Protein AF-A0A958BV13-F1 (afdb_monomer_lite)

Sequence (505 aa):
MLSWKPGAITCLYNYLAANDIFHYKAANPEASINVRFAHPRDWQQDLTGSAQRLGQFIADRWTELQPLDPYIFFACRLNTHYENGDPHPANQRLYTTPEFYQRYAQWVRTTAEVIKSAVPEMKLVAPPLAFGLNEDGNPDSQGNPTRGWAGYDYLHETIRDYFDGRLAFQGYWGTPALGAVPDWLYEPGLSSWYAFRWQRVLALFENRYKFEAQIIIDEAGSFGPADPDFTDQLIYYAQQCLSDERVISLSYATWANPAKDPLYRANAWVEHIPDLEHHLERLAAMPDVFIIEPLGEAGMIDLSGLAEATTREAVVDEQPETLERTIRVLFEDDHVETMPLETYLRAVVPAEMPALWPFEAVKAQAIASRTYAQYAIEHPKFPHADICTTTQCQHYDPNKRDTHSDQAIAETRGMVLLHEGQTINAVFSANCGGHTRNNEDVWRGRPETYLRGVSCPDTGDKSGHGVGLCQYGARALARSGQTYEQILQHYYQGAVLGSIPTGDV

pLDDT: mean 76.57, std 20.09, range [23.09, 98.38]

Foldseek 3Di:
DAAAVVGEDEDEPVCCVVVVVLVVCVVNVSYAYEYEAEQDLCCVVPLLVSLLVLLVVVLVCCVVCVSNLYAYEYHAAPQACVSNVRPDRVCSVVSADPVNLLSVLSSQLSNLCSNCVSPVSHQYAAHEDDDDPRAFQLFDLQLGRVVNGGSCVNHLVSCVPRNVQHYEDEQEQDDPPPADRDPLCLDCNSVSVGLNSVSSVQSNCCVPVNDGHAYEHEQHYADELLFLLVLLVVLQSVLVQVLDVSHPTYDHDYDDDLVPPPVSDPPCSCVSRPPSVVSVVSSVPRDDNDHPDDDDDDDDDDCPPVVPVVPPDDPPVPDDDQPADWFWEAEPVRDIDIDGLLLQLLFFLCQAAPLSFRLQLSLLSLQLLSLQLLVLVVVPPDPRGSYYCDPVRTPGGNVRGDPSSNVSSVVCPQKYWDAPNHRDNSDEWAAQQQKADFPVVQDPDDTDPQFHIAGAPDRDDDTPRRTFQHSVSSSVCVSVVDGNQRSNCRRGPRIHMDGNPSDDD

Structure (mmCIF, N/CA/C/O backbone):
data_AF-A0A958BV13-F1
#
_entry.id   AF-A0A958BV13-F1
#
loop_
_atom_site.group_PDB
_atom_site.id
_atom_site.type_symbol
_atom_site.label_atom_id
_atom_site.label_alt_id
_atom_site.label_comp_id
_atom_site.label_asym_id
_atom_site.label_entity_id
_atom_site.label_seq_id
_atom_site.pdbx_PDB_ins_code
_atom_site.Cartn_x
_atom_site.Cartn_y
_atom_site.Cartn_z
_atom_site.occupancy
_atom_site.B_iso_or_equiv
_atom_site.auth_seq_id
_atom_site.auth_comp_id
_atom_site.auth_asym_id
_atom_site.auth_atom_id
_atom_site.pdbx_PDB_model_num
ATOM 1 N N . MET A 1 1 ? 7.998 13.866 -5.973 1.00 44.47 1 MET A N 1
ATOM 2 C CA . MET A 1 1 ? 7.545 12.513 -5.600 1.00 44.47 1 MET A CA 1
ATOM 3 C C . MET A 1 1 ? 7.995 12.291 -4.176 1.00 44.47 1 MET A C 1
ATOM 5 O O . MET A 1 1 ? 9.134 12.636 -3.880 1.00 44.47 1 MET A O 1
ATOM 9 N N . LEU A 1 2 ? 7.089 11.853 -3.301 1.00 43.69 2 LEU A N 1
ATOM 10 C CA . LEU A 1 2 ? 7.470 11.455 -1.946 1.00 43.69 2 LEU A CA 1
ATOM 11 C C . LEU A 1 2 ? 8.158 10.092 -2.023 1.00 43.69 2 LEU A C 1
ATOM 13 O O . LEU A 1 2 ? 7.918 9.304 -2.940 1.00 43.69 2 LEU A O 1
ATOM 17 N N . SER A 1 3 ? 9.057 9.876 -1.081 1.00 45.44 3 SER A N 1
ATOM 18 C CA . SER A 1 3 ? 10.087 8.860 -1.122 1.00 45.44 3 SER A CA 1
ATOM 19 C C . SER A 1 3 ? 10.074 8.138 0.218 1.00 45.44 3 SER A C 1
ATOM 21 O O . SER A 1 3 ? 10.186 8.802 1.248 1.00 45.44 3 SER A O 1
ATOM 23 N N . TRP A 1 4 ? 9.865 6.819 0.221 1.00 56.34 4 TRP A N 1
ATOM 24 C CA . TRP A 1 4 ? 9.827 6.028 1.455 1.00 56.34 4 TRP A CA 1
ATOM 25 C C . TRP A 1 4 ? 10.941 4.986 1.487 1.00 56.34 4 TRP A C 1
ATOM 27 O O . TRP A 1 4 ? 11.564 4.715 0.456 1.00 56.34 4 TRP A O 1
ATOM 37 N N . LYS A 1 5 ? 11.269 4.510 2.695 1.00 50.81 5 LYS A N 1
ATOM 38 C CA . LYS A 1 5 ? 12.549 3.858 2.967 1.00 50.81 5 LYS A CA 1
ATOM 39 C C . LYS A 1 5 ? 12.789 2.613 2.094 1.00 50.81 5 LYS A C 1
ATOM 41 O O . LYS A 1 5 ? 11.857 1.875 1.839 1.00 50.81 5 LYS A O 1
ATOM 46 N N . PRO A 1 6 ? 14.025 2.374 1.636 1.00 49.66 6 PRO A N 1
ATOM 47 C CA . PRO A 1 6 ? 15.157 3.283 1.747 1.00 49.66 6 PRO A CA 1
ATOM 48 C C . PRO A 1 6 ? 14.962 4.431 0.746 1.00 49.66 6 PRO A C 1
ATOM 50 O O . PRO A 1 6 ? 14.982 4.188 -0.458 1.00 49.66 6 PRO A O 1
ATOM 53 N N . GLY A 1 7 ? 14.735 5.656 1.248 1.00 63.41 7 GLY A N 1
ATOM 54 C CA . GLY A 1 7 ? 14.109 6.789 0.559 1.00 63.41 7 GLY A CA 1
ATOM 55 C C . GLY A 1 7 ? 14.284 6.759 -0.954 1.00 63.41 7 GLY A C 1
ATOM 56 O O . GLY A 1 7 ? 15.254 7.297 -1.479 1.00 63.41 7 GLY A O 1
ATOM 57 N N . ALA A 1 8 ? 13.341 6.130 -1.662 1.00 75.44 8 ALA A N 1
ATOM 58 C CA . ALA A 1 8 ? 13.413 6.011 -3.109 1.00 75.44 8 ALA A CA 1
ATOM 59 C C . ALA A 1 8 ? 12.965 7.294 -3.832 1.00 75.44 8 ALA A C 1
ATOM 61 O O . ALA A 1 8 ? 11.822 7.725 -3.676 1.00 75.44 8 ALA A O 1
ATOM 62 N N . ILE A 1 9 ? 13.826 7.915 -4.636 1.00 79.00 9 ILE A N 1
ATOM 63 C CA . ILE A 1 9 ? 13.461 9.048 -5.493 1.00 79.00 9 ILE A CA 1
ATOM 64 C C . ILE A 1 9 ? 13.430 8.590 -6.937 1.00 79.00 9 ILE A C 1
ATOM 66 O O . ILE A 1 9 ? 14.446 8.161 -7.480 1.00 79.00 9 ILE A O 1
ATOM 70 N N . THR A 1 10 ? 12.291 8.791 -7.594 1.00 81.75 10 THR A N 1
ATOM 71 C CA . THR A 1 10 ? 12.213 8.682 -9.049 1.00 81.75 10 THR A CA 1
ATOM 72 C C . THR A 1 10 ? 12.351 10.044 -9.716 1.00 81.75 10 THR A C 1
ATOM 74 O O . THR A 1 10 ? 11.768 11.028 -9.268 1.00 81.75 10 THR A O 1
ATOM 77 N N . CYS A 1 11 ? 13.132 10.127 -10.794 1.00 78.88 11 CYS A N 1
ATOM 78 C CA . CYS A 1 11 ? 13.297 11.350 -11.575 1.00 78.88 11 CYS A CA 1
ATOM 79 C C . CYS A 1 11 ? 13.609 11.042 -13.047 1.00 78.88 11 CYS A C 1
ATOM 81 O O . CYS A 1 11 ? 14.273 10.061 -13.379 1.00 78.88 11 CYS A O 1
ATOM 83 N N . LEU A 1 12 ? 13.138 11.898 -13.954 1.00 82.38 12 LEU A N 1
ATOM 84 C CA . LEU A 1 12 ? 13.561 11.876 -15.355 1.00 82.38 12 LEU A CA 1
ATOM 85 C C . LEU A 1 12 ? 15.002 12.389 -15.464 1.00 82.38 12 LEU A C 1
ATOM 87 O O . LEU A 1 12 ? 15.335 13.394 -14.841 1.00 82.38 12 LEU A O 1
ATOM 91 N N . TYR A 1 13 ? 15.826 11.763 -16.309 1.00 85.69 13 TYR A N 1
ATOM 92 C CA . TYR A 1 13 ? 17.243 12.123 -16.476 1.00 85.69 13 TYR A CA 1
ATOM 93 C C . TYR A 1 13 ? 17.476 13.639 -16.649 1.00 85.69 13 TYR A C 1
ATOM 95 O O . TYR A 1 13 ? 18.257 14.241 -15.915 1.00 85.69 13 TYR A O 1
ATOM 103 N N . ASN A 1 14 ? 16.712 14.290 -17.534 1.00 81.44 14 ASN A N 1
ATOM 104 C CA . ASN A 1 14 ? 16.844 15.728 -17.824 1.00 81.44 14 ASN A CA 1
ATOM 105 C C . ASN A 1 14 ? 16.548 16.650 -16.625 1.00 81.44 14 ASN A C 1
ATOM 107 O O . ASN A 1 14 ? 16.796 17.851 -16.696 1.00 81.44 14 ASN A O 1
ATOM 111 N N . TYR A 1 15 ? 15.987 16.108 -15.548 1.00 78.06 15 TYR A N 1
ATOM 112 C CA . TYR A 1 15 ? 15.542 16.847 -14.376 1.00 78.06 15 TYR A CA 1
ATOM 113 C C . TYR A 1 15 ? 16.400 16.571 -13.133 1.00 78.06 15 TYR A C 1
ATOM 115 O O . TYR A 1 15 ? 16.133 17.166 -12.091 1.00 78.06 15 TYR A O 1
ATOM 123 N N . LEU A 1 16 ? 17.440 15.731 -13.220 1.00 77.31 16 LEU A N 1
ATOM 124 C CA . LEU A 1 16 ? 18.296 15.395 -12.074 1.00 77.31 16 LEU A CA 1
ATOM 125 C C . LEU A 1 16 ? 18.970 16.632 -11.468 1.00 77.31 16 LEU A C 1
ATOM 127 O O . LEU A 1 16 ? 18.870 16.859 -10.265 1.00 77.31 16 LEU A O 1
ATOM 131 N N . ALA A 1 17 ? 19.600 17.463 -12.301 1.00 72.94 17 ALA A N 1
ATOM 132 C CA . ALA A 1 17 ? 20.267 18.681 -11.841 1.00 72.94 17 ALA A CA 1
ATOM 133 C C . ALA A 1 17 ? 19.268 19.738 -11.344 1.00 72.94 17 ALA A C 1
ATOM 135 O O . ALA A 1 17 ? 19.471 20.341 -10.296 1.00 72.94 17 ALA A O 1
ATOM 136 N N . ALA A 1 18 ? 18.162 19.937 -12.070 1.00 68.88 18 ALA A N 1
ATOM 137 C CA . ALA A 1 18 ? 17.150 20.934 -11.717 1.00 68.88 18 ALA A CA 1
ATOM 138 C C . ALA A 1 18 ? 16.442 20.635 -10.383 1.00 68.88 18 ALA A C 1
ATOM 140 O O . ALA A 1 18 ? 15.928 21.556 -9.758 1.00 68.88 18 ALA A O 1
ATOM 141 N N . ASN A 1 19 ? 16.419 19.367 -9.960 1.00 70.00 19 ASN A N 1
ATOM 142 C CA . ASN A 1 19 ? 15.845 18.934 -8.684 1.00 70.00 19 ASN A CA 1
ATOM 143 C C . ASN A 1 19 ? 16.908 18.608 -7.622 1.00 70.00 19 ASN A C 1
ATOM 145 O O . ASN A 1 19 ? 16.581 17.958 -6.636 1.00 70.00 19 ASN A O 1
ATOM 149 N N . ASP A 1 20 ? 18.163 19.024 -7.824 1.00 78.88 20 ASP A N 1
ATOM 150 C CA . ASP A 1 20 ? 19.251 18.883 -6.844 1.00 78.88 20 ASP A CA 1
ATOM 151 C C . ASP A 1 20 ? 19.490 17.438 -6.343 1.00 78.88 20 ASP A C 1
ATOM 153 O O . ASP A 1 20 ? 19.892 17.188 -5.205 1.00 78.88 20 ASP A O 1
ATOM 157 N N . ILE A 1 21 ? 19.256 16.447 -7.215 1.00 82.12 21 ILE A N 1
ATOM 158 C CA . ILE A 1 21 ? 19.281 15.021 -6.838 1.00 82.12 21 ILE A CA 1
ATOM 159 C C . ILE A 1 21 ? 20.675 14.561 -6.394 1.00 82.12 21 ILE A C 1
ATOM 161 O O . ILE A 1 21 ? 20.801 13.717 -5.509 1.00 82.12 21 ILE A O 1
ATOM 165 N N . PHE A 1 22 ? 21.733 15.131 -6.971 1.00 86.50 22 PHE A N 1
ATOM 166 C CA . PHE A 1 22 ? 23.113 14.784 -6.624 1.00 86.50 22 PHE A CA 1
ATOM 167 C C . PHE A 1 22 ? 23.475 15.199 -5.199 1.00 86.50 22 PHE A C 1
ATOM 169 O O . PHE A 1 22 ? 24.059 14.408 -4.460 1.00 86.50 22 PHE A O 1
ATOM 176 N N . HIS A 1 23 ? 23.102 16.416 -4.800 1.00 85.12 23 HIS A N 1
ATOM 177 C CA . HIS A 1 23 ? 23.309 16.877 -3.434 1.00 85.12 23 HIS A CA 1
ATOM 178 C C . HIS A 1 23 ? 22.456 16.064 -2.453 1.00 85.12 23 HIS A C 1
ATOM 180 O O . HIS A 1 23 ? 22.965 15.622 -1.424 1.00 85.12 23 HIS A O 1
ATOM 186 N N . TYR A 1 24 ? 21.199 15.770 -2.810 1.00 82.50 24 TYR A N 1
ATOM 187 C CA . TYR A 1 24 ? 20.338 14.914 -1.995 1.00 82.50 24 TYR A CA 1
ATOM 188 C C . TYR A 1 24 ? 20.949 13.527 -1.757 1.00 82.50 24 TYR A C 1
ATOM 190 O O . TYR A 1 24 ? 21.024 13.086 -0.613 1.00 82.50 24 TYR A O 1
ATOM 198 N N . LYS A 1 25 ? 21.427 12.848 -2.807 1.00 85.19 25 LYS A N 1
ATOM 199 C CA . LYS A 1 25 ? 22.056 11.523 -2.693 1.00 85.19 25 LYS A CA 1
ATOM 200 C C . LYS A 1 25 ? 23.367 11.565 -1.904 1.00 85.19 25 LYS A C 1
ATOM 202 O O . LYS A 1 25 ? 23.658 10.631 -1.168 1.00 85.19 25 LYS A O 1
ATOM 207 N N . ALA A 1 26 ? 24.139 12.647 -2.012 1.00 87.50 26 ALA A N 1
ATOM 208 C CA . ALA A 1 26 ? 25.335 12.834 -1.192 1.00 87.50 26 ALA A CA 1
ATOM 209 C C . ALA A 1 26 ? 25.000 12.984 0.304 1.00 87.50 26 ALA A C 1
ATOM 211 O O . ALA A 1 26 ? 25.755 12.505 1.147 1.00 87.50 26 ALA A O 1
ATOM 212 N N . ALA A 1 27 ? 23.873 13.626 0.630 1.00 84.62 27 ALA A N 1
ATOM 213 C CA . ALA A 1 27 ? 23.383 13.763 2.000 1.00 84.62 27 ALA A CA 1
ATOM 214 C C . ALA A 1 27 ? 22.681 12.496 2.532 1.00 84.62 27 ALA A C 1
ATOM 216 O O . ALA A 1 27 ? 22.682 12.277 3.738 1.00 84.62 27 ALA A O 1
ATOM 217 N N . ASN A 1 28 ? 22.113 11.674 1.643 1.00 81.62 28 ASN A N 1
ATOM 218 C CA . ASN A 1 28 ? 21.334 10.472 1.962 1.00 81.62 28 ASN A CA 1
ATOM 219 C C . ASN A 1 28 ? 21.871 9.278 1.143 1.00 81.62 28 ASN A C 1
ATOM 221 O O . ASN A 1 28 ? 21.262 8.882 0.141 1.00 81.62 28 ASN A O 1
ATOM 225 N N . PRO A 1 29 ? 23.053 8.732 1.486 1.00 85.25 29 PRO A N 1
ATOM 226 C CA . PRO A 1 29 ? 23.718 7.696 0.693 1.00 85.25 29 PRO A CA 1
ATOM 227 C C . PRO A 1 29 ? 22.900 6.402 0.554 1.00 85.25 29 PRO A C 1
ATOM 229 O O . PRO A 1 29 ? 23.064 5.680 -0.428 1.00 85.25 29 PRO A O 1
ATOM 232 N N . GLU A 1 30 ? 21.987 6.126 1.478 1.00 81.69 30 GLU A N 1
ATOM 233 C CA . GLU A 1 30 ? 21.059 4.992 1.473 1.00 81.69 30 GLU A CA 1
ATOM 234 C C . GLU A 1 30 ? 19.852 5.169 0.538 1.00 81.69 30 GLU A C 1
ATOM 236 O O . GLU A 1 30 ? 19.192 4.188 0.206 1.00 81.69 30 GLU A O 1
ATOM 241 N N . ALA A 1 31 ? 19.565 6.391 0.077 1.00 80.94 31 ALA A N 1
ATOM 242 C CA . ALA A 1 31 ? 18.410 6.673 -0.773 1.00 80.94 31 ALA A CA 1
ATOM 243 C C . ALA A 1 31 ? 18.499 5.945 -2.123 1.00 80.94 31 ALA A C 1
ATOM 245 O O . ALA A 1 31 ? 19.478 6.098 -2.862 1.00 80.94 31 ALA A O 1
ATOM 246 N N . SER A 1 32 ? 17.468 5.188 -2.493 1.00 86.00 32 SER A N 1
ATOM 247 C CA . SER A 1 32 ? 17.412 4.561 -3.818 1.00 86.00 32 SER A CA 1
ATOM 248 C C . SER A 1 32 ? 17.103 5.604 -4.892 1.00 86.00 32 SER A C 1
ATOM 250 O O . SER A 1 32 ? 16.115 6.322 -4.799 1.00 86.00 32 SER A O 1
ATOM 252 N N . ILE A 1 33 ? 17.915 5.699 -5.947 1.00 88.12 33 ILE A N 1
ATOM 253 C CA . ILE A 1 33 ? 17.669 6.652 -7.039 1.00 88.12 33 ILE A CA 1
ATOM 254 C C . ILE A 1 33 ? 17.197 5.898 -8.279 1.00 88.12 33 ILE A C 1
ATOM 256 O O . ILE A 1 33 ? 17.920 5.082 -8.839 1.00 88.12 33 ILE A O 1
ATOM 260 N N . ASN A 1 34 ? 15.988 6.199 -8.732 1.00 88.44 34 ASN A N 1
ATOM 261 C CA . ASN A 1 34 ? 15.377 5.649 -9.934 1.00 88.44 34 ASN A CA 1
ATOM 262 C C . ASN A 1 34 ? 15.458 6.701 -11.052 1.00 88.44 34 ASN A C 1
ATOM 264 O O . ASN A 1 34 ? 14.803 7.745 -10.986 1.00 88.44 34 ASN A O 1
ATOM 268 N N . VAL A 1 35 ? 16.248 6.447 -12.096 1.00 89.88 35 VAL A N 1
ATOM 269 C CA . VAL A 1 35 ? 16.444 7.391 -13.208 1.00 89.88 35 VAL A CA 1
ATOM 270 C C . VAL A 1 35 ? 15.732 6.903 -14.457 1.00 89.88 35 VAL A C 1
ATOM 272 O O . VAL A 1 35 ? 15.959 5.799 -14.948 1.00 89.88 35 VAL A O 1
ATOM 275 N N . ARG A 1 36 ? 14.875 7.765 -14.996 1.00 86.31 36 ARG A N 1
ATOM 276 C CA . ARG A 1 36 ? 13.984 7.457 -16.108 1.00 86.31 36 ARG A CA 1
ATOM 277 C C . ARG A 1 36 ? 14.420 8.091 -17.427 1.00 86.31 36 ARG A C 1
ATOM 279 O O . ARG A 1 36 ? 14.642 9.302 -17.506 1.00 86.31 36 ARG A O 1
ATOM 286 N N . PHE A 1 37 ? 14.409 7.277 -18.479 1.00 88.94 37 PHE A N 1
ATOM 287 C CA . PHE A 1 37 ? 14.575 7.670 -19.875 1.00 88.94 37 PHE A CA 1
ATOM 288 C C . PHE A 1 37 ? 13.298 7.395 -20.674 1.00 88.94 37 PHE A C 1
ATOM 290 O O . PHE A 1 37 ? 12.785 6.274 -20.726 1.00 88.94 37 PHE A O 1
ATOM 297 N N . ALA A 1 38 ? 12.786 8.427 -21.342 1.00 82.12 38 ALA A N 1
ATOM 298 C CA . ALA A 1 38 ? 11.657 8.273 -22.250 1.00 82.12 38 ALA A CA 1
ATOM 299 C C . ALA A 1 38 ? 12.087 7.523 -23.521 1.00 82.12 38 ALA A C 1
ATOM 301 O O . ALA A 1 38 ? 13.178 7.749 -24.047 1.00 82.12 38 ALA A O 1
ATOM 302 N N . HIS A 1 39 ? 11.213 6.657 -24.035 1.00 82.12 39 HIS A N 1
ATOM 303 C CA . HIS A 1 39 ? 11.419 6.066 -25.353 1.00 82.12 39 HIS A CA 1
ATOM 304 C C . HIS A 1 39 ? 11.066 7.081 -26.459 1.00 82.12 39 HIS A C 1
ATOM 306 O O . HIS A 1 39 ? 10.225 7.962 -26.246 1.00 82.12 39 HIS A O 1
ATOM 312 N N . PRO A 1 40 ? 11.653 6.963 -27.661 1.00 82.19 40 PRO A N 1
ATOM 313 C CA . PRO A 1 40 ? 11.207 7.724 -28.824 1.00 82.19 40 PRO A CA 1
ATOM 314 C C . PRO A 1 40 ? 9.753 7.380 -29.175 1.00 82.19 40 PRO A C 1
ATOM 316 O O . PRO A 1 40 ? 9.383 6.205 -29.197 1.00 82.19 40 PRO A O 1
ATOM 319 N N . ARG A 1 41 ? 8.915 8.381 -29.480 1.00 76.25 41 ARG A N 1
ATOM 320 C CA . ARG A 1 41 ? 7.502 8.155 -29.862 1.00 76.25 41 ARG A CA 1
ATOM 321 C C . ARG A 1 41 ? 7.356 7.317 -31.136 1.00 76.25 41 ARG A C 1
ATOM 323 O O . ARG A 1 41 ? 6.367 6.621 -31.312 1.00 76.25 41 ARG A O 1
ATOM 330 N N . ASP A 1 42 ? 8.346 7.374 -32.013 1.00 76.00 42 ASP A N 1
ATOM 331 C CA . ASP A 1 42 ? 8.405 6.719 -33.317 1.00 76.00 42 ASP A CA 1
ATOM 332 C C . ASP A 1 42 ? 9.203 5.406 -33.308 1.00 76.00 42 ASP A C 1
ATOM 334 O O . ASP A 1 42 ? 9.526 4.884 -34.374 1.00 76.00 42 ASP A O 1
ATOM 338 N N . TRP A 1 43 ? 9.489 4.832 -32.132 1.00 86.19 43 TRP A N 1
ATOM 339 C CA . TRP A 1 43 ? 10.280 3.599 -31.988 1.00 86.19 43 TRP A CA 1
ATOM 340 C C . TRP A 1 43 ? 9.796 2.442 -32.881 1.00 86.19 43 TRP A C 1
ATOM 342 O O . TRP A 1 43 ? 10.588 1.630 -33.353 1.00 86.19 43 TRP A O 1
ATOM 352 N N . GLN A 1 44 ? 8.493 2.396 -33.170 1.00 84.00 44 GLN A N 1
ATOM 353 C CA . GLN A 1 44 ? 7.874 1.385 -34.023 1.00 84.00 44 GLN A CA 1
ATOM 354 C C . GLN A 1 44 ? 8.242 1.505 -35.511 1.00 84.00 44 GLN A C 1
ATOM 356 O O . GLN A 1 44 ? 8.082 0.528 -36.242 1.00 84.00 44 GLN A O 1
ATOM 361 N N . GLN A 1 45 ? 8.681 2.678 -35.977 1.00 88.12 45 GLN A N 1
ATOM 362 C CA . GLN A 1 45 ? 9.048 2.909 -37.381 1.00 88.12 45 GLN A CA 1
ATOM 363 C C . GLN A 1 45 ? 10.449 2.372 -37.698 1.00 88.12 45 GLN A C 1
ATOM 365 O O . GLN A 1 45 ? 10.690 1.883 -38.797 1.00 88.12 45 GLN A O 1
ATOM 370 N N . ASP A 1 46 ? 11.353 2.433 -36.720 1.00 91.56 46 ASP A N 1
ATOM 371 C CA . ASP A 1 46 ? 12.735 1.960 -36.805 1.00 91.56 46 ASP A CA 1
ATOM 372 C C . ASP A 1 46 ? 13.101 1.262 -35.492 1.00 91.56 46 ASP A C 1
ATOM 374 O O . ASP A 1 46 ? 13.670 1.863 -34.578 1.00 91.56 46 ASP A O 1
ATOM 378 N N . LEU A 1 47 ? 12.723 -0.013 -35.386 1.00 90.81 47 LEU A N 1
ATOM 379 C CA . LEU A 1 47 ? 12.860 -0.795 -34.158 1.00 90.81 47 LEU A CA 1
ATOM 380 C C . LEU A 1 47 ? 14.319 -0.859 -33.693 1.00 90.81 47 LEU A C 1
ATOM 382 O O . LEU A 1 47 ? 14.654 -0.457 -32.582 1.00 90.81 47 LEU A O 1
ATOM 386 N N . THR A 1 48 ? 15.198 -1.340 -34.568 1.00 93.31 48 THR A N 1
ATOM 387 C CA . THR A 1 48 ? 16.606 -1.565 -34.245 1.00 93.31 48 THR A CA 1
ATOM 388 C C . THR A 1 48 ? 17.355 -0.252 -34.077 1.00 93.31 48 THR A C 1
ATOM 390 O O . THR A 1 48 ? 18.074 -0.091 -33.093 1.00 93.31 48 THR A O 1
ATOM 393 N N . GLY A 1 49 ? 17.183 0.707 -34.990 1.00 95.19 49 GLY A N 1
ATOM 394 C CA . GLY A 1 49 ? 17.919 1.961 -34.916 1.00 95.19 49 GLY A CA 1
ATOM 395 C C . GLY A 1 49 ? 17.472 2.830 -33.742 1.00 95.19 49 GLY A C 1
ATOM 396 O O . GLY A 1 49 ? 18.319 3.450 -33.101 1.00 95.19 49 GLY A O 1
ATOM 397 N N . SER A 1 50 ? 16.179 2.858 -33.398 1.00 94.06 50 SER A N 1
ATOM 398 C CA . SER A 1 50 ? 15.714 3.593 -32.211 1.00 94.06 50 SER A CA 1
ATOM 399 C C . SER A 1 50 ? 16.238 2.978 -30.910 1.00 94.06 50 SER A C 1
ATOM 401 O O . SER A 1 50 ? 16.702 3.725 -30.047 1.00 94.06 50 SER A O 1
ATOM 403 N N . ALA A 1 51 ? 16.242 1.644 -30.798 1.00 94.81 51 ALA A N 1
ATOM 404 C CA . ALA A 1 51 ? 16.811 0.924 -29.660 1.00 94.81 51 ALA A CA 1
ATOM 405 C C . ALA A 1 51 ? 18.317 1.191 -29.510 1.00 94.81 51 ALA A C 1
ATOM 407 O O . ALA A 1 51 ? 18.784 1.537 -28.428 1.00 94.81 51 ALA A O 1
ATOM 408 N N . GLN A 1 52 ? 19.075 1.113 -30.610 1.00 95.88 52 GLN A N 1
ATOM 409 C CA . GLN A 1 52 ? 20.515 1.388 -30.615 1.00 95.88 52 GLN A CA 1
ATOM 410 C C . GLN A 1 52 ? 20.835 2.830 -30.220 1.00 95.88 52 GLN A C 1
ATOM 412 O O . GLN A 1 52 ? 21.710 3.056 -29.388 1.00 95.88 52 GLN A O 1
ATOM 417 N N . ARG A 1 53 ? 20.113 3.813 -30.778 1.00 95.88 53 ARG A N 1
ATOM 418 C CA . ARG A 1 53 ? 20.311 5.232 -30.443 1.00 95.88 53 ARG A CA 1
ATOM 419 C C . ARG A 1 53 ? 20.026 5.510 -28.969 1.00 95.88 53 ARG A C 1
ATOM 421 O O . ARG A 1 53 ? 20.810 6.210 -28.335 1.00 95.88 53 ARG A O 1
ATOM 428 N N . LEU A 1 54 ? 18.931 4.971 -28.428 1.00 95.06 54 LEU A N 1
ATOM 429 C CA . LEU A 1 54 ? 18.592 5.152 -27.016 1.00 95.06 54 LEU A CA 1
ATOM 430 C C . LEU A 1 54 ? 19.593 4.439 -26.101 1.00 95.06 54 LEU A C 1
ATOM 432 O O . LEU A 1 54 ? 20.062 5.042 -25.141 1.00 95.06 54 LEU A O 1
ATOM 436 N N . GLY A 1 55 ? 19.944 3.189 -26.412 1.00 96.56 55 GLY A N 1
ATOM 437 C CA . GLY A 1 55 ? 20.900 2.413 -25.625 1.00 96.56 55 GLY A CA 1
ATOM 438 C C . GLY A 1 55 ? 22.273 3.080 -25.569 1.00 96.56 55 GLY A C 1
ATOM 439 O O . GLY A 1 55 ? 22.826 3.244 -24.484 1.00 96.56 55 GLY A O 1
ATOM 440 N N . GLN A 1 56 ? 22.779 3.558 -26.711 1.00 97.88 56 GLN A N 1
ATOM 441 C CA . GLN A 1 56 ? 24.037 4.303 -26.760 1.00 97.88 56 GLN A CA 1
ATOM 442 C C . GLN A 1 56 ? 23.942 5.610 -25.970 1.00 97.88 56 GLN A C 1
ATOM 444 O O . GLN A 1 56 ? 24.827 5.910 -25.177 1.00 97.88 56 GLN A O 1
ATOM 449 N N . PHE A 1 57 ? 22.845 6.358 -26.133 1.00 96.56 57 PHE A N 1
ATOM 450 C CA . PHE A 1 57 ? 22.631 7.592 -25.383 1.00 96.56 57 PHE A CA 1
ATOM 451 C C . PHE A 1 57 ? 22.668 7.360 -23.869 1.00 96.56 57 PHE A C 1
ATOM 453 O O . PHE A 1 57 ? 23.297 8.139 -23.165 1.00 96.56 57 PHE A O 1
ATOM 460 N N . ILE A 1 58 ? 22.028 6.301 -23.365 1.00 96.56 58 ILE A N 1
ATOM 461 C CA . ILE A 1 58 ? 22.040 5.958 -21.936 1.00 96.56 58 ILE A CA 1
ATOM 462 C C . ILE A 1 58 ? 23.449 5.553 -21.484 1.00 96.56 58 ILE A C 1
ATOM 464 O O . ILE A 1 58 ? 23.923 6.049 -20.461 1.00 96.56 58 ILE A O 1
ATOM 468 N N . ALA A 1 59 ? 24.134 4.699 -22.251 1.00 97.50 59 ALA A N 1
ATOM 469 C CA . ALA A 1 59 ? 25.494 4.260 -21.945 1.00 97.50 59 ALA A CA 1
ATOM 470 C C . ALA A 1 59 ? 26.479 5.441 -21.853 1.00 97.50 59 ALA A C 1
ATOM 472 O O . ALA A 1 59 ? 27.253 5.527 -20.901 1.00 97.50 59 ALA A O 1
ATOM 473 N N . ASP A 1 60 ? 26.380 6.405 -22.773 1.00 97.88 60 ASP A N 1
ATOM 474 C CA . ASP A 1 60 ? 27.225 7.607 -22.802 1.00 97.88 60 ASP A CA 1
ATOM 475 C C . ASP A 1 60 ? 27.044 8.504 -21.561 1.00 97.88 60 ASP A C 1
ATOM 477 O O . ASP A 1 60 ? 27.907 9.332 -21.261 1.00 97.88 60 ASP A O 1
ATOM 481 N N . ARG A 1 61 ? 25.934 8.357 -20.820 1.00 96.88 61 ARG A N 1
ATOM 482 C CA . ARG A 1 61 ? 25.662 9.105 -19.578 1.00 96.88 61 ARG A CA 1
ATOM 483 C C . ARG A 1 61 ? 26.124 8.400 -18.316 1.00 96.88 61 ARG A C 1
ATOM 485 O O . ARG A 1 61 ? 25.981 8.970 -17.237 1.00 96.88 61 ARG A O 1
ATOM 492 N N . TRP A 1 62 ? 26.708 7.207 -18.410 1.00 96.38 62 TRP A N 1
ATOM 493 C CA . TRP A 1 62 ? 27.062 6.453 -17.212 1.00 96.38 62 TRP A CA 1
ATOM 494 C C . TRP A 1 62 ? 28.030 7.194 -16.288 1.00 96.38 62 TRP A C 1
ATOM 496 O O . TRP A 1 62 ? 27.779 7.249 -15.092 1.00 96.38 62 TRP A O 1
ATOM 506 N N . THR A 1 63 ? 29.060 7.856 -16.819 1.00 95.00 63 THR A N 1
ATOM 507 C CA . THR A 1 63 ? 30.015 8.631 -16.002 1.00 95.00 63 THR A CA 1
ATOM 508 C C . THR A 1 63 ? 29.339 9.736 -15.179 1.00 95.00 63 THR A C 1
ATOM 510 O O . THR A 1 63 ? 29.790 10.058 -14.085 1.00 95.00 63 THR A O 1
ATOM 513 N N . GLU A 1 64 ? 28.251 10.319 -15.692 1.00 94.50 64 GLU A N 1
ATOM 514 C CA . GLU A 1 64 ? 27.449 11.319 -14.975 1.00 94.50 64 GLU A CA 1
ATOM 515 C C . GLU A 1 64 ? 26.541 10.670 -13.921 1.00 94.50 64 GLU A C 1
ATOM 517 O O . GLU A 1 64 ? 26.314 11.240 -12.859 1.00 94.50 64 GLU A O 1
ATOM 522 N N . LEU A 1 65 ? 26.022 9.478 -14.211 1.00 95.25 65 LEU A N 1
ATOM 523 C CA . LEU A 1 65 ? 25.011 8.791 -13.409 1.00 95.25 65 LEU A CA 1
ATOM 524 C C . LEU A 1 65 ? 25.589 7.910 -12.306 1.00 95.25 65 LEU A C 1
ATOM 526 O O . LEU A 1 65 ? 24.949 7.751 -11.272 1.00 95.25 65 LEU A O 1
ATOM 530 N N . GLN A 1 66 ? 26.784 7.358 -12.502 1.00 94.88 66 GLN A N 1
ATOM 531 C CA . GLN A 1 66 ? 27.441 6.430 -11.586 1.00 94.88 66 GLN A CA 1
ATOM 532 C C . GLN A 1 66 ? 27.490 6.929 -10.129 1.00 94.88 66 GLN A C 1
ATOM 534 O O . GLN A 1 66 ? 27.219 6.120 -9.242 1.00 94.88 66 GLN A O 1
ATOM 539 N N . PRO A 1 67 ? 27.742 8.225 -9.831 1.00 93.75 67 PRO A N 1
ATOM 540 C CA . PRO A 1 67 ? 27.725 8.723 -8.453 1.00 93.75 67 PRO A CA 1
ATOM 541 C C . PRO A 1 67 ? 26.373 8.579 -7.739 1.00 93.75 67 PRO A C 1
ATOM 543 O O . PRO A 1 67 ? 26.331 8.602 -6.513 1.00 93.75 67 PRO A O 1
ATOM 546 N N . LEU A 1 68 ? 25.270 8.448 -8.484 1.00 92.00 68 LEU A N 1
ATOM 547 C CA . LEU A 1 68 ? 23.938 8.247 -7.916 1.00 92.00 68 LEU A CA 1
ATOM 548 C C . LEU A 1 68 ? 23.644 6.780 -7.575 1.00 92.00 68 LEU A C 1
ATOM 550 O O . LEU A 1 68 ? 22.639 6.521 -6.918 1.00 92.00 68 LEU A O 1
ATOM 554 N N . ASP A 1 69 ? 24.473 5.841 -8.044 1.00 92.75 69 ASP A N 1
ATOM 555 C CA . ASP A 1 69 ? 24.197 4.399 -8.047 1.00 92.75 69 ASP A CA 1
ATOM 556 C C . ASP A 1 69 ? 22.735 4.059 -8.445 1.00 92.75 69 ASP A C 1
ATOM 558 O O . ASP A 1 69 ? 21.986 3.443 -7.675 1.00 92.75 69 ASP A O 1
ATOM 562 N N . PRO A 1 70 ? 22.263 4.512 -9.624 1.00 93.62 70 PRO A N 1
ATOM 563 C CA . PRO A 1 70 ? 20.841 4.519 -9.920 1.00 93.62 70 PRO A CA 1
ATOM 564 C C . PRO A 1 70 ? 20.330 3.183 -10.461 1.00 93.62 70 PRO A C 1
ATOM 566 O O . PRO A 1 70 ? 21.038 2.448 -11.149 1.00 93.62 70 PRO A O 1
ATOM 569 N N . TYR A 1 71 ? 19.045 2.933 -10.238 1.00 93.38 71 TYR A N 1
ATOM 570 C CA . TYR A 1 71 ? 18.235 2.008 -11.017 1.00 93.38 71 TYR A CA 1
ATOM 571 C C . TYR A 1 71 ? 17.741 2.709 -12.290 1.00 93.38 71 TYR A C 1
ATOM 573 O O . TYR A 1 71 ? 17.087 3.752 -12.222 1.00 93.38 71 TYR A O 1
ATOM 581 N N . ILE A 1 72 ? 18.076 2.167 -13.460 1.00 93.12 72 ILE A N 1
ATOM 582 C CA . ILE A 1 72 ? 17.864 2.807 -14.762 1.00 93.12 72 ILE A CA 1
ATOM 583 C C . ILE A 1 72 ? 16.660 2.197 -15.472 1.00 93.12 72 ILE A C 1
ATOM 585 O O . ILE A 1 72 ? 16.631 1.008 -15.786 1.00 93.12 72 ILE A O 1
ATOM 589 N N . PHE A 1 73 ? 15.701 3.058 -15.797 1.00 86.38 73 PHE A N 1
ATOM 590 C CA . PHE A 1 73 ? 14.493 2.737 -16.542 1.00 86.38 73 PHE A CA 1
ATOM 591 C C . PHE A 1 73 ? 14.610 3.351 -17.928 1.00 86.38 73 PHE A C 1
ATOM 593 O O . PHE A 1 73 ? 14.887 4.545 -18.060 1.00 86.38 73 PHE A O 1
ATOM 600 N N . PHE A 1 74 ? 14.285 2.594 -18.962 1.00 83.38 74 PHE A N 1
ATOM 601 C CA . PHE A 1 74 ? 14.029 3.151 -20.284 1.00 83.38 74 PHE A CA 1
ATOM 602 C C . PHE A 1 74 ? 12.684 2.633 -20.772 1.00 83.38 74 PHE A C 1
ATOM 604 O O . PHE A 1 74 ? 12.404 1.459 -20.580 1.00 83.38 74 PHE A O 1
ATOM 611 N N . ALA A 1 75 ? 11.861 3.509 -21.362 1.00 71.00 75 ALA A N 1
ATOM 612 C CA . ALA A 1 75 ? 10.434 3.294 -21.655 1.00 71.00 75 ALA A CA 1
ATOM 613 C C . ALA A 1 75 ? 9.503 3.370 -20.433 1.00 71.00 75 ALA A C 1
ATOM 615 O O . ALA A 1 75 ? 8.948 2.383 -19.966 1.00 71.00 75 ALA A O 1
ATOM 616 N N . CYS A 1 76 ? 9.277 4.584 -19.936 1.00 59.78 76 CYS A N 1
ATOM 617 C CA . CYS A 1 76 ? 8.622 4.806 -18.646 1.00 59.78 76 CYS A CA 1
ATOM 618 C C . CYS A 1 76 ? 7.121 4.519 -18.583 1.00 59.78 76 CYS A C 1
ATOM 620 O O . CYS A 1 76 ? 6.541 4.785 -17.534 1.00 59.78 76 CYS A O 1
ATOM 622 N N . ARG A 1 77 ? 6.486 4.092 -19.683 1.00 62.00 77 ARG A N 1
ATOM 623 C CA . ARG A 1 77 ? 5.032 3.971 -19.829 1.00 62.00 77 ARG A CA 1
ATOM 624 C C . ARG A 1 77 ? 4.743 3.685 -21.315 1.00 62.00 77 ARG A C 1
ATOM 626 O O . ARG A 1 77 ? 4.953 4.590 -22.112 1.00 62.00 77 ARG A O 1
ATOM 633 N N . LEU A 1 78 ? 4.457 2.440 -21.728 1.00 56.75 78 LEU A N 1
ATOM 634 C CA . LEU A 1 78 ? 4.494 2.100 -23.170 1.00 56.75 78 LEU A CA 1
ATOM 635 C C . LEU A 1 78 ? 3.265 1.400 -23.744 1.00 56.75 78 LEU A C 1
ATOM 637 O O . LEU A 1 78 ? 3.187 1.228 -24.959 1.00 56.75 78 LEU A O 1
ATOM 641 N N . ASN A 1 79 ? 2.293 1.032 -22.913 1.00 55.91 79 ASN A N 1
ATOM 642 C CA . ASN A 1 79 ? 1.099 0.338 -23.399 1.00 55.91 79 ASN A CA 1
ATOM 643 C C . ASN A 1 79 ? -0.143 1.218 -23.526 1.00 55.91 79 ASN A C 1
ATOM 645 O O . ASN A 1 79 ? -1.223 0.761 -23.895 1.00 55.91 79 ASN A O 1
ATOM 649 N N . THR A 1 80 ? -0.015 2.510 -23.229 1.00 62.28 80 THR A N 1
ATOM 650 C CA . THR A 1 80 ? -1.106 3.431 -23.523 1.00 62.28 80 THR A CA 1
ATOM 651 C C . THR A 1 80 ? -0.966 3.962 -24.945 1.00 62.28 80 THR A C 1
ATOM 653 O O . THR A 1 80 ? 0.133 4.157 -25.478 1.00 62.28 80 THR A O 1
ATOM 656 N N . HIS A 1 81 ? -2.105 4.220 -25.583 1.00 64.56 81 HIS A N 1
ATOM 657 C CA . HIS A 1 81 ? -2.146 4.832 -26.909 1.00 64.56 81 HIS A CA 1
ATOM 658 C C . HIS A 1 81 ? -1.460 6.214 -26.897 1.00 64.56 81 HIS A C 1
ATOM 660 O O . HIS A 1 81 ? -0.691 6.517 -27.806 1.00 64.56 81 HIS A O 1
ATOM 666 N N . TYR A 1 82 ? -1.627 7.001 -25.822 1.00 63.47 82 TYR A N 1
ATOM 667 C CA . TYR A 1 82 ? -1.013 8.329 -25.679 1.00 63.47 82 TYR A CA 1
ATOM 668 C C . TYR A 1 82 ? 0.521 8.301 -25.746 1.00 63.47 82 TYR A C 1
ATOM 670 O O . TYR A 1 82 ? 1.132 9.168 -26.374 1.00 63.47 82 TYR A O 1
ATOM 678 N N . GLU A 1 83 ? 1.158 7.314 -25.118 1.00 69.31 83 GLU A N 1
ATOM 679 C CA . GLU A 1 83 ? 2.624 7.193 -25.083 1.00 69.31 83 GLU A CA 1
ATOM 680 C C . GLU A 1 83 ? 3.208 6.744 -26.418 1.00 69.31 83 GLU A C 1
ATOM 682 O O . GLU A 1 83 ? 4.293 7.173 -26.812 1.00 69.31 83 GLU A O 1
ATOM 687 N N . ASN A 1 84 ? 2.429 5.979 -27.180 1.00 72.50 84 ASN A N 1
ATOM 688 C CA . ASN A 1 84 ? 2.739 5.635 -28.563 1.00 72.50 84 ASN A CA 1
ATOM 689 C C . ASN A 1 84 ? 2.431 6.777 -29.549 1.00 72.50 84 ASN A C 1
ATOM 691 O O . ASN A 1 84 ? 2.499 6.583 -30.762 1.00 72.50 84 ASN A O 1
ATOM 695 N N . GLY A 1 85 ? 2.100 7.972 -29.046 1.00 70.88 85 GLY A N 1
ATOM 696 C CA . GLY A 1 85 ? 1.794 9.142 -29.863 1.00 70.88 85 GLY A CA 1
ATOM 697 C C . GLY A 1 85 ? 0.447 9.061 -30.583 1.00 70.88 85 GLY A C 1
ATOM 698 O O . GLY A 1 85 ? 0.191 9.890 -31.456 1.00 70.88 85 GLY A O 1
ATOM 699 N N . ASP A 1 86 ? -0.409 8.100 -30.227 1.00 75.00 86 ASP A N 1
ATOM 700 C CA . ASP A 1 86 ? -1.758 7.982 -30.762 1.00 75.00 86 ASP A CA 1
ATOM 701 C C . ASP A 1 86 ? -2.708 8.867 -29.941 1.00 75.00 86 ASP A C 1
ATOM 703 O O . ASP A 1 86 ? -2.861 8.674 -28.731 1.00 75.00 86 ASP A O 1
ATOM 707 N N . PRO A 1 87 ? -3.346 9.875 -30.559 1.00 76.06 87 PRO A N 1
ATOM 708 C CA . PRO A 1 87 ? -4.250 10.769 -29.851 1.00 76.06 87 PRO A CA 1
ATOM 709 C C . PRO A 1 87 ? -5.628 10.145 -29.579 1.00 76.06 87 PRO A C 1
ATOM 711 O O . PRO A 1 87 ? -6.435 10.780 -28.902 1.00 76.06 87 PRO A O 1
ATOM 714 N N . HIS A 1 88 ? -5.940 8.952 -30.106 1.00 77.69 88 HIS A N 1
ATOM 715 C CA . HIS A 1 88 ? -7.280 8.371 -30.079 1.00 77.69 88 HIS A CA 1
ATOM 716 C C . HIS A 1 88 ? -7.419 7.236 -29.036 1.00 77.69 88 HIS A C 1
ATOM 718 O O . HIS A 1 88 ? -6.991 6.111 -29.277 1.00 77.69 88 HIS A O 1
ATOM 724 N N . PRO A 1 89 ? -8.159 7.439 -27.925 1.00 70.81 89 PRO A N 1
ATOM 725 C CA . PRO A 1 89 ? -8.286 6.436 -26.854 1.00 70.81 89 PRO A CA 1
ATOM 726 C C . PRO A 1 89 ? -8.871 5.083 -27.270 1.00 70.81 89 PRO A C 1
ATOM 728 O O . PRO A 1 89 ? -8.462 4.041 -26.770 1.00 70.81 89 PRO A O 1
ATOM 731 N N . ALA A 1 90 ? -9.795 5.066 -28.234 1.00 77.31 90 ALA A N 1
ATOM 732 C CA . ALA A 1 90 ? -10.365 3.828 -28.772 1.00 77.31 90 ALA A CA 1
ATOM 733 C C . ALA A 1 90 ? -9.335 2.889 -29.438 1.00 77.31 90 ALA A C 1
ATOM 735 O O . ALA A 1 90 ? -9.635 1.706 -29.641 1.00 77.31 90 ALA A O 1
ATOM 736 N N . ASN A 1 91 ? -8.144 3.393 -29.773 1.00 79.62 91 ASN A N 1
ATOM 737 C CA . ASN A 1 91 ? -7.066 2.611 -30.366 1.00 79.62 91 ASN A CA 1
ATOM 738 C C . ASN A 1 91 ? -6.239 1.842 -29.335 1.00 79.62 91 ASN A C 1
ATOM 740 O O . ASN A 1 91 ? -5.397 1.051 -29.741 1.00 79.62 91 ASN A O 1
ATOM 744 N N . GLN A 1 92 ? -6.517 1.972 -28.031 1.00 76.00 92 GLN A N 1
ATOM 745 C CA . GLN A 1 92 ? -5.827 1.210 -26.986 1.00 76.00 92 GLN A CA 1
ATOM 746 C C . GLN A 1 92 ? -5.755 -0.296 -27.300 1.00 76.00 92 GLN A C 1
ATOM 748 O O . GLN A 1 92 ? -4.712 -0.912 -27.133 1.00 76.00 92 GLN A O 1
ATOM 753 N N . ARG A 1 93 ? -6.818 -0.874 -27.881 1.00 76.19 93 ARG A N 1
ATOM 754 C CA . ARG A 1 93 ? -6.855 -2.287 -28.310 1.00 76.19 93 ARG A CA 1
ATOM 755 C C . ARG A 1 93 ? -5.728 -2.707 -29.269 1.00 76.19 93 ARG A C 1
ATOM 757 O O . ARG A 1 93 ? -5.415 -3.890 -29.333 1.00 76.19 93 ARG A O 1
ATOM 764 N N . LEU A 1 94 ? -5.145 -1.775 -30.025 1.00 77.81 94 LEU A N 1
ATOM 765 C CA . LEU A 1 94 ? -4.069 -2.051 -30.985 1.00 77.81 94 LEU A CA 1
ATOM 766 C C . LEU A 1 94 ? -2.731 -2.348 -30.295 1.00 77.81 94 LEU A C 1
ATOM 768 O O . LEU A 1 94 ? -1.894 -3.041 -30.868 1.00 77.81 94 LEU A O 1
ATOM 772 N N . TYR A 1 95 ? -2.560 -1.863 -29.067 1.00 78.56 95 TYR A N 1
ATOM 773 C CA . TYR A 1 95 ? -1.355 -2.044 -28.257 1.00 78.56 95 TYR A CA 1
ATOM 774 C C . TYR A 1 95 ? -1.431 -3.318 -27.388 1.00 78.56 95 TYR A C 1
ATOM 776 O O . TYR A 1 95 ? -0.429 -3.803 -26.893 1.00 78.56 95 TYR A O 1
ATOM 784 N N . THR A 1 96 ? -2.595 -3.978 -27.378 1.00 75.31 96 THR A N 1
ATOM 785 C CA . THR A 1 96 ? -2.909 -5.141 -26.526 1.00 75.31 96 THR A CA 1
ATOM 786 C C . THR A 1 96 ? -2.717 -6.504 -27.215 1.00 75.31 96 THR A C 1
ATOM 788 O O . THR A 1 96 ? -3.388 -7.482 -26.883 1.00 75.31 96 THR A O 1
ATOM 791 N N . THR A 1 97 ? -1.852 -6.582 -28.234 1.00 78.88 97 THR A N 1
ATOM 792 C CA . THR A 1 97 ? -1.736 -7.750 -29.136 1.00 78.88 97 THR A CA 1
ATOM 793 C C . THR A 1 97 ? -0.407 -8.498 -28.979 1.00 78.88 97 THR A C 1
ATOM 795 O O . THR A 1 97 ? 0.619 -7.848 -28.771 1.00 78.88 97 THR A O 1
ATOM 798 N N . PRO A 1 98 ? -0.369 -9.840 -29.127 1.00 82.38 98 PRO A N 1
ATOM 799 C CA . PRO A 1 98 ? 0.880 -10.611 -29.105 1.00 82.38 98 PRO A CA 1
ATOM 800 C C . PRO A 1 98 ? 1.968 -10.055 -30.031 1.00 82.38 98 PRO A C 1
ATOM 802 O O . PRO A 1 98 ? 3.133 -9.982 -29.646 1.00 82.38 98 PRO A O 1
ATOM 805 N N . GLU A 1 99 ? 1.594 -9.608 -31.231 1.00 85.75 99 GLU A N 1
ATOM 806 C CA . GLU A 1 99 ? 2.515 -9.022 -32.205 1.00 85.75 99 GLU A CA 1
ATOM 807 C C . GLU A 1 99 ? 3.138 -7.716 -31.692 1.00 85.75 99 GLU A C 1
ATOM 809 O O . GLU A 1 99 ? 4.326 -7.465 -31.910 1.00 85.75 99 GLU A O 1
ATOM 814 N N . PHE A 1 100 ? 2.359 -6.885 -30.992 1.00 85.50 100 PHE A N 1
ATOM 815 C CA . PHE A 1 100 ? 2.878 -5.683 -30.347 1.00 85.50 100 PHE A CA 1
ATOM 816 C C . PHE A 1 100 ? 3.876 -6.037 -29.239 1.00 85.50 100 PHE A C 1
ATOM 818 O O . PHE A 1 100 ? 4.989 -5.508 -29.253 1.00 85.50 100 PHE A O 1
ATOM 825 N N . TYR A 1 101 ? 3.540 -6.978 -28.348 1.00 83.06 101 TYR A N 1
ATOM 826 C CA . TYR A 1 101 ? 4.441 -7.401 -27.266 1.00 83.06 101 TYR A CA 1
ATOM 827 C C . TYR A 1 101 ? 5.741 -8.011 -27.777 1.00 83.06 101 TYR A C 1
ATOM 829 O O . TYR A 1 101 ? 6.797 -7.713 -27.230 1.00 83.06 101 TYR A O 1
ATOM 837 N N . GLN A 1 102 ? 5.702 -8.815 -28.841 1.00 87.19 102 GLN A N 1
ATOM 838 C CA . GLN A 1 102 ? 6.911 -9.376 -29.451 1.00 87.19 102 GLN A CA 1
ATOM 839 C C . GLN A 1 102 ? 7.838 -8.281 -29.984 1.00 87.19 102 GLN A C 1
ATOM 841 O O . GLN A 1 102 ? 9.037 -8.283 -29.698 1.00 87.19 102 GLN A O 1
ATOM 846 N N . ARG A 1 103 ? 7.285 -7.314 -30.729 1.00 89.44 103 ARG A N 1
ATOM 847 C CA . ARG A 1 103 ? 8.056 -6.171 -31.243 1.00 89.44 103 ARG A CA 1
ATOM 848 C C . ARG A 1 103 ? 8.608 -5.331 -30.100 1.00 89.44 103 ARG A C 1
ATOM 850 O O . ARG A 1 103 ? 9.768 -4.929 -30.142 1.00 89.44 103 ARG A O 1
ATOM 857 N N . TYR A 1 104 ? 7.798 -5.087 -29.076 1.00 87.50 104 TYR A N 1
ATOM 858 C CA . TYR A 1 104 ? 8.220 -4.326 -27.915 1.00 87.50 104 TYR A CA 1
ATOM 859 C C . TYR A 1 104 ? 9.337 -5.033 -27.140 1.00 87.50 104 TYR A C 1
ATOM 861 O O . TYR A 1 104 ? 10.373 -4.431 -26.877 1.00 87.50 104 TYR A O 1
ATOM 869 N N . ALA A 1 105 ? 9.190 -6.327 -26.860 1.00 88.94 105 ALA A N 1
ATOM 870 C CA . ALA A 1 105 ? 10.209 -7.113 -26.179 1.00 88.94 105 ALA A CA 1
ATOM 871 C C . ALA A 1 105 ? 11.523 -7.162 -26.969 1.00 88.94 105 ALA A C 1
ATOM 873 O O . ALA A 1 105 ? 12.596 -7.022 -26.384 1.00 88.94 105 ALA A O 1
ATOM 874 N N . GLN A 1 106 ? 11.453 -7.263 -28.301 1.00 91.94 106 GLN A N 1
ATOM 875 C CA . GLN A 1 106 ? 12.631 -7.153 -29.159 1.00 91.94 106 GLN A CA 1
ATOM 876 C C . GLN A 1 106 ? 13.313 -5.785 -29.011 1.00 91.94 106 GLN A C 1
ATOM 878 O O . GLN A 1 106 ? 14.532 -5.726 -28.861 1.00 91.94 106 GLN A O 1
ATOM 883 N N . TRP A 1 107 ? 12.547 -4.691 -29.014 1.00 93.12 107 TRP A N 1
ATOM 884 C CA . TRP A 1 107 ? 13.084 -3.343 -28.812 1.00 93.12 107 TRP A CA 1
ATOM 885 C C . TRP A 1 107 ? 13.747 -3.176 -27.437 1.00 93.12 107 TRP A C 1
ATOM 887 O O . TRP A 1 107 ? 14.855 -2.639 -27.345 1.00 93.12 107 TRP A O 1
ATOM 897 N N . VAL A 1 108 ? 13.108 -3.684 -26.377 1.00 92.69 108 VAL A N 1
ATOM 898 C CA . VAL A 1 108 ? 13.646 -3.653 -25.009 1.00 92.69 108 VAL A CA 1
ATOM 899 C C . VAL A 1 108 ? 14.948 -4.443 -24.928 1.00 92.69 108 VAL A C 1
ATOM 901 O O . VAL A 1 108 ? 15.940 -3.922 -24.421 1.00 92.69 108 VAL A O 1
ATOM 904 N N . ARG A 1 109 ? 14.974 -5.658 -25.488 1.00 94.75 109 ARG A N 1
ATOM 905 C CA . ARG A 1 109 ? 16.166 -6.508 -25.536 1.00 94.75 109 ARG A CA 1
ATOM 906 C C . ARG A 1 109 ? 17.319 -5.830 -26.263 1.00 94.75 109 ARG A C 1
ATOM 908 O O . ARG A 1 109 ? 18.406 -5.753 -25.709 1.00 94.75 109 ARG A O 1
ATOM 915 N N . THR A 1 110 ? 17.088 -5.304 -27.468 1.00 96.19 110 THR A N 1
ATOM 916 C CA . THR A 1 110 ? 18.140 -4.620 -28.238 1.00 96.19 110 THR A CA 1
ATOM 917 C C . THR A 1 110 ? 18.676 -3.396 -27.496 1.00 96.19 110 THR A C 1
ATOM 919 O O . THR A 1 110 ? 19.882 -3.166 -27.491 1.00 96.19 110 THR A O 1
ATOM 922 N N . THR A 1 111 ? 17.810 -2.628 -26.833 1.00 96.50 111 THR A N 1
ATOM 923 C CA . THR A 1 111 ? 18.244 -1.474 -26.030 1.00 96.50 111 THR A CA 1
ATOM 924 C C . THR A 1 111 ? 19.098 -1.922 -24.840 1.00 96.50 111 THR A C 1
ATOM 926 O O . THR A 1 111 ? 20.185 -1.384 -24.630 1.00 96.50 111 THR A O 1
ATOM 929 N N . ALA A 1 112 ? 18.643 -2.938 -24.095 1.00 96.75 112 ALA A N 1
ATOM 930 C CA . ALA A 1 112 ? 19.359 -3.488 -22.945 1.00 96.75 112 ALA A CA 1
ATOM 931 C C . ALA A 1 112 ? 20.724 -4.068 -23.340 1.00 96.75 112 ALA A C 1
ATOM 933 O O . ALA A 1 112 ? 21.715 -3.825 -22.659 1.00 96.75 112 ALA A O 1
ATOM 934 N N . GLU A 1 113 ? 20.790 -4.788 -24.461 1.00 97.69 113 GLU A N 1
ATOM 935 C CA . GLU A 1 113 ? 22.017 -5.385 -24.988 1.00 97.69 113 GLU A CA 1
ATOM 936 C C . GLU A 1 113 ? 23.069 -4.329 -25.338 1.00 97.69 113 GLU A C 1
ATOM 938 O O . GLU A 1 113 ? 24.232 -4.483 -24.966 1.00 97.69 113 GLU A O 1
ATOM 943 N N . VAL A 1 114 ? 22.670 -3.232 -25.991 1.00 98.12 114 VAL A N 1
ATOM 944 C CA . VAL A 1 114 ? 23.571 -2.107 -26.292 1.00 98.12 114 VAL A CA 1
ATOM 945 C C . VAL A 1 114 ? 24.121 -1.499 -25.004 1.00 98.12 114 VAL A C 1
ATOM 947 O O . VAL A 1 114 ? 25.330 -1.293 -24.897 1.00 98.12 114 VAL A O 1
ATOM 950 N N . ILE A 1 115 ? 23.261 -1.271 -24.006 1.00 98.06 115 ILE A N 1
ATOM 951 C CA . ILE A 1 115 ? 23.689 -0.703 -22.723 1.00 98.06 115 ILE A CA 1
ATOM 952 C C . ILE A 1 115 ? 24.639 -1.658 -22.000 1.00 98.06 115 ILE A C 1
ATOM 954 O O . ILE A 1 115 ? 25.741 -1.257 -21.647 1.00 98.06 115 ILE A O 1
ATOM 958 N N . LYS A 1 116 ? 24.253 -2.925 -21.815 1.00 97.50 116 LYS A N 1
ATOM 959 C CA . LYS A 1 116 ? 25.044 -3.923 -21.078 1.00 97.50 116 LYS A CA 1
ATOM 960 C C . LYS A 1 116 ? 26.356 -4.285 -21.768 1.00 97.50 116 LYS A C 1
ATOM 962 O O . LYS A 1 116 ? 27.311 -4.636 -21.086 1.00 97.50 116 LYS A O 1
ATOM 967 N N . SER A 1 117 ? 26.432 -4.162 -23.092 1.00 98.06 117 SER A N 1
ATOM 968 C CA . SER A 1 117 ? 27.690 -4.338 -23.829 1.00 98.06 117 SER A CA 1
ATOM 969 C C . SER A 1 117 ? 28.681 -3.200 -23.569 1.00 98.06 117 SER A C 1
ATOM 971 O O . SER A 1 117 ? 29.888 -3.430 -23.578 1.00 98.06 117 SER A O 1
ATOM 973 N N . ALA A 1 118 ? 28.186 -1.978 -23.351 1.00 97.88 118 ALA A N 1
ATOM 974 C CA . ALA A 1 118 ? 29.014 -0.808 -23.063 1.00 97.88 118 ALA A CA 1
ATOM 975 C C . ALA A 1 118 ? 29.309 -0.638 -21.562 1.00 97.88 118 ALA A C 1
ATOM 977 O O . ALA A 1 118 ? 30.412 -0.243 -21.195 1.00 97.88 118 ALA A O 1
ATOM 978 N N . VAL A 1 119 ? 28.324 -0.931 -20.710 1.00 97.94 119 VAL A N 1
ATOM 979 C CA . VAL A 1 119 ? 28.344 -0.730 -19.256 1.00 97.94 119 VAL A CA 1
ATOM 980 C C . VAL A 1 119 ? 27.686 -1.934 -18.560 1.00 97.94 119 VAL A C 1
ATOM 982 O O . VAL A 1 119 ? 26.501 -1.883 -18.201 1.00 97.94 119 VAL A O 1
ATOM 985 N N . PRO A 1 120 ? 28.414 -3.053 -18.383 1.00 96.81 120 PRO A N 1
ATOM 986 C CA . PRO A 1 120 ? 27.868 -4.275 -17.789 1.00 96.81 120 PRO A CA 1
ATOM 987 C C . PRO A 1 120 ? 27.281 -4.074 -16.383 1.00 96.81 120 PRO A C 1
ATOM 989 O O . PRO A 1 120 ? 26.261 -4.677 -16.038 1.00 96.81 120 PRO A O 1
ATOM 992 N N . GLU A 1 121 ? 27.887 -3.192 -15.588 1.00 95.69 121 GLU A N 1
ATOM 993 C CA . GLU A 1 121 ? 27.516 -2.905 -14.202 1.00 95.69 121 GLU A CA 1
ATOM 994 C C . GLU A 1 121 ? 26.249 -2.051 -14.046 1.00 95.69 121 GLU A C 1
ATOM 996 O O . GLU A 1 121 ? 25.740 -1.913 -12.934 1.00 95.69 121 GLU A O 1
ATOM 1001 N N . MET A 1 122 ? 25.712 -1.473 -15.129 1.00 96.81 122 MET A N 1
ATOM 1002 C CA . MET A 1 122 ? 24.540 -0.602 -15.033 1.00 96.81 122 MET A CA 1
ATOM 1003 C C . MET A 1 122 ? 23.319 -1.391 -14.528 1.00 96.81 122 MET A C 1
ATOM 1005 O O . MET A 1 122 ? 22.917 -2.392 -15.132 1.00 96.81 122 MET A O 1
ATOM 1009 N N . LYS A 1 123 ? 22.698 -0.935 -13.432 1.00 95.38 123 LYS A N 1
ATOM 1010 C CA . LYS A 1 123 ? 21.493 -1.555 -12.855 1.00 95.38 123 LYS A CA 1
ATOM 1011 C C . LYS A 1 123 ? 20.272 -1.194 -13.693 1.00 95.38 123 LYS A C 1
ATOM 1013 O O . LYS A 1 123 ? 19.635 -0.166 -13.475 1.00 95.38 123 LYS A O 1
ATOM 1018 N N . LEU A 1 124 ? 19.958 -2.028 -14.674 1.00 95.38 124 LEU A N 1
ATOM 1019 C CA . LEU A 1 124 ? 18.761 -1.857 -15.487 1.00 95.38 124 LEU A CA 1
ATOM 1020 C C . LEU A 1 124 ? 17.531 -2.380 -14.746 1.00 95.38 124 LEU A C 1
ATOM 1022 O O . LEU A 1 124 ? 17.599 -3.383 -14.038 1.00 95.38 124 LEU A O 1
ATOM 1026 N N . VAL A 1 125 ? 16.397 -1.724 -14.974 1.00 92.62 125 VAL A N 1
ATOM 1027 C CA . VAL A 1 125 ? 15.074 -2.162 -14.523 1.00 92.62 125 VAL A CA 1
ATOM 1028 C C . VAL A 1 125 ? 14.193 -2.352 -15.741 1.00 92.62 125 VAL A C 1
ATOM 1030 O O . VAL A 1 125 ? 14.094 -1.460 -16.589 1.00 92.62 125 VAL A O 1
ATOM 1033 N N . ALA A 1 126 ? 13.560 -3.519 -15.840 1.00 90.00 126 ALA A N 1
ATOM 1034 C CA . ALA A 1 126 ? 12.702 -3.806 -16.972 1.00 90.00 126 ALA A CA 1
ATOM 1035 C C . ALA A 1 126 ? 11.508 -2.840 -16.984 1.00 90.00 126 ALA A C 1
ATOM 1037 O O . ALA A 1 126 ? 10.895 -2.620 -15.933 1.00 90.00 126 ALA A O 1
ATOM 1038 N N . PRO A 1 127 ? 11.175 -2.246 -18.142 1.00 79.38 127 PRO A N 1
ATOM 1039 C CA . PRO A 1 127 ? 10.101 -1.270 -18.221 1.00 79.38 127 PRO A CA 1
ATOM 1040 C C . PRO A 1 127 ? 8.747 -1.861 -17.815 1.00 79.38 127 PRO A C 1
ATOM 1042 O O . PRO A 1 127 ? 8.505 -3.055 -18.023 1.00 79.38 127 PRO A O 1
ATOM 1045 N N . PRO A 1 128 ? 7.841 -1.028 -17.274 1.00 73.12 128 PRO A N 1
ATOM 1046 C CA . PRO A 1 128 ? 6.509 -1.482 -16.916 1.00 73.12 128 PRO A CA 1
ATOM 1047 C C . PRO A 1 128 ? 5.705 -1.800 -18.184 1.00 73.12 128 PRO A C 1
ATOM 1049 O O . PRO A 1 128 ? 5.682 -1.017 -19.138 1.00 73.12 128 PRO A O 1
ATOM 1052 N N . LEU A 1 129 ? 4.982 -2.918 -18.174 1.00 70.06 129 LEU A N 1
ATOM 1053 C CA . LEU A 1 129 ? 3.910 -3.171 -19.138 1.00 70.06 129 LEU A CA 1
ATOM 1054 C C . LEU A 1 129 ? 2.655 -2.444 -18.624 1.00 70.06 129 LEU A C 1
ATOM 1056 O O . LEU A 1 129 ? 2.183 -2.731 -17.525 1.00 70.06 129 LEU A O 1
ATOM 1060 N N . ALA A 1 130 ? 2.188 -1.420 -19.351 1.00 52.97 130 ALA A N 1
ATOM 1061 C CA . ALA A 1 130 ? 1.131 -0.526 -18.862 1.00 52.97 130 ALA A CA 1
ATOM 1062 C C . ALA A 1 130 ? -0.277 -1.161 -18.895 1.00 52.97 130 ALA A C 1
ATOM 1064 O O . ALA A 1 130 ? -0.511 -2.181 -19.537 1.00 52.97 130 ALA A O 1
ATOM 1065 N N . PHE A 1 131 ? -1.202 -0.522 -18.167 1.00 55.12 131 PHE A N 1
ATOM 1066 C CA . PHE A 1 131 ? -2.534 -1.014 -17.803 1.00 55.12 131 PHE A CA 1
ATOM 1067 C C . PHE A 1 131 ? -3.618 -0.692 -18.844 1.00 55.12 131 PHE A C 1
ATOM 1069 O O . PHE A 1 131 ? -4.025 0.464 -18.996 1.00 55.12 131 PHE A O 1
ATOM 1076 N N . GLY A 1 132 ? -4.165 -1.722 -19.492 1.00 44.94 132 GLY A N 1
ATOM 1077 C CA . GLY A 1 132 ? -5.363 -1.627 -20.329 1.00 44.94 132 GLY A CA 1
ATOM 1078 C C . GLY A 1 132 ? -6.455 -2.648 -20.004 1.00 44.94 132 GLY A C 1
ATOM 1079 O O . GLY A 1 132 ? -6.211 -3.680 -19.382 1.00 44.94 132 GLY A O 1
ATOM 1080 N N . LEU A 1 133 ? -7.678 -2.366 -20.483 1.00 40.25 133 LEU A N 1
ATOM 1081 C CA . LEU A 1 133 ? -8.920 -3.153 -20.303 1.00 40.25 133 LEU A CA 1
ATOM 1082 C C . LEU A 1 133 ? -8.828 -4.634 -20.737 1.00 40.25 133 LEU A C 1
ATOM 1084 O O . LEU A 1 133 ? -9.764 -5.396 -20.504 1.00 40.25 133 LEU A O 1
ATOM 1088 N N . ASN A 1 134 ? -7.741 -5.046 -21.394 1.00 48.91 134 ASN A N 1
ATOM 1089 C CA . ASN A 1 134 ? -7.571 -6.381 -21.966 1.00 48.91 134 ASN A CA 1
ATOM 1090 C C . ASN A 1 134 ? -6.175 -7.000 -21.771 1.00 48.91 134 ASN A C 1
ATOM 1092 O O . ASN A 1 134 ? -5.917 -8.039 -22.379 1.00 48.91 134 ASN A O 1
ATOM 1096 N N . GLU A 1 135 ? -5.294 -6.427 -20.947 1.00 54.28 135 GLU A N 1
ATOM 1097 C CA . GLU A 1 135 ? -3.862 -6.759 -21.024 1.00 54.28 135 GLU A CA 1
ATOM 1098 C C . GLU A 1 135 ? -3.289 -7.666 -19.933 1.00 54.28 135 GLU A C 1
ATOM 1100 O O . GLU A 1 135 ? -3.559 -7.544 -18.732 1.00 54.28 135 GLU A O 1
ATOM 1105 N N . ASP A 1 136 ? -2.440 -8.554 -20.462 1.00 53.81 136 ASP A N 1
ATOM 1106 C CA . ASP A 1 136 ? -1.313 -9.286 -19.882 1.00 53.81 136 ASP A CA 1
ATOM 1107 C C . ASP A 1 136 ? -1.591 -10.390 -18.902 1.00 53.81 136 ASP A C 1
ATOM 1109 O O . ASP A 1 136 ? -0.872 -10.597 -17.927 1.00 53.81 136 ASP A O 1
ATOM 1113 N N . GLY A 1 137 ? -2.632 -11.148 -19.235 1.00 53.66 137 GLY A N 1
ATOM 1114 C CA . GLY A 1 137 ? -2.919 -12.406 -18.581 1.00 53.66 137 GLY A CA 1
ATOM 1115 C C . GLY A 1 137 ? -3.161 -12.231 -17.099 1.00 53.66 137 GLY A C 1
ATOM 1116 O O . GLY A 1 137 ? -2.878 -13.183 -16.401 1.00 53.66 137 GLY A O 1
ATOM 1117 N N . ASN A 1 138 ? -3.640 -11.057 -16.645 1.00 66.62 138 ASN A N 1
ATOM 1118 C CA . ASN A 1 138 ? -3.849 -10.670 -15.243 1.00 66.62 138 ASN A CA 1
ATOM 1119 C C . ASN A 1 138 ? -3.724 -11.869 -14.301 1.00 66.62 138 ASN A C 1
ATOM 1121 O O . ASN A 1 138 ? -4.709 -12.610 -14.205 1.00 66.62 138 ASN A O 1
ATOM 1125 N N . PRO A 1 139 ? -2.520 -12.135 -13.757 1.00 72.50 139 PRO A N 1
ATOM 1126 C CA . PRO A 1 139 ? -2.310 -13.378 -13.053 1.00 72.50 139 PRO A CA 1
ATOM 1127 C C . PRO A 1 139 ? -3.304 -13.460 -11.900 1.00 72.50 139 PRO A C 1
ATOM 1129 O O . PRO A 1 139 ? -3.657 -12.442 -11.292 1.00 72.50 139 PRO A O 1
ATOM 1132 N N . ASP A 1 140 ? -3.809 -14.656 -11.635 1.00 75.44 140 ASP A N 1
ATOM 1133 C CA . ASP A 1 140 ? -4.546 -14.907 -10.403 1.00 75.44 140 ASP A CA 1
ATOM 1134 C C . ASP A 1 140 ? -3.593 -14.861 -9.191 1.00 75.44 140 ASP A C 1
ATOM 1136 O O . ASP A 1 140 ? -2.403 -14.561 -9.311 1.00 75.44 140 ASP A O 1
ATOM 1140 N N . SER A 1 141 ? -4.107 -15.127 -7.991 1.00 75.50 141 SER A N 1
ATOM 1141 C CA . SER A 1 141 ? -3.282 -15.164 -6.775 1.00 75.50 141 SER A CA 1
ATOM 1142 C C . SER A 1 141 ? -2.188 -16.240 -6.797 1.00 75.50 141 SER A C 1
ATOM 1144 O O . SER A 1 141 ? -1.286 -16.185 -5.971 1.00 75.50 141 SER A O 1
ATOM 1146 N N . GLN A 1 142 ? -2.243 -17.198 -7.726 1.00 78.88 142 GLN A N 1
ATOM 1147 C CA . GLN A 1 142 ? -1.227 -18.231 -7.918 1.00 78.88 142 GLN A CA 1
ATOM 1148 C C . GLN A 1 142 ? -0.271 -17.900 -9.073 1.00 78.88 142 GLN A C 1
ATOM 1150 O O . GLN A 1 142 ? 0.588 -18.713 -9.410 1.00 78.88 142 GLN A O 1
ATOM 1155 N N . GLY A 1 143 ? -0.392 -16.730 -9.703 1.00 77.06 143 GLY A N 1
ATOM 1156 C CA . GLY A 1 143 ? 0.448 -16.377 -10.843 1.00 77.06 143 GLY A CA 1
ATOM 1157 C C . GLY A 1 143 ? 0.004 -17.014 -12.165 1.00 77.06 143 GLY A C 1
ATOM 1158 O O . GLY A 1 143 ? 0.751 -16.948 -13.138 1.00 77.06 143 GLY A O 1
ATOM 1159 N N . ASN A 1 144 ? -1.179 -17.637 -12.250 1.00 81.69 144 ASN A N 1
ATOM 1160 C CA . ASN A 1 144 ? -1.641 -18.250 -13.498 1.00 81.69 144 ASN A CA 1
ATOM 1161 C C . ASN A 1 144 ? -2.286 -17.210 -14.417 1.00 81.69 144 ASN A C 1
ATOM 1163 O O . ASN A 1 144 ? -3.137 -16.438 -13.960 1.00 81.69 144 ASN A O 1
ATOM 1167 N N . PRO A 1 145 ? -1.969 -17.208 -15.725 1.00 76.94 145 PRO A N 1
ATOM 1168 C CA . PRO A 1 145 ? -2.514 -16.210 -16.616 1.00 76.94 145 PRO A CA 1
ATOM 1169 C C . PRO A 1 145 ? -3.995 -16.440 -16.938 1.00 76.94 145 PRO A C 1
ATOM 1171 O O . PRO A 1 145 ? -4.386 -17.509 -17.407 1.00 76.94 145 PRO A O 1
ATOM 1174 N N . THR A 1 146 ? -4.822 -15.403 -16.809 1.00 70.12 146 THR A N 1
ATOM 1175 C CA . THR A 1 146 ? -6.285 -15.483 -17.025 1.00 70.12 146 THR A CA 1
ATOM 1176 C C . THR A 1 146 ? -6.718 -15.759 -18.471 1.00 70.12 146 THR A C 1
ATOM 1178 O O . THR A 1 146 ? -7.867 -16.132 -18.705 1.00 70.12 146 THR A O 1
ATOM 1181 N N . ARG A 1 147 ? -5.829 -15.588 -19.459 1.00 69.38 147 ARG A N 1
ATOM 1182 C CA . ARG A 1 147 ? -6.104 -15.834 -20.892 1.00 69.38 147 ARG A CA 1
ATOM 1183 C C . ARG A 1 147 ? -5.097 -16.787 -21.554 1.00 69.38 147 ARG A C 1
ATOM 1185 O O . ARG A 1 147 ? -4.942 -16.762 -22.771 1.00 69.38 147 ARG A O 1
ATOM 1192 N N . GLY A 1 148 ? -4.405 -17.621 -20.770 1.00 69.75 148 GLY A N 1
ATOM 1193 C CA . GLY A 1 148 ? -3.449 -18.628 -21.265 1.00 69.75 148 GLY A CA 1
ATOM 1194 C C . GLY A 1 148 ? -2.072 -18.096 -21.691 1.00 69.75 148 GLY A C 1
ATOM 1195 O O . GLY A 1 148 ? -1.150 -18.891 -21.870 1.00 69.75 148 GLY A O 1
ATOM 1196 N N . TRP A 1 149 ? -1.910 -16.777 -21.798 1.00 71.06 149 TRP A N 1
ATOM 1197 C CA . TRP A 1 149 ? -0.642 -16.086 -22.047 1.00 71.06 149 TRP A CA 1
ATOM 1198 C C . TRP A 1 149 ? -0.561 -14.809 -21.202 1.00 71.06 149 TRP A C 1
ATOM 1200 O O . TRP A 1 149 ? -1.594 -14.281 -20.780 1.00 71.06 149 TRP A O 1
ATOM 1210 N N . ALA A 1 150 ? 0.654 -14.320 -20.969 1.00 73.94 150 ALA A N 1
ATOM 1211 C CA . ALA A 1 150 ? 0.937 -13.031 -20.338 1.00 73.94 150 ALA A CA 1
ATOM 1212 C C . ALA A 1 150 ? 1.939 -12.243 -21.194 1.00 73.94 150 ALA A C 1
ATOM 1214 O O . ALA A 1 150 ? 2.801 -12.847 -21.822 1.00 73.94 150 ALA A O 1
ATOM 1215 N N . GLY A 1 151 ? 1.888 -10.906 -21.205 1.00 75.94 151 GLY A N 1
ATOM 1216 C CA . GLY A 1 151 ? 2.857 -10.089 -21.956 1.00 75.94 151 GLY A CA 1
ATOM 1217 C C . GLY A 1 151 ? 4.316 -10.383 -21.576 1.00 75.94 151 GLY A C 1
ATOM 1218 O O . GLY A 1 151 ? 5.203 -10.377 -22.431 1.00 75.94 151 GLY A O 1
ATOM 1219 N N . TYR A 1 152 ? 4.551 -10.762 -20.314 1.00 84.56 152 TYR A N 1
ATOM 1220 C CA . TYR A 1 152 ? 5.857 -11.209 -19.827 1.00 84.56 152 TYR A CA 1
ATOM 1221 C C . TYR A 1 152 ? 6.371 -12.505 -20.476 1.00 84.56 152 TYR A C 1
ATOM 1223 O O . TYR A 1 152 ? 7.581 -12.718 -20.443 1.00 84.56 152 TYR A O 1
ATOM 1231 N N . ASP A 1 153 ? 5.530 -13.313 -21.137 1.00 86.88 153 ASP A N 1
ATOM 1232 C CA . ASP A 1 153 ? 5.967 -14.492 -21.907 1.00 86.88 153 ASP A CA 1
ATOM 1233 C C . ASP A 1 153 ? 7.004 -14.115 -22.983 1.00 86.88 153 ASP A C 1
ATOM 1235 O O . ASP A 1 153 ? 7.843 -14.930 -23.350 1.00 86.88 153 ASP A O 1
ATOM 1239 N N . TYR A 1 154 ? 6.985 -12.869 -23.469 1.00 87.50 154 TYR A N 1
ATOM 1240 C CA . TYR A 1 154 ? 7.929 -12.378 -24.479 1.00 87.50 154 TYR A CA 1
ATOM 1241 C C . TYR A 1 154 ? 9.158 -11.679 -23.891 1.00 87.50 154 TYR A C 1
ATOM 1243 O O . TYR A 1 154 ? 10.121 -11.432 -24.616 1.00 87.50 154 TYR A O 1
ATOM 1251 N N . LEU A 1 155 ? 9.138 -11.339 -22.598 1.00 87.94 155 LEU A N 1
ATOM 1252 C CA . LEU A 1 155 ? 10.146 -10.483 -21.969 1.00 87.94 155 LEU A CA 1
ATOM 1253 C C . LEU A 1 155 ? 10.914 -11.178 -20.835 1.00 87.94 155 LEU A C 1
ATOM 1255 O O . LEU A 1 155 ? 12.018 -10.743 -20.520 1.00 87.94 155 LEU A O 1
ATOM 1259 N N . HIS A 1 156 ? 10.388 -12.260 -20.248 1.00 91.25 156 HIS A N 1
ATOM 1260 C CA . HIS A 1 156 ? 10.944 -12.873 -19.035 1.00 91.25 156 HIS A CA 1
ATOM 1261 C C . HIS A 1 156 ? 12.415 -13.302 -19.173 1.00 91.25 156 HIS A C 1
ATOM 1263 O O . HIS A 1 156 ? 13.190 -13.094 -18.244 1.00 91.25 156 HIS A O 1
ATOM 1269 N N . GLU A 1 157 ? 12.833 -13.838 -20.327 1.00 94.25 157 GLU A N 1
ATOM 1270 C CA . GLU A 1 157 ? 14.246 -14.168 -20.575 1.00 94.25 157 GLU A CA 1
ATOM 1271 C C . GLU A 1 157 ? 15.110 -12.911 -20.593 1.00 94.25 157 GLU A C 1
ATOM 1273 O O . GLU A 1 157 ? 16.167 -12.877 -19.978 1.00 94.25 157 GLU A O 1
ATOM 1278 N N . THR A 1 158 ? 14.625 -11.842 -21.230 1.00 94.06 158 THR A N 1
ATOM 1279 C CA . THR A 1 158 ? 15.350 -10.567 -21.260 1.00 94.06 158 THR A CA 1
ATOM 1280 C C . THR A 1 158 ? 15.481 -10.001 -19.846 1.00 94.06 158 THR A C 1
ATOM 1282 O O . THR A 1 158 ? 16.556 -9.536 -19.483 1.00 94.06 158 THR A O 1
ATOM 1285 N N . ILE A 1 159 ? 14.420 -10.085 -19.034 1.00 93.94 159 ILE A N 1
ATOM 1286 C CA . ILE A 1 159 ? 14.404 -9.658 -17.624 1.00 93.94 159 ILE A CA 1
ATOM 1287 C C . ILE A 1 159 ? 15.459 -10.407 -16.814 1.00 93.94 159 ILE A C 1
ATOM 1289 O O . ILE A 1 159 ? 16.245 -9.785 -16.102 1.00 93.94 159 ILE A O 1
ATOM 1293 N N . ARG A 1 160 ? 15.511 -11.730 -16.954 1.00 95.06 160 ARG A N 1
ATOM 1294 C CA . ARG A 1 160 ? 16.521 -12.553 -16.290 1.00 95.06 160 ARG A CA 1
ATOM 1295 C C . ARG A 1 160 ? 17.934 -12.192 -16.753 1.00 95.06 160 ARG A C 1
ATOM 1297 O O . ARG A 1 160 ? 18.808 -11.994 -15.920 1.00 95.06 160 ARG A O 1
ATOM 1304 N N . ASP A 1 161 ? 18.143 -12.091 -18.063 1.00 94.50 161 ASP A N 1
ATOM 1305 C CA . ASP A 1 161 ? 19.484 -12.071 -18.652 1.00 94.50 161 ASP A CA 1
ATOM 1306 C C . ASP A 1 161 ? 20.123 -10.666 -18.670 1.00 94.50 161 ASP A C 1
ATOM 1308 O O . ASP A 1 161 ? 21.345 -10.552 -18.620 1.00 94.50 161 ASP A O 1
ATOM 1312 N N . TYR A 1 162 ? 19.323 -9.593 -18.739 1.00 95.81 162 TYR A N 1
ATOM 1313 C CA . TYR A 1 162 ? 19.821 -8.210 -18.851 1.00 95.81 162 TYR A CA 1
ATOM 1314 C C . TYR A 1 162 ? 19.397 -7.282 -17.709 1.00 95.81 162 TYR A C 1
ATOM 1316 O O . TYR A 1 162 ? 19.992 -6.215 -17.549 1.00 95.81 162 TYR A O 1
ATOM 1324 N N . PHE A 1 163 ? 18.375 -7.643 -16.933 1.00 95.25 163 PHE A N 1
ATOM 1325 C CA . PHE A 1 163 ? 17.857 -6.807 -15.844 1.00 95.25 163 PHE A CA 1
ATOM 1326 C C . PHE A 1 163 ? 18.082 -7.433 -14.460 1.00 95.25 163 PHE A C 1
ATOM 1328 O O . PHE A 1 163 ? 17.621 -6.884 -13.462 1.00 95.25 163 PHE A O 1
ATOM 1335 N N . ASP A 1 164 ? 18.790 -8.565 -14.386 1.00 94.00 164 ASP A N 1
ATOM 1336 C CA . ASP A 1 164 ? 19.025 -9.351 -13.166 1.00 94.00 164 ASP A CA 1
ATOM 1337 C C . ASP A 1 164 ? 17.724 -9.653 -12.401 1.00 94.00 164 ASP A C 1
ATOM 1339 O O . ASP A 1 164 ? 17.660 -9.556 -11.178 1.00 94.00 164 ASP A O 1
ATOM 1343 N N . GLY A 1 165 ? 16.642 -9.934 -13.131 1.00 93.94 165 GLY A N 1
ATOM 1344 C CA . GLY A 1 165 ? 15.338 -10.205 -12.528 1.00 93.94 165 GLY A CA 1
ATOM 1345 C C . GLY A 1 165 ? 14.584 -8.975 -12.013 1.00 93.94 165 GLY A C 1
ATOM 1346 O O . GLY A 1 165 ? 13.527 -9.141 -11.410 1.00 93.94 165 GLY A O 1
ATOM 1347 N N . ARG A 1 166 ? 15.072 -7.748 -12.249 1.00 93.12 166 ARG A N 1
ATOM 1348 C CA . ARG A 1 166 ? 14.429 -6.510 -11.778 1.00 93.12 166 ARG A CA 1
ATOM 1349 C C . ARG A 1 166 ? 13.396 -5.995 -12.770 1.00 93.12 166 ARG A C 1
ATOM 1351 O O . ARG A 1 166 ? 13.712 -5.733 -13.933 1.00 93.12 166 ARG A O 1
ATOM 1358 N N . LEU A 1 167 ? 12.177 -5.759 -12.299 1.00 89.00 167 LEU A N 1
ATOM 1359 C CA . LEU A 1 167 ? 11.103 -5.156 -13.085 1.00 89.00 167 LEU A CA 1
ATOM 1360 C C . LEU A 1 167 ? 10.483 -3.942 -12.397 1.00 89.00 167 LEU A C 1
ATOM 1362 O O . LEU A 1 167 ? 10.466 -3.826 -11.176 1.00 89.00 167 LEU A O 1
ATOM 1366 N N . ALA A 1 168 ? 9.943 -3.038 -13.203 1.00 85.38 168 ALA A N 1
ATOM 1367 C CA . ALA A 1 168 ? 9.127 -1.937 -12.729 1.00 85.38 168 ALA A CA 1
ATOM 1368 C C . ALA A 1 168 ? 7.651 -2.349 -12.681 1.00 85.38 168 ALA A C 1
ATOM 1370 O O . ALA A 1 168 ? 7.134 -2.971 -13.613 1.00 85.38 168 ALA A O 1
ATOM 1371 N N . PHE A 1 169 ? 6.952 -1.920 -11.636 1.00 81.94 169 PHE A N 1
ATOM 1372 C CA . PHE A 1 169 ? 5.503 -2.002 -11.529 1.00 81.94 169 PHE A CA 1
ATOM 1373 C C . PHE A 1 169 ? 4.934 -0.623 -11.239 1.00 81.94 169 PHE A C 1
ATOM 1375 O O . PHE A 1 169 ? 5.363 0.046 -10.306 1.00 81.94 169 PHE A O 1
ATOM 1382 N N . GLN A 1 170 ? 3.957 -0.194 -12.034 1.00 75.44 170 GLN A N 1
ATOM 1383 C CA . GLN A 1 170 ? 3.324 1.106 -11.839 1.00 75.44 170 GLN A CA 1
ATOM 1384 C C . GLN A 1 170 ? 2.092 1.000 -10.941 1.00 75.44 170 GLN A C 1
ATOM 1386 O O . GLN A 1 170 ? 1.098 0.379 -11.300 1.00 75.44 170 GLN A O 1
ATOM 1391 N N . GLY A 1 171 ? 2.140 1.607 -9.760 1.00 65.12 171 GLY A N 1
ATOM 1392 C CA . GLY A 1 171 ? 1.086 1.472 -8.756 1.00 65.12 171 GLY A CA 1
ATOM 1393 C C . GLY A 1 171 ? -0.080 2.449 -8.931 1.00 65.12 171 GLY A C 1
ATOM 1394 O O . GLY A 1 171 ? -0.262 3.325 -8.094 1.00 65.12 171 GLY A O 1
ATOM 1395 N N . TYR A 1 172 ? -0.925 2.306 -9.960 1.00 62.94 172 TYR A N 1
ATOM 1396 C CA . TYR A 1 172 ? -2.134 3.146 -10.074 1.00 62.94 172 TYR A CA 1
ATOM 1397 C C . TYR A 1 172 ? -3.218 2.715 -9.081 1.00 62.94 172 TYR A C 1
ATOM 1399 O O . TYR A 1 172 ? -4.043 1.853 -9.374 1.00 62.94 172 TYR A O 1
ATOM 1407 N N . TRP A 1 173 ? -3.235 3.331 -7.901 1.00 59.38 173 TRP A N 1
ATOM 1408 C CA . TRP A 1 173 ? -4.117 2.934 -6.794 1.00 59.38 173 TRP A CA 1
ATOM 1409 C C . TRP A 1 173 ? -5.427 3.732 -6.714 1.00 59.38 173 TRP A C 1
ATOM 1411 O O . TRP A 1 173 ? -6.039 3.846 -5.658 1.00 59.38 173 TRP A O 1
ATOM 1421 N N . GLY A 1 174 ? -5.897 4.292 -7.829 1.00 48.91 174 GLY A N 1
ATOM 1422 C CA . GLY A 1 174 ? -7.163 5.017 -7.840 1.00 48.91 174 GLY A CA 1
ATOM 1423 C C . GLY A 1 174 ? -7.550 5.571 -9.202 1.00 48.91 174 GLY A C 1
ATOM 1424 O O . GLY A 1 174 ? -6.741 5.657 -10.124 1.00 48.91 174 GLY A O 1
ATOM 1425 N N . THR A 1 175 ? -8.812 5.975 -9.325 1.00 45.53 175 THR A N 1
ATOM 1426 C CA . THR A 1 175 ? -9.288 6.777 -10.455 1.00 45.53 175 THR A CA 1
ATOM 1427 C C . THR A 1 175 ? -9.340 8.247 -10.032 1.00 45.53 175 THR A C 1
ATOM 1429 O O . THR A 1 175 ? -10.111 8.566 -9.123 1.00 45.53 175 THR A O 1
ATOM 1432 N N . PRO A 1 176 ? -8.647 9.174 -10.723 1.00 41.91 176 PRO A N 1
ATOM 1433 C CA . PRO A 1 176 ? -8.740 10.610 -10.438 1.00 41.91 176 PRO A CA 1
ATOM 1434 C C . PRO A 1 176 ? -10.157 11.196 -10.542 1.00 41.91 176 PRO A C 1
ATOM 1436 O O . PRO A 1 176 ? -10.400 12.327 -10.133 1.00 41.91 176 PRO A O 1
ATOM 1439 N N . ALA A 1 177 ? -11.083 10.453 -11.156 1.00 37.41 177 ALA A N 1
ATOM 1440 C CA . ALA A 1 177 ? -12.439 10.890 -11.449 1.00 37.41 177 ALA A CA 1
ATOM 1441 C C . ALA A 1 177 ? -13.463 10.602 -10.337 1.00 37.41 177 ALA A C 1
ATOM 1443 O O . ALA A 1 177 ? -14.538 11.192 -10.395 1.00 37.41 177 ALA A O 1
ATOM 1444 N N . LEU A 1 178 ? -13.179 9.713 -9.371 1.00 37.97 178 LEU A N 1
ATOM 1445 C CA . LEU A 1 178 ? -14.225 9.219 -8.459 1.00 37.97 178 LEU A CA 1
ATOM 1446 C C . LEU A 1 178 ? -14.209 9.801 -7.045 1.00 37.97 178 LEU A C 1
ATOM 1448 O O . LEU A 1 178 ? -15.280 9.830 -6.456 1.00 37.97 178 LEU A O 1
ATOM 1452 N N . GLY A 1 179 ? -13.094 10.345 -6.544 1.00 43.50 179 GLY A N 1
ATOM 1453 C CA . GLY A 1 179 ? -13.038 10.887 -5.179 1.00 43.50 179 GLY A CA 1
ATOM 1454 C C . GLY A 1 179 ? -13.218 9.794 -4.113 1.00 43.50 179 GLY A C 1
ATOM 1455 O O . GLY A 1 179 ? -14.188 9.048 -4.124 1.00 43.50 179 GLY A O 1
ATOM 1456 N N . ALA A 1 180 ? -12.266 9.708 -3.186 1.00 44.69 180 ALA A N 1
ATOM 1457 C CA . ALA A 1 180 ? -12.088 8.602 -2.245 1.00 44.69 180 ALA A CA 1
ATOM 1458 C C . ALA A 1 180 ? -11.802 7.234 -2.903 1.00 44.69 180 ALA A C 1
ATOM 1460 O O . ALA A 1 180 ? -12.449 6.783 -3.850 1.00 44.69 180 ALA A O 1
ATOM 1461 N N . VAL A 1 181 ? -10.795 6.556 -2.360 1.00 51.88 181 VAL A N 1
ATOM 1462 C CA . VAL A 1 181 ? -10.457 5.162 -2.660 1.00 51.88 181 VAL A CA 1
ATOM 1463 C C . VAL A 1 181 ? -11.642 4.259 -2.260 1.00 51.88 181 VAL A C 1
ATOM 1465 O O . VAL A 1 181 ? -12.059 4.300 -1.098 1.00 51.88 181 VAL A O 1
ATOM 1468 N N . PRO A 1 182 ? -12.235 3.475 -3.185 1.00 53.97 182 PRO A N 1
ATOM 1469 C CA . PRO A 1 182 ? -13.315 2.542 -2.859 1.00 53.97 182 PRO A CA 1
ATOM 1470 C C . PRO A 1 182 ? -12.895 1.477 -1.836 1.00 53.97 182 PRO A C 1
ATOM 1472 O O . PRO A 1 182 ? -11.748 1.041 -1.845 1.00 53.97 182 PRO A O 1
ATOM 1475 N N . ASP A 1 183 ? -13.838 0.978 -1.033 1.00 49.47 183 ASP A N 1
ATOM 1476 C CA . ASP A 1 183 ? -13.591 -0.015 0.033 1.00 49.47 183 ASP A CA 1
ATOM 1477 C C . ASP A 1 183 ? -12.825 -1.269 -0.441 1.00 49.47 183 ASP A C 1
ATOM 1479 O O . ASP A 1 183 ? -12.022 -1.831 0.296 1.00 49.47 183 ASP A O 1
ATOM 1483 N N . TRP A 1 184 ? -12.984 -1.664 -1.708 1.00 51.31 184 TRP A N 1
ATOM 1484 C CA . TRP A 1 184 ? -12.288 -2.820 -2.278 1.00 51.31 184 TRP A CA 1
ATOM 1485 C C . TRP A 1 184 ? -10.778 -2.627 -2.464 1.00 51.31 184 TRP A C 1
ATOM 1487 O O . TRP A 1 184 ? -10.077 -3.621 -2.614 1.00 51.31 184 TRP A O 1
ATOM 1497 N N . LEU A 1 185 ? -10.256 -1.395 -2.474 1.00 50.94 185 LEU A N 1
ATOM 1498 C CA . LEU A 1 185 ? -8.812 -1.144 -2.596 1.00 50.94 185 LEU A CA 1
ATOM 1499 C C . LEU A 1 185 ? -8.050 -1.539 -1.319 1.00 50.94 185 LEU A C 1
ATOM 1501 O O . LEU A 1 185 ? -6.861 -1.847 -1.384 1.00 50.94 185 LEU A O 1
ATOM 1505 N N . TYR A 1 186 ? -8.770 -1.615 -0.201 1.00 50.94 186 TYR A N 1
ATOM 1506 C CA . TYR A 1 186 ? -8.259 -1.892 1.134 1.00 50.94 186 TYR A CA 1
ATOM 1507 C C . TYR A 1 186 ? -8.253 -3.374 1.507 1.00 50.94 186 TYR A C 1
ATOM 1509 O O . TYR A 1 186 ? -7.513 -3.791 2.385 1.00 50.94 186 TYR A O 1
ATOM 1517 N N . GLU A 1 187 ? -9.038 -4.210 0.838 1.00 53.66 187 GLU A N 1
ATOM 1518 C CA . GLU A 1 187 ? -9.000 -5.650 1.082 1.00 53.66 187 GLU A CA 1
ATOM 1519 C C . GLU A 1 187 ? -7.996 -6.304 0.127 1.00 53.66 187 GLU A C 1
ATOM 1521 O O . GLU A 1 187 ? -8.267 -6.322 -1.073 1.00 53.66 187 GLU A O 1
ATOM 1526 N N . PRO A 1 188 ? -6.878 -6.906 0.581 1.00 49.50 188 PRO A N 1
ATOM 1527 C CA . PRO A 1 188 ? -5.900 -7.532 -0.320 1.00 49.50 188 PRO A CA 1
ATOM 1528 C C . PRO A 1 188 ? -6.516 -8.567 -1.280 1.00 49.50 188 PRO A C 1
ATOM 1530 O O . PRO A 1 188 ? -6.101 -8.692 -2.435 1.00 49.50 188 PRO A O 1
ATOM 1533 N N . GLY A 1 189 ? -7.576 -9.254 -0.836 1.00 49.31 189 GLY A N 1
ATOM 1534 C CA . GLY A 1 189 ? -8.351 -10.197 -1.646 1.00 49.31 189 GLY A CA 1
ATOM 1535 C C . GLY A 1 189 ? -9.210 -9.553 -2.746 1.00 49.31 189 GLY A C 1
ATOM 1536 O O . GLY A 1 189 ? -9.341 -10.139 -3.823 1.00 49.31 189 GLY A O 1
ATOM 1537 N N . LEU A 1 190 ? -9.757 -8.348 -2.526 1.00 44.97 190 LEU A N 1
ATOM 1538 C CA . LEU A 1 190 ? -10.607 -7.625 -3.492 1.00 44.97 190 LEU A CA 1
ATOM 1539 C C . LEU A 1 190 ? -9.820 -6.596 -4.322 1.00 44.97 190 LEU A C 1
ATOM 1541 O O . LEU A 1 190 ? -10.081 -6.437 -5.517 1.00 44.97 190 LEU A O 1
ATOM 1545 N N . SER A 1 191 ? -8.772 -6.009 -3.742 1.00 50.09 191 SER A N 1
ATOM 1546 C CA . SER A 1 191 ? -7.797 -5.066 -4.325 1.00 50.09 191 SER A CA 1
ATOM 1547 C C . SER A 1 191 ? -6.862 -5.712 -5.357 1.00 50.09 191 SER A C 1
ATOM 1549 O O . SER A 1 191 ? -5.976 -5.083 -5.940 1.00 50.09 191 SER A O 1
ATOM 1551 N N . SER A 1 192 ? -7.137 -6.980 -5.656 1.00 47.53 192 SER A N 1
ATOM 1552 C CA . SER A 1 192 ? -6.654 -7.787 -6.774 1.00 47.53 192 SER A CA 1
ATOM 1553 C C . SER A 1 192 ? -6.504 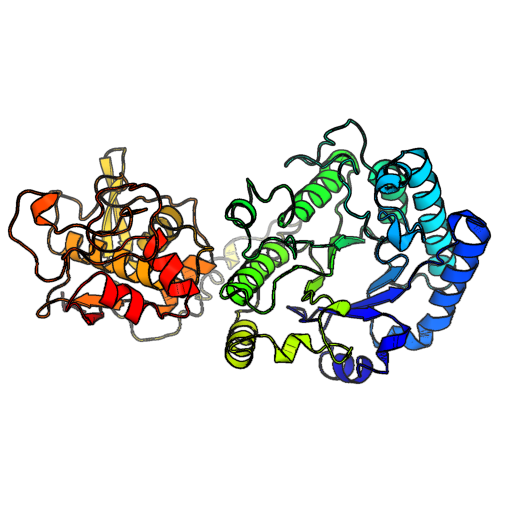-7.080 -8.124 1.00 47.53 192 SER A C 1
ATOM 1555 O O . SER A 1 192 ? -5.728 -7.532 -8.967 1.00 47.53 192 SER A O 1
ATOM 1557 N N . TRP A 1 193 ? -7.249 -5.999 -8.349 1.00 48.16 193 TRP A N 1
ATOM 1558 C CA . TRP A 1 193 ? -7.240 -5.272 -9.609 1.00 48.16 193 TRP A CA 1
ATOM 1559 C C . TRP A 1 193 ? -6.209 -4.136 -9.670 1.00 48.16 193 TRP A C 1
ATOM 1561 O O . TRP A 1 193 ? -5.828 -3.776 -10.784 1.00 48.16 193 TRP A O 1
ATOM 1571 N N . TYR A 1 194 ? -5.724 -3.605 -8.533 1.00 60.03 194 TYR A N 1
ATOM 1572 C CA . TYR A 1 194 ? -4.928 -2.365 -8.533 1.00 60.03 194 TYR A CA 1
ATOM 1573 C C . TYR A 1 194 ? -3.750 -2.335 -7.537 1.00 60.03 194 TYR A C 1
ATOM 1575 O O . TYR A 1 194 ? -2.609 -2.302 -7.997 1.00 60.03 194 TYR A O 1
ATOM 1583 N N . ALA A 1 195 ? -3.960 -2.352 -6.211 1.00 62.22 195 ALA A N 1
ATOM 1584 C CA . ALA A 1 195 ? -2.872 -2.019 -5.273 1.00 62.22 195 ALA A CA 1
ATOM 1585 C C . ALA A 1 195 ? -1.861 -3.148 -5.025 1.00 62.22 195 ALA A C 1
ATOM 1587 O O . ALA A 1 195 ? -0.657 -2.908 -5.055 1.00 62.22 195 ALA A O 1
ATOM 1588 N N . PHE A 1 196 ? -2.333 -4.388 -4.876 1.00 71.88 196 PHE A N 1
ATOM 1589 C CA . PHE A 1 196 ? -1.486 -5.549 -4.546 1.00 71.88 196 PHE A CA 1
ATOM 1590 C C . PHE A 1 196 ? -1.165 -6.449 -5.739 1.00 71.88 196 PHE A C 1
ATOM 1592 O O . PHE A 1 196 ? -0.657 -7.560 -5.594 1.00 71.88 196 PHE A O 1
A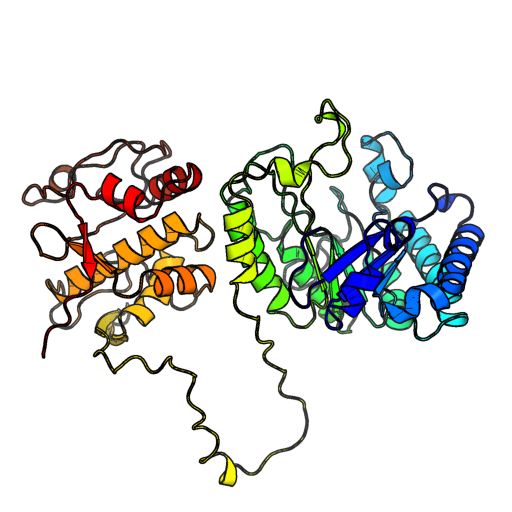TOM 1599 N N . ARG A 1 197 ? -1.449 -5.988 -6.960 1.00 75.56 197 ARG A N 1
ATOM 1600 C CA . ARG A 1 197 ? -1.249 -6.799 -8.168 1.00 75.56 197 ARG A CA 1
ATOM 1601 C C . ARG A 1 197 ? 0.221 -7.164 -8.401 1.00 75.56 197 ARG A C 1
ATOM 1603 O O . ARG A 1 197 ? 0.484 -8.194 -9.017 1.00 75.56 197 ARG A O 1
ATOM 1610 N N . TRP A 1 198 ? 1.161 -6.383 -7.870 1.00 81.88 198 TRP A N 1
ATOM 1611 C CA . TRP A 1 198 ? 2.590 -6.693 -7.911 1.00 81.88 198 TRP A CA 1
ATOM 1612 C C . TRP A 1 198 ? 2.911 -8.075 -7.318 1.00 81.88 198 TRP A C 1
ATOM 1614 O O . TRP A 1 198 ? 3.701 -8.803 -7.910 1.00 81.88 198 TRP A O 1
ATOM 1624 N N . GLN A 1 199 ? 2.222 -8.504 -6.252 1.00 83.50 199 GLN A N 1
ATOM 1625 C CA . GLN A 1 199 ? 2.412 -9.830 -5.643 1.00 83.50 199 GLN A CA 1
ATOM 1626 C C . GLN A 1 199 ? 2.104 -10.957 -6.633 1.00 83.50 199 GLN A C 1
ATOM 1628 O O . GLN A 1 199 ? 2.794 -11.970 -6.693 1.00 83.50 199 GLN A O 1
ATOM 1633 N N . ARG A 1 200 ? 1.082 -10.763 -7.472 1.00 82.31 200 ARG A N 1
ATOM 1634 C CA . ARG A 1 200 ? 0.686 -11.731 -8.503 1.00 82.31 200 ARG A CA 1
ATOM 1635 C C . ARG A 1 200 ? 1.653 -11.752 -9.674 1.00 82.31 200 ARG A C 1
ATOM 1637 O O . ARG A 1 200 ? 1.824 -12.790 -10.305 1.00 82.31 200 ARG A O 1
ATOM 1644 N N . VAL A 1 201 ? 2.275 -10.611 -9.972 1.00 84.75 201 VAL A N 1
ATOM 1645 C CA . VAL A 1 201 ? 3.371 -10.547 -10.941 1.00 84.75 201 VAL A CA 1
ATOM 1646 C C . VAL A 1 201 ? 4.568 -11.322 -10.398 1.00 84.75 201 VAL A C 1
ATOM 1648 O O . VAL A 1 201 ? 5.083 -12.170 -11.112 1.00 84.75 201 VAL A O 1
ATOM 1651 N N . LEU A 1 202 ? 4.953 -11.140 -9.134 1.00 88.56 202 LEU A N 1
ATOM 1652 C CA . LEU A 1 202 ? 6.017 -11.946 -8.523 1.00 88.56 202 LEU A CA 1
ATOM 1653 C C . LEU A 1 202 ? 5.688 -13.449 -8.566 1.00 88.56 202 LEU A C 1
ATOM 1655 O O . LEU A 1 202 ? 6.481 -14.232 -9.084 1.00 88.56 202 LEU A O 1
ATOM 1659 N N . ALA A 1 203 ? 4.469 -13.836 -8.172 1.00 87.56 203 ALA A N 1
ATOM 1660 C CA . ALA A 1 203 ? 4.009 -15.223 -8.255 1.00 87.56 203 ALA A CA 1
ATOM 1661 C C . ALA A 1 203 ? 4.019 -15.774 -9.695 1.00 87.56 203 ALA A C 1
ATOM 1663 O O . ALA A 1 203 ? 4.357 -16.936 -9.910 1.00 87.56 203 ALA A O 1
ATOM 1664 N N . LEU A 1 204 ? 3.679 -14.959 -10.703 1.00 87.44 204 LEU A N 1
ATOM 1665 C CA . LEU A 1 204 ? 3.789 -15.336 -12.116 1.00 87.44 204 LEU A CA 1
ATOM 1666 C C . LEU A 1 204 ? 5.243 -15.677 -12.473 1.00 87.44 204 LEU A C 1
ATOM 1668 O O . LEU A 1 204 ? 5.484 -16.697 -13.116 1.00 87.44 204 LEU A O 1
ATOM 1672 N N . PHE A 1 205 ? 6.213 -14.866 -12.050 1.00 91.06 205 PHE A N 1
ATOM 1673 C CA . PHE A 1 205 ? 7.628 -15.116 -12.334 1.00 91.06 205 PHE A CA 1
ATOM 1674 C C . PHE A 1 205 ? 8.145 -16.386 -11.656 1.00 91.06 205 PHE A C 1
ATOM 1676 O O . PHE A 1 205 ? 8.743 -17.237 -12.322 1.00 91.06 205 PHE A O 1
ATOM 1683 N N . GLU A 1 206 ? 7.811 -16.583 -10.387 1.00 91.12 206 GLU A N 1
ATOM 1684 C CA . GLU A 1 206 ? 8.202 -17.773 -9.630 1.00 91.12 206 GLU A CA 1
ATOM 1685 C C . GLU A 1 206 ? 7.566 -19.043 -10.200 1.00 91.12 206 GLU A C 1
ATOM 1687 O O . GLU A 1 206 ? 8.245 -20.031 -10.501 1.00 91.12 206 GLU A O 1
ATOM 1692 N N . ASN A 1 207 ? 6.250 -19.019 -10.416 1.00 89.94 207 ASN A N 1
ATOM 1693 C CA . ASN A 1 207 ? 5.503 -20.218 -10.767 1.00 89.94 207 ASN A CA 1
ATOM 1694 C C . ASN A 1 207 ? 5.601 -20.560 -12.250 1.00 89.94 207 ASN A C 1
ATOM 1696 O O . ASN A 1 207 ? 5.695 -21.745 -12.587 1.00 89.94 207 ASN A O 1
ATOM 1700 N N . ARG A 1 208 ? 5.609 -19.563 -13.138 1.00 89.19 208 ARG A N 1
ATOM 1701 C CA . ARG A 1 208 ? 5.624 -19.783 -14.589 1.00 89.19 208 ARG A CA 1
ATOM 1702 C C . ARG A 1 208 ? 7.027 -19.732 -15.178 1.00 89.19 208 ARG A C 1
ATOM 1704 O O . ARG A 1 208 ? 7.370 -20.627 -15.946 1.00 89.19 208 ARG A O 1
ATOM 1711 N N . TYR A 1 209 ? 7.827 -18.725 -14.827 1.00 91.31 209 TYR A N 1
ATOM 1712 C CA . TYR A 1 209 ? 9.147 -18.502 -15.440 1.00 91.31 209 TYR A CA 1
ATOM 1713 C C . TYR A 1 209 ? 10.310 -19.104 -14.648 1.00 91.31 209 TYR A C 1
ATOM 1715 O O . TYR A 1 209 ? 11.416 -19.189 -15.180 1.00 91.31 209 TYR A O 1
ATOM 1723 N N . LYS A 1 210 ? 10.044 -19.594 -13.430 1.00 93.75 210 LYS A N 1
ATOM 1724 C CA . LYS A 1 210 ? 10.987 -20.341 -12.586 1.00 93.75 210 LYS A CA 1
ATOM 1725 C C . LYS A 1 210 ? 12.221 -19.534 -12.179 1.00 93.75 210 LYS A C 1
ATOM 1727 O O . LYS A 1 210 ? 13.320 -20.082 -12.127 1.00 93.75 210 LYS A O 1
ATOM 1732 N N . PHE A 1 211 ? 12.039 -18.250 -11.882 1.00 93.44 211 PHE A N 1
ATOM 1733 C CA . PHE A 1 211 ? 13.056 -17.452 -11.203 1.00 93.44 211 PHE A CA 1
ATOM 1734 C C . PHE A 1 211 ? 12.427 -16.397 -10.296 1.00 93.44 211 PHE A C 1
ATOM 1736 O O . PHE A 1 211 ? 11.309 -15.942 -10.541 1.00 93.44 211 PHE A O 1
ATOM 1743 N N . GLU A 1 212 ? 13.163 -16.034 -9.253 1.00 92.38 212 GLU A N 1
ATOM 1744 C CA . GLU A 1 212 ? 12.776 -14.996 -8.307 1.00 92.38 212 GLU A CA 1
ATOM 1745 C C . GLU A 1 212 ? 13.037 -13.618 -8.918 1.00 92.38 212 GLU A C 1
ATOM 1747 O O . GLU A 1 212 ? 14.133 -13.333 -9.407 1.00 92.38 212 GLU A O 1
ATOM 1752 N N . ALA A 1 213 ? 12.007 -12.780 -8.932 1.00 93.00 213 ALA A N 1
ATOM 1753 C CA . ALA A 1 213 ? 12.075 -11.446 -9.497 1.00 93.00 213 ALA A CA 1
ATOM 1754 C C . ALA A 1 213 ? 12.029 -10.393 -8.386 1.00 93.00 213 ALA A C 1
ATOM 1756 O O . ALA A 1 213 ? 11.366 -10.582 -7.369 1.00 93.00 213 ALA A O 1
ATOM 1757 N N . GLN A 1 214 ? 12.698 -9.266 -8.610 1.00 92.56 214 GLN A N 1
ATOM 1758 C CA . GLN A 1 214 ? 12.640 -8.095 -7.738 1.00 92.56 214 GLN A CA 1
ATOM 1759 C C . GLN A 1 214 ? 11.829 -6.998 -8.413 1.00 92.56 214 GLN A C 1
ATOM 1761 O O . GLN A 1 214 ? 11.837 -6.863 -9.641 1.00 92.56 214 GLN A O 1
ATOM 1766 N N . ILE A 1 215 ? 11.148 -6.183 -7.619 1.00 88.88 215 ILE A N 1
ATOM 1767 C CA . ILE A 1 215 ? 10.227 -5.182 -8.133 1.00 88.88 215 ILE A CA 1
ATOM 1768 C C . ILE A 1 215 ? 10.532 -3.791 -7.592 1.00 88.88 215 ILE A C 1
ATOM 1770 O O . ILE A 1 215 ? 10.800 -3.591 -6.409 1.00 88.88 215 ILE A O 1
ATOM 1774 N N . ILE A 1 216 ? 10.471 -2.813 -8.489 1.00 88.06 216 ILE A N 1
ATOM 1775 C CA . ILE A 1 216 ? 10.414 -1.400 -8.137 1.00 88.06 216 ILE A CA 1
ATOM 1776 C C . ILE A 1 216 ? 8.988 -0.931 -8.362 1.00 88.06 216 ILE A C 1
ATOM 1778 O O . ILE A 1 216 ? 8.504 -0.928 -9.496 1.00 88.06 216 ILE A O 1
ATOM 1782 N N . ILE A 1 217 ? 8.321 -0.543 -7.282 1.00 83.62 217 ILE A N 1
ATOM 1783 C CA . ILE A 1 217 ? 6.976 0.012 -7.336 1.00 83.62 217 ILE A CA 1
ATOM 1784 C C . ILE A 1 217 ? 7.113 1.514 -7.551 1.00 83.62 217 ILE A C 1
ATOM 1786 O O . ILE A 1 217 ? 7.603 2.258 -6.706 1.00 83.62 217 ILE A O 1
ATOM 1790 N N . ASP A 1 218 ? 6.709 1.959 -8.725 1.00 79.50 218 ASP A N 1
ATOM 1791 C CA . ASP A 1 218 ? 6.947 3.308 -9.199 1.00 79.50 218 ASP A CA 1
ATOM 1792 C C . ASP A 1 218 ? 5.615 4.025 -9.421 1.00 79.50 218 ASP A C 1
ATOM 1794 O O . ASP A 1 218 ? 4.663 3.435 -9.930 1.00 79.50 218 ASP A O 1
ATOM 1798 N N . GLU A 1 219 ? 5.536 5.299 -9.040 1.00 72.06 219 GLU A N 1
ATOM 1799 C CA . GLU A 1 219 ? 4.289 6.079 -9.097 1.00 72.06 219 GLU A CA 1
ATOM 1800 C C . GLU A 1 219 ? 3.129 5.398 -8.368 1.00 72.06 219 GLU A C 1
ATOM 1802 O O . GLU A 1 219 ? 1.999 5.374 -8.854 1.00 72.06 219 GLU A O 1
ATOM 1807 N N . ALA A 1 220 ? 3.421 4.834 -7.198 1.00 71.06 220 ALA A N 1
ATOM 1808 C CA . ALA A 1 220 ? 2.396 4.374 -6.289 1.00 71.06 220 ALA A CA 1
ATOM 1809 C C . ALA A 1 220 ? 1.438 5.523 -5.952 1.00 71.06 220 ALA A C 1
ATOM 1811 O O . ALA A 1 220 ? 1.856 6.627 -5.583 1.00 71.06 220 ALA A O 1
ATOM 1812 N N . GLY A 1 221 ? 0.144 5.249 -6.071 1.00 64.50 221 GLY A N 1
ATOM 1813 C CA . GLY A 1 221 ? -0.913 6.192 -5.748 1.00 64.50 221 GLY A CA 1
ATOM 1814 C C . GLY A 1 221 ? -1.467 6.977 -6.937 1.00 64.50 221 GLY A C 1
ATOM 1815 O O . GLY A 1 221 ? -0.802 7.297 -7.915 1.00 64.50 221 GLY A O 1
ATOM 1816 N N . SER A 1 222 ? -2.745 7.324 -6.817 1.00 57.34 222 SER A N 1
ATOM 1817 C CA . SER A 1 222 ? -3.393 8.400 -7.574 1.00 57.34 222 SER A CA 1
ATOM 1818 C C . SER A 1 222 ? -4.328 9.144 -6.622 1.00 57.34 222 SER A C 1
ATOM 1820 O O . SER A 1 222 ? -5.527 9.292 -6.874 1.00 57.34 222 SER A O 1
ATOM 1822 N N . PHE A 1 223 ? -3.777 9.540 -5.480 1.00 58.44 223 PHE A N 1
ATOM 1823 C CA . PHE A 1 223 ? -4.530 10.162 -4.406 1.00 58.44 223 PHE A CA 1
ATOM 1824 C C . PHE A 1 223 ? -4.834 11.615 -4.759 1.00 58.44 223 PHE A C 1
ATOM 1826 O O . PHE A 1 223 ? -3.964 12.352 -5.235 1.00 58.44 223 PHE A O 1
ATOM 1833 N N . GLY A 1 224 ? -6.091 12.014 -4.573 1.00 54.91 224 GLY A N 1
ATOM 1834 C CA . GLY A 1 224 ? -6.475 13.410 -4.722 1.00 54.91 224 GLY A CA 1
ATOM 1835 C C . GLY A 1 224 ? -5.917 14.221 -3.550 1.00 54.91 224 GLY A C 1
ATOM 1836 O O . GLY A 1 224 ? -5.940 13.726 -2.428 1.00 54.91 224 GLY A O 1
ATOM 1837 N N . PRO A 1 225 ? -5.481 15.475 -3.760 1.00 52.91 225 PRO A N 1
ATOM 1838 C CA . PRO A 1 225 ? -4.964 16.316 -2.677 1.00 52.91 225 PRO A CA 1
ATOM 1839 C C . PRO A 1 225 ? -6.002 16.615 -1.579 1.00 52.91 225 PRO A C 1
ATOM 1841 O O . PRO A 1 225 ? -5.629 17.074 -0.514 1.00 52.91 225 PRO A O 1
ATOM 1844 N N . ALA A 1 226 ? -7.290 16.345 -1.822 1.00 54.47 226 ALA A N 1
ATOM 1845 C CA . ALA A 1 226 ? -8.381 16.516 -0.863 1.00 54.47 226 ALA A CA 1
ATOM 1846 C C . ALA A 1 226 ? -8.837 15.201 -0.193 1.00 54.47 226 ALA A C 1
ATOM 1848 O O . ALA A 1 226 ? -9.914 15.179 0.397 1.00 54.47 226 ALA A O 1
ATOM 1849 N N . ASP A 1 227 ? -8.094 14.097 -0.346 1.00 60.50 227 ASP A N 1
ATOM 1850 C CA . ASP A 1 227 ? -8.423 12.837 0.330 1.00 60.50 227 ASP A CA 1
ATOM 1851 C C . ASP A 1 227 ? -7.982 12.912 1.809 1.00 60.50 227 ASP A C 1
ATOM 1853 O O . ASP A 1 227 ? -6.776 12.957 2.062 1.00 60.50 227 ASP A O 1
ATOM 1857 N N . PRO A 1 228 ? -8.918 12.942 2.782 1.00 56.97 228 PRO A N 1
ATOM 1858 C CA . PRO A 1 228 ? -8.579 13.032 4.206 1.00 56.97 228 PRO A CA 1
ATOM 1859 C C . PRO A 1 228 ? -7.814 11.797 4.706 1.00 56.97 228 PRO A C 1
ATOM 1861 O O . PRO A 1 228 ? -7.097 11.881 5.698 1.00 56.97 228 PRO A O 1
ATOM 1864 N N . ASP A 1 229 ? -7.917 10.674 3.988 1.00 61.47 229 ASP A N 1
ATOM 1865 C CA . ASP A 1 229 ? -7.325 9.389 4.357 1.00 61.47 229 ASP A CA 1
ATOM 1866 C C . ASP A 1 229 ? -5.968 9.165 3.639 1.00 61.47 229 ASP A C 1
ATOM 1868 O O . ASP A 1 229 ? -5.384 8.086 3.734 1.00 61.47 229 ASP A O 1
ATOM 1872 N N . PHE A 1 230 ? -5.446 10.158 2.897 1.00 68.00 230 PHE A N 1
ATOM 1873 C CA . PHE A 1 230 ? -4.257 10.020 2.036 1.00 68.00 230 PHE A CA 1
ATOM 1874 C C . PHE A 1 230 ? -3.032 9.448 2.763 1.00 68.00 230 PHE A C 1
ATOM 1876 O O . PHE A 1 230 ? -2.402 8.512 2.271 1.00 68.00 230 PHE A O 1
ATOM 1883 N N . THR A 1 231 ? -2.680 10.000 3.926 1.00 68.44 231 THR A N 1
ATOM 1884 C CA . THR A 1 231 ? -1.498 9.537 4.669 1.00 68.44 231 THR A CA 1
ATOM 1885 C C . THR A 1 231 ? -1.694 8.152 5.252 1.00 68.44 231 THR A C 1
ATOM 1887 O O . THR A 1 231 ? -0.759 7.363 5.197 1.00 68.44 231 THR A O 1
ATOM 1890 N N . ASP A 1 232 ? -2.891 7.825 5.738 1.00 66.75 232 ASP A N 1
ATOM 1891 C CA . ASP A 1 232 ? -3.196 6.494 6.278 1.00 66.75 232 ASP A CA 1
ATOM 1892 C C . ASP A 1 232 ? -3.067 5.430 5.189 1.00 66.75 232 ASP A C 1
ATOM 1894 O O . ASP A 1 232 ? -2.395 4.413 5.371 1.00 66.75 232 ASP A O 1
ATOM 1898 N N . GLN A 1 233 ? -3.638 5.720 4.017 1.00 69.44 233 GLN A N 1
ATOM 1899 C CA . GLN A 1 233 ? -3.516 4.891 2.825 1.00 69.44 233 GLN A CA 1
ATOM 1900 C C . GLN A 1 233 ? -2.048 4.708 2.434 1.00 69.44 233 GLN A C 1
ATOM 1902 O O . GLN A 1 233 ? -1.602 3.579 2.232 1.00 69.44 233 GLN A O 1
ATOM 1907 N N . LEU A 1 234 ? -1.287 5.803 2.341 1.00 72.31 234 LEU A N 1
ATOM 1908 C CA . LEU A 1 234 ? 0.118 5.758 1.951 1.00 72.31 234 LEU A CA 1
ATOM 1909 C C . LEU A 1 234 ? 0.933 4.909 2.929 1.00 72.31 234 LEU A C 1
ATOM 1911 O O . LEU A 1 234 ? 1.607 3.987 2.485 1.00 72.31 234 LEU A O 1
ATOM 1915 N N . ILE A 1 235 ? 0.826 5.176 4.235 1.00 70.81 235 ILE A N 1
ATOM 1916 C CA . ILE A 1 235 ? 1.499 4.433 5.314 1.00 70.81 235 ILE A CA 1
ATOM 1917 C C . ILE A 1 235 ? 1.209 2.940 5.189 1.00 70.81 235 ILE A C 1
ATOM 1919 O O . ILE A 1 235 ? 2.137 2.132 5.136 1.00 70.81 235 ILE A O 1
ATOM 1923 N N . TYR A 1 236 ? -0.066 2.569 5.091 1.00 70.94 236 TYR A N 1
ATOM 1924 C CA . TYR A 1 236 ? -0.448 1.168 5.010 1.00 70.94 236 TYR A CA 1
ATOM 1925 C C . TYR A 1 236 ? 0.129 0.477 3.778 1.00 70.94 236 TYR A C 1
ATOM 1927 O O . TYR A 1 236 ? 0.785 -0.557 3.893 1.00 70.94 236 TYR A O 1
ATOM 1935 N N . TYR A 1 237 ? -0.086 1.035 2.585 1.00 74.25 237 TYR A N 1
ATOM 1936 C CA . TYR A 1 237 ? 0.408 0.394 1.371 1.00 74.25 237 TYR A CA 1
ATOM 1937 C C . TYR A 1 237 ? 1.929 0.321 1.356 1.00 74.25 237 TYR A C 1
ATOM 1939 O O . TYR A 1 237 ? 2.478 -0.667 0.873 1.00 74.25 237 TYR A O 1
ATOM 1947 N N . ALA A 1 238 ? 2.607 1.327 1.911 1.00 75.44 238 ALA A N 1
ATOM 1948 C CA . ALA A 1 238 ? 4.048 1.294 2.054 1.00 75.44 238 ALA A CA 1
ATOM 1949 C C . ALA A 1 238 ? 4.468 0.109 2.934 1.00 75.44 238 ALA A C 1
ATOM 1951 O O . ALA A 1 238 ? 5.263 -0.713 2.483 1.00 75.44 238 ALA A O 1
ATOM 1952 N N . GLN A 1 239 ? 3.864 -0.040 4.120 1.00 73.44 239 GLN A N 1
ATOM 1953 C CA . GLN A 1 239 ? 4.062 -1.188 5.016 1.00 73.44 239 GLN A CA 1
ATOM 1954 C C . GLN A 1 239 ? 3.863 -2.528 4.305 1.00 73.44 239 GLN A C 1
ATOM 1956 O O . GLN A 1 239 ? 4.706 -3.411 4.415 1.00 73.44 239 GLN A O 1
ATOM 1961 N N . GLN A 1 240 ? 2.771 -2.673 3.555 1.00 74.50 240 GLN A N 1
ATOM 1962 C CA . GLN A 1 240 ? 2.451 -3.919 2.861 1.00 74.50 240 GLN A CA 1
ATOM 1963 C C . GLN A 1 240 ? 3.384 -4.214 1.681 1.00 74.50 240 GLN A C 1
ATOM 1965 O O . GLN A 1 240 ? 3.605 -5.373 1.350 1.00 74.50 240 GLN A O 1
ATOM 1970 N N . CYS A 1 241 ? 3.893 -3.184 1.003 1.00 78.12 241 CYS A N 1
ATOM 1971 C CA . CYS A 1 241 ? 4.851 -3.370 -0.081 1.00 78.12 241 CYS A CA 1
ATOM 1972 C C . CYS A 1 241 ? 6.230 -3.727 0.476 1.00 78.12 241 CYS A C 1
ATOM 1974 O O . CYS A 1 241 ? 6.844 -4.676 0.013 1.00 78.12 241 CYS A O 1
ATOM 1976 N N . LEU A 1 242 ? 6.707 -2.993 1.480 1.00 77.00 242 LEU A N 1
ATOM 1977 C CA . LEU A 1 242 ? 8.054 -3.184 2.016 1.00 77.00 242 LEU A CA 1
ATOM 1978 C C . LEU A 1 242 ? 8.195 -4.347 2.995 1.00 77.00 242 LEU A C 1
ATOM 1980 O O . LEU A 1 242 ? 9.315 -4.681 3.371 1.00 77.00 242 LEU A O 1
ATOM 1984 N N . SER A 1 243 ? 7.095 -4.965 3.425 1.00 75.12 243 SER A N 1
ATOM 1985 C CA . SER A 1 243 ? 7.169 -6.229 4.160 1.00 75.12 243 SER A CA 1
ATOM 1986 C C . SER A 1 243 ? 7.701 -7.379 3.296 1.00 75.12 243 SER A C 1
ATOM 1988 O O . SER A 1 243 ? 8.100 -8.407 3.837 1.00 75.12 243 SER A O 1
ATOM 1990 N N . ASP A 1 244 ? 7.729 -7.206 1.972 1.00 80.62 244 ASP A N 1
ATOM 1991 C CA . ASP A 1 244 ? 8.299 -8.143 1.012 1.00 80.62 244 ASP A CA 1
ATOM 1992 C C . ASP A 1 244 ? 9.662 -7.633 0.526 1.00 80.62 244 ASP A C 1
ATOM 1994 O O . ASP A 1 244 ? 9.757 -6.617 -0.165 1.00 80.62 244 ASP A O 1
ATOM 1998 N N . GLU A 1 245 ? 10.732 -8.352 0.867 1.00 83.25 245 GLU A N 1
ATOM 1999 C CA . GLU A 1 245 ? 12.118 -7.979 0.545 1.00 83.25 245 GLU A CA 1
ATOM 2000 C C . GLU A 1 245 ? 12.408 -7.896 -0.962 1.00 83.25 245 GLU A C 1
ATOM 2002 O O . GLU A 1 245 ? 13.374 -7.257 -1.387 1.00 83.25 245 GLU A O 1
ATOM 2007 N N . ARG A 1 246 ? 11.550 -8.501 -1.794 1.00 89.38 246 ARG A N 1
ATOM 2008 C CA . ARG A 1 246 ? 11.651 -8.407 -3.254 1.00 89.38 246 ARG A CA 1
ATOM 2009 C C . ARG A 1 246 ? 11.261 -7.014 -3.752 1.00 89.38 246 ARG A C 1
ATOM 2011 O O . ARG A 1 246 ? 11.596 -6.671 -4.889 1.00 89.38 246 ARG A O 1
ATOM 2018 N N . VAL A 1 247 ? 10.584 -6.194 -2.940 1.00 88.00 247 VAL A N 1
ATOM 2019 C CA . VAL A 1 247 ? 10.313 -4.778 -3.226 1.00 88.00 247 VAL A CA 1
ATOM 2020 C C . VAL A 1 247 ? 11.525 -3.934 -2.831 1.00 88.00 247 VAL A C 1
ATOM 2022 O O . VAL A 1 247 ? 11.704 -3.551 -1.681 1.00 88.00 247 VAL A O 1
ATOM 2025 N N . ILE A 1 248 ? 12.358 -3.593 -3.814 1.00 85.12 248 ILE A N 1
ATOM 2026 C CA . ILE A 1 248 ? 13.648 -2.920 -3.569 1.00 85.12 248 ILE A CA 1
ATOM 2027 C C . ILE A 1 248 ? 13.566 -1.386 -3.610 1.00 85.12 248 ILE A C 1
ATOM 2029 O O . ILE A 1 248 ? 14.534 -0.703 -3.281 1.00 85.12 248 ILE A O 1
ATOM 2033 N N . SER A 1 249 ? 12.448 -0.825 -4.081 1.00 84.69 249 SER A N 1
ATOM 2034 C CA . SER A 1 249 ? 12.252 0.622 -4.226 1.00 84.69 249 SER A CA 1
ATOM 2035 C C . SER A 1 249 ? 10.764 0.949 -4.387 1.00 84.69 249 SER A C 1
ATOM 2037 O O . SER A 1 249 ? 10.059 0.270 -5.138 1.00 84.69 249 SER A O 1
ATOM 2039 N N . LEU A 1 250 ? 10.288 1.988 -3.690 1.00 81.88 250 LEU A N 1
ATOM 2040 C CA . LEU A 1 250 ? 8.890 2.430 -3.692 1.00 81.88 250 LEU A CA 1
ATOM 2041 C C . LEU A 1 250 ? 8.797 3.958 -3.803 1.00 81.88 250 LEU A C 1
ATOM 2043 O O . LEU A 1 250 ? 9.174 4.680 -2.879 1.00 81.88 250 LEU A O 1
ATOM 2047 N N . SER A 1 251 ? 8.269 4.457 -4.921 1.00 77.88 251 SER A N 1
ATOM 2048 C CA . SER A 1 251 ? 8.067 5.892 -5.155 1.00 77.88 251 SER A CA 1
ATOM 2049 C C . SER A 1 251 ? 6.581 6.242 -5.218 1.00 77.88 251 SER A C 1
ATOM 2051 O O . SER A 1 251 ? 5.792 5.509 -5.814 1.00 77.88 251 SER A O 1
ATOM 2053 N N . TYR A 1 252 ? 6.201 7.390 -4.650 1.00 72.12 252 TYR A N 1
ATOM 2054 C CA . TYR A 1 252 ? 4.818 7.868 -4.652 1.00 72.12 252 TYR A CA 1
ATOM 2055 C C . TYR A 1 252 ? 4.610 9.055 -5.588 1.00 72.12 252 TYR A C 1
ATOM 2057 O O . TYR A 1 252 ? 5.389 10.019 -5.588 1.00 72.12 252 TYR A O 1
ATOM 2065 N N . ALA A 1 253 ? 3.508 9.023 -6.337 1.00 64.19 253 ALA A N 1
ATOM 2066 C CA . ALA A 1 253 ? 3.077 10.122 -7.189 1.00 64.19 253 ALA A CA 1
ATOM 2067 C C . ALA A 1 253 ? 1.707 10.651 -6.748 1.00 64.19 253 ALA A C 1
ATOM 2069 O O . ALA A 1 253 ? 0.732 9.917 -6.621 1.00 64.19 253 ALA A O 1
ATOM 2070 N N . THR A 1 254 ? 1.623 11.962 -6.553 1.00 56.56 254 THR A N 1
ATOM 2071 C CA . THR A 1 254 ? 0.354 12.669 -6.386 1.00 56.56 254 THR A CA 1
ATOM 2072 C C . THR A 1 254 ? -0.073 13.209 -7.744 1.00 56.56 254 THR A C 1
ATOM 2074 O O . THR A 1 254 ? 0.704 13.850 -8.459 1.00 56.56 254 THR A O 1
ATOM 2077 N N . TRP A 1 255 ? -1.307 12.907 -8.146 1.00 49.97 255 TRP A N 1
ATOM 2078 C CA . TRP A 1 255 ? -1.817 13.312 -9.451 1.00 49.97 255 TRP A CA 1
ATOM 2079 C C . TRP A 1 255 ? -2.728 14.531 -9.310 1.00 49.97 255 TRP A C 1
ATOM 2081 O O . TRP A 1 255 ? -3.816 14.450 -8.744 1.00 49.97 255 TRP A O 1
ATOM 2091 N N . ALA A 1 256 ? -2.306 15.659 -9.878 1.00 49.81 256 ALA A N 1
ATOM 2092 C CA . ALA A 1 256 ? -3.160 16.818 -10.112 1.00 49.81 256 ALA A CA 1
ATOM 2093 C C . ALA A 1 256 ? -3.214 17.078 -11.620 1.00 49.81 256 ALA A C 1
ATOM 2095 O O . ALA A 1 256 ? -2.172 17.149 -12.270 1.00 49.81 256 ALA A O 1
ATOM 2096 N N . ASN A 1 257 ? -4.417 17.208 -12.194 1.00 46.59 257 ASN A N 1
ATOM 2097 C CA . ASN A 1 257 ? -4.562 17.540 -13.611 1.00 46.59 257 ASN A CA 1
ATOM 2098 C C . ASN A 1 257 ? -4.009 18.957 -13.861 1.00 46.59 257 ASN A C 1
ATOM 2100 O O . ASN A 1 257 ? -4.658 19.918 -13.438 1.00 46.59 257 ASN A O 1
ATOM 2104 N N . PRO A 1 258 ? -2.892 19.123 -14.595 1.00 42.62 258 PRO A N 1
ATOM 2105 C CA . PRO A 1 258 ? -2.282 20.435 -14.809 1.00 42.62 258 PRO A CA 1
ATOM 2106 C C . PRO A 1 258 ? -3.205 21.392 -15.569 1.00 42.62 258 PRO A C 1
ATOM 2108 O O . PRO A 1 258 ? -3.127 22.599 -15.393 1.00 42.62 258 PRO A O 1
ATOM 2111 N N . ALA A 1 259 ? -4.121 20.860 -16.388 1.00 42.03 259 ALA A N 1
ATOM 2112 C CA . ALA A 1 259 ? -5.074 21.656 -17.159 1.00 42.03 259 ALA A CA 1
ATOM 2113 C C . ALA A 1 259 ? -6.194 22.280 -16.302 1.00 42.03 259 ALA A C 1
ATOM 2115 O O . ALA A 1 259 ? -6.980 23.073 -16.817 1.00 42.03 259 ALA A O 1
ATOM 2116 N N . LYS A 1 260 ? -6.304 21.904 -15.019 1.00 42.62 260 LYS A N 1
ATOM 2117 C CA . LYS A 1 260 ? -7.239 22.510 -14.059 1.00 42.62 260 LYS A CA 1
ATOM 2118 C C . LYS A 1 260 ? -6.574 23.538 -13.136 1.00 42.62 260 LYS A C 1
ATOM 2120 O O . LYS A 1 260 ? -7.291 24.185 -12.379 1.00 42.62 260 LYS A O 1
ATOM 2125 N N . ASP A 1 261 ? -5.253 23.711 -13.212 1.00 43.97 261 ASP A N 1
ATOM 2126 C CA . ASP A 1 261 ? -4.547 24.795 -12.528 1.00 43.97 261 ASP A CA 1
ATOM 2127 C C . ASP A 1 261 ? -4.579 26.052 -13.424 1.00 43.97 261 ASP A C 1
ATOM 2129 O O . ASP A 1 261 ? -3.989 26.045 -14.511 1.00 43.97 261 ASP A O 1
ATOM 2133 N N . PRO A 1 262 ? -5.252 27.142 -13.008 1.00 42.22 262 PRO A N 1
ATOM 2134 C CA . PRO A 1 262 ? -5.349 28.370 -13.796 1.00 42.22 262 PRO A CA 1
ATOM 2135 C C . PRO A 1 262 ? -3.995 29.050 -14.070 1.00 42.22 262 PRO A C 1
ATOM 2137 O O . PRO A 1 262 ? -3.941 29.971 -14.885 1.00 42.22 262 PRO A O 1
ATOM 2140 N N . LEU A 1 263 ? -2.910 28.625 -13.416 1.00 41.75 263 LEU A N 1
ATOM 2141 C CA . LEU A 1 263 ? -1.578 29.213 -13.532 1.00 41.75 263 LEU A CA 1
ATOM 2142 C C . LEU A 1 263 ? -0.552 28.301 -14.218 1.00 41.75 263 LEU A C 1
ATOM 2144 O O . LEU A 1 263 ? 0.575 28.753 -14.425 1.00 41.75 263 LEU A O 1
ATOM 2148 N N . TYR A 1 264 ? -0.910 27.060 -14.590 1.00 42.34 264 TYR A N 1
ATOM 2149 C CA . TYR A 1 264 ? 0.013 26.098 -15.221 1.00 42.34 264 TYR A CA 1
ATOM 2150 C C . TYR A 1 264 ? 1.355 25.967 -14.463 1.00 42.34 264 TYR A C 1
ATOM 2152 O O . TYR A 1 264 ? 2.419 25.786 -15.065 1.00 42.34 264 TYR A O 1
ATOM 2160 N N . ARG A 1 265 ? 1.338 26.100 -13.130 1.00 44.50 265 ARG A N 1
ATOM 2161 C CA . ARG A 1 265 ? 2.561 26.041 -12.325 1.00 44.50 265 ARG A CA 1
ATOM 2162 C C . ARG A 1 265 ? 3.053 24.598 -12.268 1.00 44.50 265 ARG A C 1
ATOM 2164 O O . ARG A 1 265 ? 2.295 23.671 -11.992 1.00 44.50 265 ARG A O 1
ATOM 2171 N N . ALA A 1 266 ? 4.342 24.396 -12.527 1.00 39.56 266 ALA A N 1
ATOM 2172 C CA . ALA A 1 266 ? 4.968 23.098 -12.327 1.00 39.56 266 ALA A CA 1
ATOM 2173 C C . ALA A 1 266 ? 4.877 22.724 -10.833 1.00 39.56 266 ALA A C 1
ATOM 2175 O O . ALA A 1 266 ? 5.397 23.447 -9.990 1.00 39.56 266 ALA A O 1
ATOM 2176 N N . ASN A 1 267 ? 4.228 21.597 -10.522 1.00 45.88 267 ASN A N 1
ATOM 2177 C CA . ASN A 1 267 ? 4.179 20.969 -9.192 1.00 45.88 267 ASN A CA 1
ATOM 2178 C C . ASN A 1 267 ? 3.446 21.730 -8.058 1.00 45.88 267 ASN A C 1
ATOM 2180 O O . ASN A 1 267 ? 3.848 21.617 -6.905 1.00 45.88 267 ASN A O 1
ATOM 2184 N N . ALA A 1 268 ? 2.326 22.411 -8.329 1.00 47.06 268 ALA A N 1
ATOM 2185 C CA . ALA A 1 268 ? 1.512 23.090 -7.299 1.00 47.06 268 ALA A CA 1
ATOM 2186 C C . ALA A 1 268 ? 0.745 22.158 -6.325 1.00 47.06 268 ALA A C 1
ATOM 2188 O O . ALA A 1 268 ? 0.028 22.624 -5.447 1.00 47.06 268 ALA A O 1
ATOM 2189 N N . TRP A 1 269 ? 0.866 20.832 -6.448 1.00 51.28 269 TRP A N 1
ATOM 2190 C CA . TRP A 1 269 ? 0.054 19.891 -5.662 1.00 51.28 269 TRP A CA 1
ATOM 2191 C C . TRP A 1 269 ? 0.319 19.963 -4.151 1.00 51.28 269 TRP A C 1
ATOM 2193 O O . TRP A 1 269 ? -0.607 19.762 -3.373 1.00 51.28 269 TRP A O 1
ATOM 2203 N N . VAL A 1 270 ? 1.552 20.277 -3.742 1.00 53.59 270 VAL A N 1
ATOM 2204 C CA . VAL A 1 270 ? 1.946 20.417 -2.329 1.00 53.59 270 VAL A CA 1
ATOM 2205 C C . VAL A 1 270 ? 1.148 21.535 -1.650 1.00 53.59 270 VAL A C 1
ATOM 2207 O O . VAL A 1 270 ? 0.732 21.389 -0.508 1.00 53.59 270 VAL A O 1
ATOM 2210 N N . GLU A 1 271 ? 0.853 22.614 -2.381 1.00 54.94 271 GLU A N 1
ATOM 2211 C CA . GLU A 1 271 ? 0.059 23.753 -1.896 1.00 54.94 271 GLU A CA 1
ATOM 2212 C C . GLU A 1 271 ? -1.435 23.414 -1.735 1.00 54.94 271 GLU A C 1
ATOM 2214 O O . GLU A 1 271 ? -2.199 24.208 -1.187 1.00 54.94 271 GLU A O 1
ATOM 2219 N N . HIS A 1 272 ? -1.870 22.253 -2.231 1.00 55.31 272 HIS A N 1
ATOM 2220 C CA . HIS A 1 272 ? -3.269 21.831 -2.236 1.00 55.31 272 HIS A CA 1
ATOM 2221 C C . HIS A 1 272 ? -3.586 20.715 -1.242 1.00 55.31 272 HIS A C 1
ATOM 2223 O O . HIS A 1 272 ? -4.758 20.362 -1.140 1.00 55.31 272 HIS A O 1
ATOM 2229 N N . ILE A 1 273 ? -2.591 20.174 -0.532 1.00 57.81 273 ILE A N 1
ATOM 2230 C CA . ILE A 1 273 ? -2.800 19.176 0.524 1.00 57.81 273 ILE A CA 1
ATOM 2231 C C . ILE A 1 273 ? -3.168 19.908 1.822 1.00 57.81 273 ILE A C 1
ATOM 2233 O O . ILE A 1 273 ? -2.333 20.653 2.347 1.00 57.81 273 ILE A O 1
ATOM 2237 N N . PRO A 1 274 ? -4.394 19.734 2.350 1.00 58.47 274 PRO A N 1
ATOM 2238 C CA . PRO A 1 274 ? -4.736 20.203 3.685 1.00 58.47 274 PRO A CA 1
ATOM 2239 C C . PRO A 1 274 ? -3.803 19.562 4.711 1.00 58.47 274 PRO A C 1
ATOM 2241 O O . PRO A 1 274 ? -3.507 18.382 4.600 1.00 58.47 274 PRO A O 1
ATOM 2244 N N . ASP A 1 275 ? -3.351 20.333 5.698 1.00 63.53 275 ASP A N 1
ATOM 2245 C CA . ASP A 1 275 ? -2.562 19.820 6.828 1.00 63.53 275 ASP A CA 1
ATOM 2246 C C . ASP A 1 275 ? -1.287 19.037 6.435 1.00 63.53 275 ASP A C 1
ATOM 2248 O O . ASP A 1 275 ? -0.904 18.032 7.034 1.00 63.53 275 ASP A O 1
ATOM 2252 N N . LEU A 1 276 ? -0.608 19.505 5.381 1.00 61.78 276 LEU A N 1
ATOM 2253 C CA . LEU A 1 276 ? 0.608 18.883 4.852 1.00 61.78 276 LEU A CA 1
ATOM 2254 C C . LEU A 1 276 ? 1.681 18.628 5.924 1.00 61.78 276 LEU A C 1
ATOM 2256 O O . LEU A 1 276 ? 2.365 17.611 5.856 1.00 61.78 276 LEU A O 1
ATOM 2260 N N . GLU A 1 277 ? 1.858 19.543 6.879 1.00 63.12 277 GLU A N 1
ATOM 2261 C CA . GLU A 1 277 ? 2.868 19.413 7.936 1.00 63.12 277 GLU A CA 1
ATOM 2262 C C . GLU A 1 277 ? 2.591 18.188 8.813 1.00 63.12 277 GLU A C 1
ATOM 2264 O O . GLU A 1 277 ? 3.471 17.343 8.958 1.00 63.12 277 GLU A O 1
ATOM 2269 N N . HIS A 1 278 ? 1.346 18.005 9.258 1.00 64.38 278 HIS A N 1
ATOM 2270 C CA . HIS A 1 278 ? 0.932 16.816 9.996 1.00 64.38 278 HIS A CA 1
ATOM 2271 C C . HIS A 1 278 ? 1.108 15.532 9.173 1.00 64.38 278 HIS A C 1
ATOM 2273 O O . HIS A 1 278 ? 1.617 14.524 9.665 1.00 64.38 278 HIS A O 1
ATOM 2279 N N . HIS A 1 279 ? 0.752 15.559 7.885 1.00 62.34 279 HIS A N 1
ATOM 2280 C CA . HIS A 1 279 ? 0.982 14.427 6.987 1.00 62.34 279 HIS A CA 1
ATOM 2281 C C . HIS A 1 279 ? 2.475 14.069 6.869 1.00 62.34 279 HIS A C 1
ATOM 2283 O O . HIS A 1 279 ? 2.822 12.887 6.886 1.00 62.34 279 HIS A O 1
ATOM 2289 N N . LEU A 1 280 ? 3.365 15.062 6.778 1.00 61.88 280 LEU A N 1
ATOM 2290 C CA . LEU A 1 280 ? 4.816 14.857 6.731 1.00 61.88 280 LEU A CA 1
ATOM 2291 C C . LEU A 1 280 ? 5.370 14.343 8.064 1.00 61.88 280 LEU A C 1
ATOM 2293 O O . LEU A 1 280 ? 6.178 13.417 8.052 1.00 61.88 280 LEU A O 1
ATOM 2297 N N . GLU A 1 281 ? 4.922 14.892 9.194 1.00 63.47 281 GLU A N 1
ATOM 2298 C CA . GLU A 1 281 ? 5.295 14.428 10.536 1.00 63.47 281 GLU A CA 1
ATOM 2299 C C . GLU A 1 281 ? 4.927 12.958 10.736 1.00 63.47 281 GLU A C 1
ATOM 2301 O O . GLU A 1 281 ? 5.759 12.161 11.164 1.00 63.47 281 GLU A O 1
ATOM 2306 N N . ARG A 1 282 ? 3.708 12.569 10.352 1.00 63.84 282 ARG A N 1
ATOM 2307 C CA . ARG A 1 282 ? 3.238 11.183 10.452 1.00 63.84 282 ARG A CA 1
ATOM 2308 C C . ARG A 1 282 ? 4.022 10.226 9.560 1.00 63.84 282 ARG A C 1
ATOM 2310 O O . ARG A 1 282 ? 4.333 9.117 9.984 1.00 63.84 282 ARG A O 1
ATOM 2317 N N . LEU A 1 283 ? 4.367 10.650 8.344 1.00 64.19 283 LEU A N 1
ATOM 2318 C CA . LEU A 1 283 ? 5.211 9.859 7.444 1.00 64.19 283 LEU A CA 1
ATOM 2319 C C . LEU A 1 283 ? 6.650 9.730 7.958 1.00 64.19 283 LEU A C 1
ATOM 2321 O O . LEU A 1 283 ? 7.260 8.676 7.791 1.00 64.19 283 LEU A O 1
ATOM 2325 N N . ALA A 1 284 ? 7.185 10.776 8.592 1.00 60.28 284 ALA A N 1
ATOM 2326 C CA . ALA A 1 284 ? 8.522 10.775 9.181 1.00 60.28 284 ALA A CA 1
ATOM 2327 C C . ALA A 1 284 ? 8.604 9.968 10.489 1.00 60.28 284 ALA A C 1
ATOM 2329 O O . ALA A 1 284 ? 9.652 9.401 10.784 1.00 60.28 284 ALA A O 1
ATOM 2330 N N . ALA A 1 285 ? 7.515 9.908 11.260 1.00 58.66 285 ALA A N 1
ATOM 2331 C CA . ALA A 1 285 ? 7.420 9.169 12.521 1.00 58.66 285 ALA A CA 1
ATOM 2332 C C . ALA A 1 285 ? 7.141 7.665 12.342 1.00 58.66 285 ALA A C 1
ATOM 2334 O O . ALA A 1 285 ? 7.111 6.920 13.321 1.00 58.66 285 ALA A O 1
ATOM 2335 N N . MET A 1 286 ? 6.912 7.211 11.109 1.00 55.66 286 MET A N 1
ATOM 2336 C CA . MET A 1 286 ? 6.636 5.812 10.816 1.00 55.66 286 MET A CA 1
ATOM 2337 C C . MET A 1 286 ? 7.862 4.947 11.165 1.00 55.66 286 MET A C 1
ATOM 2339 O O . MET A 1 286 ? 8.966 5.267 10.717 1.00 55.66 286 MET A O 1
ATOM 2343 N N . PRO A 1 287 ? 7.703 3.868 11.955 1.00 49.50 287 PRO A N 1
ATOM 2344 C CA . PRO A 1 287 ? 8.827 3.026 12.347 1.00 49.50 287 PRO A CA 1
ATOM 2345 C C . PRO A 1 287 ? 9.501 2.406 11.119 1.00 49.50 287 PRO A C 1
ATOM 2347 O O . PRO A 1 287 ? 8.836 2.077 10.132 1.00 49.50 287 PRO A O 1
ATOM 2350 N N . ASP A 1 288 ? 10.821 2.228 11.198 1.00 46.25 288 ASP A N 1
ATOM 2351 C CA . ASP A 1 288 ? 11.582 1.511 10.177 1.00 46.25 288 ASP A CA 1
ATOM 2352 C C . ASP A 1 288 ? 10.985 0.109 9.990 1.00 46.25 288 ASP A C 1
ATOM 2354 O O . ASP A 1 288 ? 10.777 -0.630 10.956 1.00 46.25 288 ASP A O 1
ATOM 2358 N N . VAL A 1 289 ? 10.689 -0.265 8.743 1.00 36.88 289 VAL A N 1
ATOM 2359 C CA . VAL A 1 289 ? 10.274 -1.636 8.427 1.00 36.88 289 VAL A CA 1
ATOM 2360 C C . VAL A 1 289 ? 11.504 -2.520 8.570 1.00 36.88 289 VAL A C 1
ATOM 2362 O O . VAL A 1 289 ? 12.403 -2.492 7.732 1.00 36.88 289 VAL A O 1
ATOM 2365 N N . PHE A 1 290 ? 11.569 -3.278 9.660 1.00 27.08 290 PHE A N 1
ATOM 2366 C CA . PHE A 1 290 ? 12.597 -4.291 9.842 1.00 27.08 290 PHE A CA 1
ATOM 2367 C C . PHE A 1 290 ? 12.303 -5.466 8.904 1.00 27.08 290 PHE A C 1
ATOM 2369 O O . PHE A 1 290 ? 11.324 -6.188 9.089 1.00 27.08 290 PHE A O 1
ATOM 2376 N N . ILE A 1 291 ? 13.152 -5.642 7.890 1.00 28.27 291 ILE A N 1
ATOM 2377 C CA . ILE A 1 291 ? 13.150 -6.820 7.020 1.00 28.27 291 ILE A CA 1
ATOM 2378 C C . ILE A 1 291 ? 13.622 -8.004 7.870 1.00 28.27 291 ILE A C 1
ATOM 2380 O O . ILE A 1 291 ? 14.726 -7.981 8.416 1.00 28.27 291 ILE A O 1
ATOM 2384 N N . ILE A 1 292 ? 12.777 -9.022 8.028 1.00 24.89 292 ILE A N 1
ATOM 2385 C CA . ILE A 1 292 ? 13.179 -10.286 8.652 1.00 24.89 292 ILE A CA 1
ATOM 2386 C C . ILE A 1 292 ? 14.017 -11.031 7.608 1.00 24.89 292 ILE A C 1
ATOM 2388 O O . ILE A 1 292 ? 13.464 -11.490 6.615 1.00 24.89 292 ILE A O 1
ATOM 2392 N N . GLU A 1 293 ? 15.335 -11.121 7.806 1.00 23.09 293 GLU A N 1
ATOM 2393 C CA . GLU A 1 293 ? 16.219 -11.845 6.881 1.00 23.09 293 GLU A CA 1
ATOM 2394 C C . GLU A 1 293 ? 15.793 -13.326 6.740 1.00 23.09 293 GLU A C 1
ATOM 2396 O O . GLU A 1 293 ? 15.473 -13.971 7.750 1.00 23.09 293 GLU A O 1
ATOM 2401 N N . PRO A 1 294 ? 15.825 -13.914 5.529 1.00 26.31 294 PRO A N 1
ATOM 2402 C CA . PRO A 1 294 ? 15.533 -15.329 5.340 1.00 26.31 294 PRO A CA 1
ATOM 2403 C C . PRO A 1 294 ? 16.618 -16.202 5.978 1.00 26.31 294 PRO A C 1
ATOM 2405 O O . PRO A 1 294 ? 17.815 -16.000 5.772 1.00 26.31 294 PRO A O 1
ATOM 2408 N N . LEU A 1 295 ? 16.201 -17.239 6.707 1.00 29.70 295 LEU A N 1
ATOM 2409 C CA . LEU A 1 295 ? 17.087 -18.316 7.155 1.00 29.70 295 LEU A CA 1
ATOM 2410 C C . LEU A 1 295 ? 17.701 -19.021 5.931 1.00 29.70 295 LEU A C 1
ATOM 2412 O O . LEU A 1 295 ? 17.040 -19.818 5.268 1.00 29.70 295 LEU A O 1
ATOM 2416 N N . GLY A 1 296 ? 18.967 -18.724 5.633 1.00 26.39 296 GLY A N 1
ATOM 2417 C CA . GLY A 1 296 ? 19.708 -19.329 4.526 1.00 26.39 296 GLY A CA 1
ATOM 2418 C C . GLY A 1 296 ? 20.006 -20.822 4.724 1.00 26.39 296 GLY A C 1
ATOM 2419 O O . GLY A 1 296 ? 20.369 -21.277 5.811 1.00 26.39 296 GLY A O 1
ATOM 2420 N N . GLU A 1 297 ? 19.889 -21.591 3.639 1.00 36.06 297 GLU A N 1
ATOM 2421 C CA . GLU A 1 297 ? 20.250 -23.009 3.554 1.00 36.06 297 GLU A CA 1
ATOM 2422 C C . GLU A 1 297 ? 21.771 -23.220 3.687 1.00 36.06 297 GLU A C 1
ATOM 2424 O O . GLU A 1 297 ? 22.520 -22.994 2.741 1.00 36.06 297 GLU A O 1
ATOM 2429 N N . ALA A 1 298 ? 22.221 -23.680 4.860 1.00 31.41 298 ALA A N 1
ATOM 2430 C CA . ALA A 1 298 ? 23.255 -24.707 5.087 1.00 31.41 298 ALA A CA 1
ATOM 2431 C C . ALA A 1 298 ? 23.956 -24.496 6.438 1.00 31.41 298 ALA A C 1
ATOM 2433 O O . ALA A 1 298 ? 24.716 -23.550 6.626 1.00 31.41 298 ALA A O 1
ATOM 2434 N N . GLY A 1 299 ? 23.789 -25.466 7.339 1.00 26.45 299 GLY A N 1
ATOM 2435 C CA . GLY A 1 299 ? 24.633 -25.623 8.523 1.00 26.45 299 GLY A CA 1
ATOM 2436 C C . GLY A 1 299 ? 23.824 -25.779 9.800 1.00 26.45 299 GLY A C 1
ATOM 2437 O O . GLY A 1 299 ? 23.372 -24.801 10.381 1.00 26.45 299 GLY A O 1
ATOM 2438 N N . MET A 1 300 ? 23.672 -27.023 10.263 1.00 33.47 300 MET A N 1
ATOM 2439 C CA . MET A 1 300 ? 23.285 -27.275 11.650 1.00 33.47 300 MET A CA 1
ATOM 2440 C C . MET A 1 300 ? 24.263 -26.549 12.580 1.00 33.47 300 MET A C 1
ATOM 2442 O O . MET A 1 300 ? 25.467 -26.804 12.516 1.00 33.47 300 MET A O 1
ATOM 2446 N N . ILE A 1 301 ? 23.741 -25.688 13.451 1.00 28.67 301 ILE A N 1
ATOM 2447 C CA . ILE A 1 301 ? 24.495 -25.120 14.567 1.00 28.67 301 ILE A CA 1
ATOM 2448 C C . ILE A 1 301 ? 24.081 -25.843 15.848 1.00 28.67 301 ILE A C 1
ATOM 2450 O O . ILE A 1 301 ? 22.901 -26.054 16.128 1.00 28.67 301 ILE A O 1
ATOM 2454 N N . ASP A 1 302 ? 25.106 -26.240 16.593 1.00 33.16 302 ASP A N 1
ATOM 2455 C CA . ASP A 1 302 ? 25.070 -26.762 17.952 1.00 33.16 302 ASP A CA 1
ATOM 2456 C C . ASP A 1 302 ? 24.239 -25.856 18.882 1.00 33.16 302 ASP A C 1
ATOM 2458 O O . ASP A 1 302 ? 24.566 -24.693 19.120 1.00 33.16 302 ASP A O 1
ATOM 2462 N N . LEU A 1 303 ? 23.146 -26.417 19.409 1.00 36.84 303 LEU A N 1
ATOM 2463 C CA . LEU A 1 303 ? 22.173 -25.744 20.274 1.00 36.84 303 LEU A CA 1
ATOM 2464 C C . LEU A 1 303 ? 22.687 -25.507 21.705 1.00 36.84 303 LEU A C 1
ATOM 2466 O O . LEU A 1 303 ? 21.968 -24.923 22.513 1.00 36.84 303 LEU A O 1
ATOM 2470 N N . SER A 1 304 ? 23.908 -25.930 22.046 1.00 31.00 304 SER A N 1
ATOM 2471 C CA . SER A 1 304 ? 24.440 -25.756 23.402 1.00 31.00 304 SER A CA 1
ATOM 2472 C C . SER A 1 304 ? 24.783 -24.299 23.753 1.00 31.00 304 SER A C 1
ATOM 2474 O O . SER A 1 304 ? 24.830 -23.967 24.934 1.00 31.00 304 SER A O 1
ATOM 2476 N N . GLY A 1 305 ? 24.928 -23.413 22.758 1.00 30.20 305 GLY A N 1
ATOM 2477 C CA . GLY A 1 305 ? 25.118 -21.965 22.953 1.00 30.20 305 GLY A CA 1
ATOM 2478 C C . GLY A 1 305 ? 23.859 -21.104 22.765 1.00 30.20 305 GLY A C 1
ATOM 2479 O O . GLY A 1 305 ? 23.898 -19.902 23.011 1.00 30.20 305 GLY A O 1
ATOM 2480 N N . LEU A 1 306 ? 22.735 -21.692 22.338 1.00 28.70 306 LEU A N 1
ATOM 2481 C CA . LEU A 1 306 ? 21.485 -20.966 22.060 1.00 28.70 306 LEU A CA 1
ATOM 2482 C C . LEU A 1 306 ? 20.590 -20.781 23.292 1.00 28.70 306 LEU A C 1
ATOM 2484 O O . LEU A 1 306 ? 19.620 -20.036 23.223 1.00 28.70 306 LEU A O 1
ATOM 2488 N N . ALA A 1 307 ? 20.940 -21.386 24.428 1.00 30.47 307 ALA A N 1
ATOM 2489 C CA . ALA A 1 307 ? 20.248 -21.147 25.694 1.00 30.47 307 ALA A CA 1
ATOM 2490 C C . ALA A 1 307 ? 20.628 -19.807 26.358 1.00 30.47 307 ALA A C 1
ATOM 2492 O O . ALA A 1 307 ? 19.916 -19.358 27.250 1.00 30.47 307 ALA A O 1
ATOM 2493 N N . GLU A 1 308 ? 21.712 -19.151 25.922 1.00 30.45 308 GLU A N 1
ATOM 2494 C CA . GLU A 1 308 ? 22.187 -17.887 26.517 1.00 30.45 308 GLU A CA 1
ATOM 2495 C C . GLU A 1 308 ? 22.029 -16.665 25.589 1.00 30.45 308 GLU A C 1
ATOM 2497 O O . GLU A 1 308 ? 22.293 -15.540 26.003 1.00 30.45 308 GLU A O 1
ATOM 2502 N N . ALA A 1 309 ? 21.546 -16.850 24.351 1.00 27.45 309 ALA A N 1
ATOM 2503 C CA . ALA A 1 309 ? 21.313 -15.762 23.389 1.00 27.45 309 ALA A CA 1
ATOM 2504 C C . ALA A 1 309 ? 19.826 -15.523 23.047 1.00 27.45 309 ALA A C 1
ATOM 2506 O O . ALA A 1 309 ? 19.507 -14.547 22.372 1.00 27.45 309 ALA A O 1
ATOM 2507 N N . THR A 1 310 ? 18.902 -16.345 23.564 1.00 27.00 310 THR A N 1
ATOM 2508 C CA . THR A 1 310 ? 17.441 -16.106 23.529 1.00 27.00 310 THR A CA 1
ATOM 2509 C C . THR A 1 310 ? 16.948 -15.128 24.602 1.00 27.00 310 THR A C 1
ATOM 2511 O O . THR A 1 310 ? 15.748 -14.943 24.772 1.00 27.00 310 THR A O 1
ATOM 2514 N N . THR A 1 311 ? 17.860 -14.462 25.306 1.00 29.59 311 THR A N 1
ATOM 2515 C CA . THR A 1 311 ? 17.565 -13.341 26.206 1.00 29.59 311 THR A CA 1
ATOM 2516 C C . THR A 1 311 ? 18.314 -12.101 25.734 1.00 29.59 311 THR A C 1
ATOM 2518 O O . THR A 1 311 ? 19.180 -11.564 26.419 1.00 29.59 311 THR A O 1
ATOM 2521 N N . ARG A 1 312 ? 18.011 -11.640 24.522 1.00 26.03 312 ARG A N 1
ATOM 2522 C CA . ARG A 1 312 ? 17.963 -10.200 24.287 1.00 26.03 312 ARG A CA 1
ATOM 2523 C C . ARG A 1 312 ? 16.499 -9.850 24.200 1.00 26.03 312 ARG A C 1
ATOM 2525 O O . ARG A 1 312 ? 15.841 -10.114 23.198 1.00 26.03 312 ARG A O 1
ATOM 2532 N N . GLU A 1 313 ? 16.023 -9.381 25.344 1.00 28.12 313 GLU A N 1
ATOM 2533 C CA . GLU A 1 313 ? 14.752 -8.716 25.528 1.00 28.12 313 GLU A CA 1
ATOM 2534 C C . GLU A 1 313 ? 14.459 -7.854 24.301 1.00 28.12 313 GLU A C 1
ATOM 2536 O O . GLU A 1 313 ? 15.322 -7.118 23.805 1.00 28.12 313 GLU A O 1
ATOM 2541 N N . ALA A 1 314 ? 13.221 -7.957 23.814 1.00 29.38 314 ALA A N 1
ATOM 2542 C CA . ALA A 1 314 ? 12.603 -6.836 23.140 1.00 29.38 314 ALA A CA 1
ATOM 2543 C C . ALA A 1 314 ? 12.998 -5.574 23.914 1.00 29.38 314 ALA A C 1
ATOM 2545 O O . ALA A 1 314 ? 12.988 -5.594 25.145 1.00 29.38 314 ALA A O 1
ATOM 2546 N N . VAL A 1 315 ? 13.338 -4.490 23.221 1.00 27.64 315 VAL A N 1
ATOM 2547 C CA . VAL A 1 315 ? 13.272 -3.173 23.852 1.00 27.64 315 VAL A CA 1
ATOM 2548 C C . VAL A 1 315 ? 11.787 -2.930 24.124 1.00 27.64 315 VAL A C 1
ATOM 2550 O O . VAL A 1 315 ? 11.069 -2.306 23.351 1.00 27.64 315 VAL A O 1
ATOM 2553 N N . VAL A 1 316 ? 11.311 -3.571 25.189 1.00 31.55 316 VAL A N 1
ATOM 2554 C CA . VAL A 1 316 ? 10.266 -3.094 26.059 1.00 31.55 316 VAL A CA 1
ATOM 2555 C C . VAL A 1 316 ? 10.834 -1.768 26.516 1.00 31.55 316 VAL A C 1
ATOM 2557 O O . VAL A 1 316 ? 11.896 -1.720 27.132 1.00 31.55 316 VAL A O 1
ATOM 2560 N N . ASP A 1 317 ? 10.198 -0.686 26.086 1.00 27.80 317 ASP A N 1
ATOM 2561 C CA . ASP A 1 317 ? 10.339 0.591 26.762 1.00 27.80 317 ASP A CA 1
ATOM 2562 C C . ASP A 1 317 ? 10.199 0.287 28.261 1.00 27.80 317 ASP A C 1
ATOM 2564 O O . ASP A 1 317 ? 9.121 -0.135 28.688 1.00 27.80 317 ASP A O 1
ATOM 2568 N N . GLU A 1 318 ? 11.301 0.347 29.023 1.00 28.61 318 GLU A N 1
ATOM 2569 C CA . GLU A 1 318 ? 11.311 0.172 30.479 1.00 28.61 318 GLU A CA 1
ATOM 2570 C C . GLU A 1 318 ? 10.582 1.373 31.093 1.00 28.61 318 GLU A C 1
ATOM 2572 O O . GLU A 1 318 ? 11.155 2.268 31.714 1.00 28.61 318 GLU A O 1
ATOM 2577 N N . GLN A 1 319 ? 9.271 1.399 30.890 1.00 35.84 319 GLN A N 1
ATOM 2578 C CA . GLN A 1 319 ? 8.330 2.093 31.735 1.00 35.84 319 GLN A CA 1
ATOM 2579 C C . GLN A 1 319 ? 7.940 1.111 32.840 1.00 35.84 319 GLN A C 1
ATOM 2581 O O . GLN A 1 319 ? 7.759 -0.078 32.568 1.00 35.84 319 GLN A O 1
ATOM 2586 N N . PRO A 1 320 ? 7.860 1.572 34.098 1.00 32.09 320 PRO A N 1
ATOM 2587 C CA . PRO A 1 320 ? 7.743 0.700 35.260 1.00 32.09 320 PRO A CA 1
ATOM 2588 C C . PRO A 1 320 ? 6.566 -0.266 35.103 1.00 32.09 320 PRO A C 1
ATOM 2590 O O . PRO A 1 320 ? 5.492 0.158 34.676 1.00 32.09 320 PRO A O 1
ATOM 2593 N N . GLU A 1 321 ? 6.793 -1.539 35.455 1.00 36.22 321 GLU A N 1
ATOM 2594 C CA . GLU A 1 321 ? 5.815 -2.634 35.456 1.00 36.22 321 GLU A CA 1
ATOM 2595 C C . GLU A 1 321 ? 4.474 -2.174 36.047 1.00 36.22 321 GLU A C 1
ATOM 2597 O O . GLU A 1 321 ? 4.236 -2.202 37.255 1.00 36.22 321 GLU A O 1
ATOM 2602 N N . THR A 1 322 ? 3.575 -1.732 35.175 1.00 47.12 322 THR A N 1
ATOM 2603 C CA . THR A 1 322 ? 2.166 -1.572 35.497 1.00 47.12 322 THR A CA 1
ATOM 2604 C C . THR A 1 322 ? 1.536 -2.914 35.174 1.00 47.12 322 THR A C 1
ATOM 2606 O O . THR A 1 322 ? 1.608 -3.369 34.035 1.00 47.12 322 THR A O 1
ATOM 2609 N N . LEU A 1 323 ? 0.985 -3.592 36.187 1.00 54.59 323 LEU A N 1
ATOM 2610 C CA . LEU A 1 323 ? 0.207 -4.823 36.027 1.00 54.59 323 LEU A CA 1
ATOM 2611 C C . LEU A 1 323 ? -0.780 -4.650 34.863 1.00 54.59 323 LEU A C 1
ATOM 2613 O O . LEU A 1 323 ? -1.777 -3.936 34.982 1.00 54.59 323 LEU A O 1
ATOM 2617 N N . GLU A 1 324 ? -0.475 -5.264 33.720 1.00 73.88 324 GLU A N 1
ATOM 2618 C CA . GLU A 1 324 ? -1.300 -5.135 32.527 1.00 73.88 324 GLU A CA 1
ATOM 2619 C C . GLU A 1 324 ? -2.643 -5.820 32.796 1.00 73.88 324 GLU A C 1
ATOM 2621 O O . GLU A 1 324 ? -2.704 -6.972 33.235 1.00 73.88 324 GLU A O 1
ATOM 2626 N N . ARG A 1 325 ? -3.743 -5.092 32.581 1.00 87.31 325 ARG A N 1
ATOM 2627 C CA . ARG A 1 325 ? -5.092 -5.614 32.812 1.00 87.31 325 ARG A CA 1
ATOM 2628 C C . ARG A 1 325 ? -5.304 -6.856 31.944 1.00 87.31 325 ARG A C 1
ATOM 2630 O O . ARG A 1 325 ? -5.119 -6.795 30.731 1.00 87.31 325 ARG A O 1
ATOM 2637 N N . THR A 1 326 ? -5.704 -7.968 32.552 1.00 92.00 326 THR A N 1
ATOM 2638 C CA . THR A 1 326 ? -5.986 -9.225 31.844 1.00 92.00 326 THR A CA 1
ATOM 2639 C C . THR A 1 326 ? -7.484 -9.450 31.676 1.00 92.00 326 THR A C 1
ATOM 2641 O O . THR A 1 326 ? -8.295 -8.908 32.428 1.00 92.00 326 THR A O 1
ATOM 2644 N N . ILE A 1 327 ? -7.843 -10.244 30.668 1.00 92.94 327 ILE A N 1
ATOM 2645 C CA . ILE A 1 327 ? -9.216 -10.620 30.333 1.00 92.94 327 ILE A CA 1
ATOM 2646 C C . ILE A 1 327 ? -9.316 -12.132 30.121 1.00 92.94 327 ILE A C 1
ATOM 2648 O O . ILE A 1 327 ? -8.421 -12.734 29.527 1.00 92.94 327 ILE A O 1
ATOM 2652 N N . ARG A 1 328 ? -10.403 -12.742 30.607 1.00 95.00 328 ARG A N 1
ATOM 2653 C CA . ARG A 1 328 ? -10.742 -14.158 30.399 1.00 95.00 328 ARG A CA 1
ATOM 2654 C C . ARG A 1 328 ? -11.739 -14.286 29.251 1.00 95.00 328 ARG A C 1
ATOM 2656 O O . ARG A 1 328 ? -12.882 -13.836 29.369 1.00 95.00 328 ARG A O 1
ATOM 2663 N N . VAL A 1 329 ? -11.319 -14.909 28.159 1.00 93.31 329 VAL A N 1
ATOM 2664 C CA . VAL A 1 329 ? -12.066 -15.005 26.900 1.00 93.31 329 VAL A CA 1
ATOM 2665 C C . VAL A 1 329 ? -12.583 -16.429 26.715 1.00 93.31 329 VAL A C 1
ATOM 2667 O O . VAL A 1 329 ? -11.797 -17.370 26.740 1.00 93.31 329 VAL A O 1
ATOM 2670 N N . LEU A 1 330 ? -13.896 -16.584 26.537 1.00 92.62 330 LEU A N 1
ATOM 2671 C CA . LEU A 1 330 ? -14.561 -17.852 26.227 1.00 92.62 330 LEU A CA 1
ATOM 2672 C C . LEU A 1 330 ? -14.624 -18.076 24.709 1.00 92.62 330 LEU A C 1
ATOM 2674 O O . LEU A 1 330 ? -15.225 -17.271 23.990 1.00 92.62 330 LEU A O 1
ATOM 2678 N N . PHE A 1 331 ? -14.054 -19.186 24.249 1.00 91.00 331 PHE A N 1
ATOM 2679 C CA . PHE A 1 331 ? -14.041 -19.604 22.847 1.00 91.00 331 PHE A CA 1
ATOM 2680 C C . PHE A 1 331 ? -15.213 -20.540 22.513 1.00 91.00 331 PHE A C 1
ATOM 2682 O O . PHE A 1 331 ? -15.907 -21.040 23.397 1.00 91.00 331 PHE A O 1
ATOM 2689 N N . GLU A 1 332 ? -15.460 -20.761 21.218 1.00 86.81 332 GLU A N 1
ATOM 2690 C CA . GLU A 1 332 ? -16.612 -21.540 20.727 1.00 86.81 332 GLU A CA 1
ATOM 2691 C C . GLU A 1 332 ? -16.582 -23.033 21.100 1.00 86.81 332 GLU A C 1
ATOM 2693 O O . GLU A 1 332 ? -17.626 -23.678 21.137 1.00 86.81 332 GLU A O 1
ATOM 2698 N N . ASP A 1 333 ? -15.408 -23.585 21.390 1.00 90.19 333 ASP A N 1
ATOM 2699 C CA . ASP A 1 333 ? -15.179 -24.949 21.885 1.00 90.19 333 ASP A CA 1
ATOM 2700 C C . ASP A 1 333 ? -15.174 -25.030 23.429 1.00 90.19 333 ASP A C 1
ATOM 2702 O O . ASP A 1 333 ? -14.644 -25.983 24.002 1.00 90.19 333 ASP A O 1
ATOM 2706 N N . ASP A 1 334 ? -15.780 -24.040 24.097 1.00 88.50 334 ASP A N 1
ATOM 2707 C CA . ASP A 1 334 ? -15.972 -23.921 25.550 1.00 88.50 334 ASP A CA 1
ATOM 2708 C C . ASP A 1 334 ? -14.684 -23.779 26.390 1.00 88.50 334 ASP A C 1
ATOM 2710 O O . ASP A 1 334 ? -14.748 -23.780 27.626 1.00 88.50 334 ASP A O 1
ATOM 2714 N N . HIS A 1 335 ? -13.510 -23.612 25.771 1.00 93.62 335 HIS A N 1
ATOM 2715 C CA . HIS A 1 335 ? -12.290 -23.303 26.521 1.00 93.62 335 HIS A CA 1
ATOM 2716 C C . HIS A 1 335 ? -12.193 -21.810 26.868 1.00 93.62 335 HIS A C 1
ATOM 2718 O O . HIS A 1 335 ? -12.756 -20.946 26.192 1.00 93.62 335 HIS A O 1
ATOM 2724 N N . VAL A 1 336 ? -11.468 -21.508 27.950 1.00 93.69 336 VAL A N 1
ATOM 2725 C CA . VAL A 1 336 ? -11.224 -20.137 28.413 1.00 93.69 336 VAL A CA 1
ATOM 2726 C C . VAL A 1 336 ? -9.733 -19.845 28.378 1.00 93.69 336 VAL A C 1
ATOM 2728 O O . VAL A 1 336 ? -8.948 -20.577 28.983 1.00 93.69 336 VAL A O 1
ATOM 2731 N N . GLU A 1 337 ? -9.356 -18.751 27.724 1.00 93.38 337 GLU A N 1
ATOM 2732 C CA . GLU A 1 337 ? -7.985 -18.243 27.710 1.00 93.38 337 GLU A CA 1
ATOM 2733 C C . GLU A 1 337 ? -7.899 -16.921 28.479 1.00 93.38 337 GLU A C 1
ATOM 2735 O O . GLU A 1 337 ? -8.748 -16.042 28.324 1.00 93.38 337 GLU A O 1
ATOM 2740 N N . THR A 1 338 ? -6.864 -16.770 29.307 1.00 93.69 338 THR A N 1
ATOM 2741 C CA . THR A 1 338 ? -6.544 -15.499 29.967 1.00 93.69 338 THR A CA 1
ATOM 2742 C C . THR A 1 338 ? -5.416 -14.822 29.208 1.00 93.69 338 THR A C 1
ATOM 2744 O O . THR A 1 338 ? -4.341 -15.402 29.070 1.00 93.69 338 THR A O 1
ATOM 2747 N N . MET A 1 339 ? -5.629 -13.584 28.773 1.00 93.06 339 MET A N 1
ATOM 2748 C CA . MET A 1 339 ? -4.632 -12.823 28.016 1.00 93.06 339 MET A CA 1
ATOM 2749 C C . MET A 1 339 ? -4.608 -11.346 28.424 1.00 93.06 339 MET A C 1
ATOM 2751 O O . MET A 1 339 ? -5.581 -10.859 29.010 1.00 93.06 339 MET A O 1
ATOM 2755 N N . PRO A 1 340 ? -3.526 -10.605 28.129 1.00 93.38 340 PRO A N 1
ATOM 2756 C CA . PRO A 1 340 ? -3.518 -9.158 28.295 1.00 93.38 340 PRO A CA 1
ATOM 2757 C C . PRO A 1 340 ? -4.598 -8.492 27.441 1.00 93.38 340 PRO A C 1
ATOM 2759 O O . PRO A 1 340 ? -4.803 -8.867 26.284 1.00 93.38 340 PRO A O 1
ATOM 2762 N N . LEU A 1 341 ? -5.263 -7.474 27.985 1.00 92.88 341 LEU A N 1
ATOM 2763 C CA . LEU A 1 341 ? -6.359 -6.782 27.306 1.00 92.88 341 LEU A CA 1
ATOM 2764 C C . LEU A 1 341 ? -5.911 -6.161 25.977 1.00 92.88 341 LEU A C 1
ATOM 2766 O O . LEU A 1 341 ? -6.616 -6.271 24.979 1.00 92.88 341 LEU A O 1
ATOM 2770 N N . GLU A 1 342 ? -4.716 -5.572 25.931 1.00 92.25 342 GLU A N 1
ATOM 2771 C CA . GLU A 1 342 ? -4.166 -5.018 24.690 1.00 92.25 342 GLU A CA 1
ATOM 2772 C C . GLU A 1 342 ? -3.910 -6.119 23.648 1.00 92.25 342 GLU A C 1
ATOM 2774 O O . GLU A 1 342 ? -4.170 -5.916 22.468 1.00 92.25 342 GLU A O 1
ATOM 2779 N N . THR A 1 343 ? -3.501 -7.324 24.070 1.00 90.69 343 THR A N 1
ATOM 2780 C CA . THR A 1 343 ? -3.341 -8.478 23.162 1.00 90.69 343 THR A CA 1
ATOM 2781 C C . THR A 1 343 ? -4.683 -8.948 22.603 1.00 90.69 343 THR A C 1
ATOM 2783 O O . THR A 1 343 ? -4.770 -9.242 21.412 1.00 90.69 343 THR A O 1
ATOM 2786 N N . TYR A 1 344 ? -5.730 -8.972 23.432 1.00 93.94 344 TYR A N 1
ATOM 2787 C CA . TYR A 1 344 ? -7.093 -9.281 22.998 1.00 93.94 344 TYR A CA 1
ATOM 2788 C C . TYR A 1 344 ? -7.586 -8.290 21.931 1.00 93.94 344 TYR A C 1
ATOM 2790 O O . TYR A 1 344 ? -8.125 -8.700 20.903 1.00 93.94 344 TYR A O 1
ATOM 2798 N N . LEU A 1 345 ? -7.332 -6.990 22.114 1.00 95.12 345 LEU A N 1
ATOM 2799 C CA . LEU A 1 345 ? -7.773 -5.955 21.173 1.00 95.12 345 LEU A CA 1
ATOM 2800 C C . LEU A 1 345 ? -7.168 -6.095 19.774 1.00 95.12 345 LEU A C 1
ATOM 2802 O O . LEU A 1 345 ? -7.855 -5.786 18.800 1.00 95.12 345 LEU A O 1
ATOM 2806 N N . ARG A 1 346 ? -5.948 -6.632 19.651 1.00 91.31 346 ARG A N 1
ATOM 2807 C CA . ARG A 1 346 ? -5.294 -6.893 18.351 1.00 91.31 346 ARG A CA 1
ATOM 2808 C C . ARG A 1 346 ? -6.046 -7.904 17.481 1.00 91.31 346 ARG A C 1
ATOM 2810 O O . ARG A 1 346 ? -5.818 -7.966 16.279 1.00 91.31 346 ARG A O 1
ATOM 2817 N N . ALA A 1 347 ? -6.932 -8.697 18.083 1.00 89.69 347 ALA A N 1
ATOM 2818 C CA . ALA A 1 347 ? -7.813 -9.633 17.389 1.00 89.69 347 ALA A CA 1
ATOM 2819 C C . ALA A 1 347 ? -9.266 -9.134 17.283 1.00 89.69 347 ALA A C 1
ATOM 2821 O O . ALA A 1 347 ? -10.051 -9.720 16.544 1.00 89.69 347 ALA A O 1
ATOM 2822 N N . VAL A 1 348 ? -9.640 -8.070 18.004 1.00 93.44 348 VAL A N 1
ATOM 2823 C CA . VAL A 1 348 ? -11.002 -7.504 17.987 1.00 93.44 348 VAL A CA 1
ATOM 2824 C C . VAL A 1 348 ? -11.109 -6.317 17.049 1.00 93.44 348 VAL A C 1
ATOM 2826 O O . VAL A 1 348 ? -11.978 -6.294 16.187 1.00 93.44 348 VAL A O 1
ATOM 2829 N N . VAL A 1 349 ? -10.232 -5.321 17.189 1.00 93.25 349 VAL A N 1
ATOM 2830 C CA . VAL A 1 349 ? -10.334 -4.064 16.432 1.00 93.25 349 VAL A CA 1
ATOM 2831 C C . VAL A 1 349 ? -10.361 -4.297 14.917 1.00 93.25 349 VAL A C 1
ATOM 2833 O O . VAL A 1 349 ? -11.321 -3.841 14.298 1.00 93.25 349 VAL A O 1
ATOM 2836 N N . PRO A 1 350 ? -9.412 -5.040 14.309 1.00 83.94 350 PRO A N 1
ATOM 2837 C CA . PRO A 1 350 ? -9.441 -5.291 12.865 1.00 83.94 350 PRO A CA 1
ATOM 2838 C C . PRO A 1 350 ? -10.538 -6.279 12.431 1.00 83.94 350 PRO A C 1
ATOM 2840 O O . PRO A 1 350 ? -10.857 -6.387 11.246 1.00 83.94 350 PRO A O 1
ATOM 2843 N N . ALA A 1 351 ? -11.121 -7.017 13.378 1.00 86.31 351 ALA A N 1
ATOM 2844 C CA . ALA A 1 351 ? -12.250 -7.897 13.122 1.00 86.31 351 ALA A CA 1
ATOM 2845 C C . ALA A 1 351 ? -13.572 -7.101 13.078 1.00 86.31 351 ALA A C 1
ATOM 2847 O O . ALA A 1 351 ? -14.432 -7.389 12.247 1.00 86.31 351 ALA A O 1
ATOM 2848 N N . GLU A 1 352 ? -13.707 -6.076 13.923 1.00 89.06 352 GLU A N 1
ATOM 2849 C CA . GLU A 1 352 ? -14.902 -5.235 14.060 1.00 89.06 352 GLU A CA 1
ATOM 2850 C C . GLU A 1 352 ? -14.947 -4.054 13.091 1.00 89.06 352 GLU A C 1
ATOM 2852 O O . GLU A 1 352 ? -16.016 -3.686 12.605 1.00 89.06 352 GLU A O 1
ATOM 2857 N N . MET A 1 353 ? -13.802 -3.433 12.823 1.00 87.44 353 MET A N 1
ATOM 2858 C CA . MET A 1 353 ? -13.682 -2.297 11.920 1.00 87.44 353 MET A CA 1
ATOM 2859 C C . MET A 1 353 ? -12.550 -2.576 10.936 1.00 87.44 353 MET A C 1
ATOM 2861 O O . MET A 1 353 ? -11.466 -2.969 11.368 1.00 87.44 353 MET A O 1
ATOM 2865 N N . PRO A 1 354 ? -12.752 -2.354 9.624 1.00 78.25 354 PRO A N 1
ATOM 2866 C CA . PRO A 1 354 ? -11.658 -2.460 8.673 1.00 78.25 354 PRO A CA 1
ATOM 2867 C C . PRO A 1 354 ? -10.500 -1.573 9.129 1.00 78.25 354 PRO A C 1
ATOM 2869 O O . PRO A 1 354 ? -10.679 -0.368 9.302 1.00 78.25 354 PRO A O 1
ATOM 2872 N N . ALA A 1 355 ? -9.315 -2.162 9.304 1.00 70.75 355 ALA A N 1
ATOM 2873 C CA . ALA A 1 355 ? -8.143 -1.463 9.832 1.00 70.75 355 ALA A CA 1
ATOM 2874 C C . ALA A 1 355 ? -7.695 -0.277 8.964 1.00 70.75 355 ALA A C 1
ATOM 2876 O O . ALA A 1 355 ? -6.868 0.510 9.380 1.00 70.75 355 ALA A O 1
ATOM 2877 N N . LEU A 1 356 ? -8.261 -0.141 7.768 1.00 62.19 356 LEU A N 1
ATOM 2878 C CA . LEU A 1 356 ? -7.930 0.878 6.780 1.00 62.19 356 LEU A CA 1
ATOM 2879 C C . LEU A 1 356 ? -8.899 2.048 6.734 1.00 62.19 356 LEU A C 1
ATOM 2881 O O . LEU A 1 356 ? -8.824 2.914 5.861 1.00 62.19 356 LEU A O 1
ATOM 2885 N N . TRP A 1 357 ? -9.868 2.041 7.636 1.00 76.94 357 TRP A N 1
ATOM 2886 C CA . TRP A 1 357 ? -10.678 3.215 7.880 1.00 76.94 357 TRP A CA 1
ATOM 2887 C C . TRP A 1 357 ? -9.827 4.326 8.505 1.00 76.94 357 TRP A C 1
ATOM 2889 O O . TRP A 1 357 ? -8.752 4.035 9.025 1.00 76.94 357 TRP A O 1
ATOM 2899 N N . PRO A 1 358 ? -10.284 5.591 8.434 1.00 77.38 358 PRO A N 1
ATOM 2900 C CA . PRO A 1 358 ? -9.499 6.730 8.896 1.00 77.38 358 PRO A CA 1
ATOM 2901 C C . PRO A 1 358 ? -8.963 6.479 10.305 1.00 77.38 358 PRO A C 1
ATOM 2903 O O . PRO A 1 358 ? -9.716 6.009 11.166 1.00 77.38 358 PRO A O 1
ATOM 2906 N N . PHE A 1 359 ? -7.696 6.799 10.556 1.00 83.12 359 PHE A N 1
ATOM 2907 C CA . PHE A 1 359 ? -7.011 6.379 11.780 1.00 83.12 359 PHE A CA 1
ATOM 2908 C C . PHE A 1 359 ? -7.737 6.822 13.059 1.00 83.12 359 PHE A C 1
ATOM 2910 O O . PHE A 1 359 ? -7.856 6.060 14.016 1.00 83.12 359 PHE A O 1
ATOM 2917 N N . GLU A 1 360 ? -8.333 8.014 13.045 1.00 86.81 360 GLU A N 1
ATOM 2918 C CA . GLU A 1 360 ? -9.146 8.546 14.145 1.00 86.81 360 GLU A CA 1
ATOM 2919 C C . GLU A 1 360 ? -10.425 7.721 14.403 1.00 86.81 360 GLU A C 1
ATOM 2921 O O . GLU A 1 360 ? -10.840 7.542 15.550 1.00 86.81 360 GLU A O 1
ATOM 2926 N N . ALA A 1 361 ? -11.028 7.128 13.367 1.00 90.69 361 ALA A N 1
ATOM 2927 C CA . ALA A 1 361 ? -12.132 6.183 13.532 1.00 90.69 361 ALA A CA 1
ATOM 2928 C C . ALA A 1 361 ? -11.650 4.850 14.129 1.00 90.69 361 ALA A C 1
ATOM 2930 O O . ALA A 1 361 ? -12.319 4.302 15.009 1.00 90.69 361 ALA A O 1
ATOM 2931 N N . VAL A 1 362 ? -10.477 4.358 13.710 1.00 92.62 362 VAL A N 1
ATOM 2932 C CA . VAL A 1 362 ? -9.872 3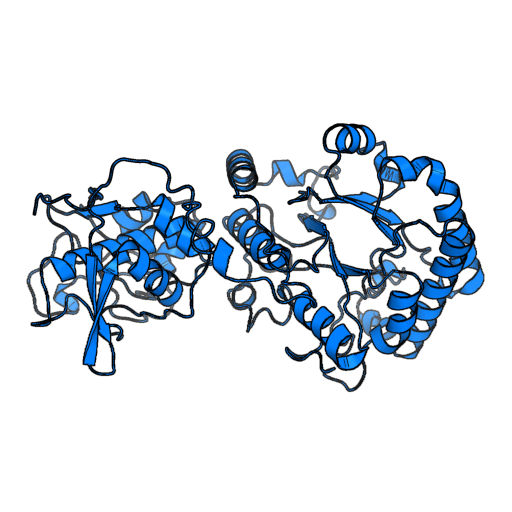.128 14.253 1.00 92.62 362 VAL A CA 1
ATOM 2933 C C . VAL A 1 362 ? -9.472 3.320 15.720 1.00 92.62 362 VAL A C 1
ATOM 2935 O O . VAL A 1 362 ? -9.748 2.449 16.543 1.00 92.62 362 VAL A O 1
ATOM 2938 N N . LYS A 1 363 ? -8.932 4.487 16.098 1.00 95.38 363 LYS A N 1
ATOM 2939 C CA . LYS A 1 363 ? -8.690 4.876 17.500 1.00 95.38 363 LYS A CA 1
ATOM 2940 C C . LYS A 1 363 ? -9.979 4.913 18.317 1.00 95.38 363 LYS A C 1
ATOM 2942 O O . LYS A 1 363 ? -10.031 4.346 19.410 1.00 95.38 363 LYS A O 1
ATOM 2947 N N . ALA A 1 364 ? -11.043 5.519 17.782 1.00 98.00 364 ALA A N 1
ATOM 2948 C CA . ALA A 1 364 ? -12.347 5.531 18.442 1.00 98.00 364 ALA A CA 1
ATOM 2949 C C . ALA A 1 364 ? -12.887 4.103 18.647 1.00 98.00 364 ALA A C 1
ATOM 2951 O O . ALA A 1 364 ? -13.372 3.775 19.732 1.00 98.00 364 ALA A O 1
ATOM 2952 N N . GLN A 1 365 ? -12.746 3.222 17.651 1.00 98.06 365 GLN A N 1
ATOM 2953 C CA . GLN A 1 365 ? -13.110 1.810 17.779 1.00 98.06 365 GLN A CA 1
ATOM 2954 C C . GLN A 1 365 ? -12.238 1.079 18.805 1.00 98.06 365 GLN A C 1
ATOM 2956 O O . GLN A 1 365 ? -12.778 0.293 19.584 1.00 98.06 365 GLN A O 1
ATOM 2961 N N . ALA A 1 366 ? -10.928 1.331 18.851 1.00 97.56 366 ALA A N 1
ATOM 2962 C CA . ALA A 1 366 ? -10.025 0.728 19.829 1.00 97.56 366 ALA A CA 1
ATOM 2963 C C . ALA A 1 366 ? -10.441 1.089 21.262 1.00 97.56 366 ALA A C 1
ATOM 2965 O O . ALA A 1 366 ? -10.614 0.200 22.096 1.00 97.56 366 ALA A O 1
ATOM 2966 N N . ILE A 1 367 ? -10.717 2.370 21.528 1.00 98.25 367 ILE A N 1
ATOM 2967 C CA . ILE A 1 367 ? -11.180 2.845 22.840 1.00 98.25 367 ILE A CA 1
ATOM 2968 C C . ILE A 1 367 ? -12.562 2.282 23.183 1.00 98.25 367 ILE A C 1
ATOM 2970 O O . ILE A 1 367 ? -12.762 1.803 24.300 1.00 98.25 367 ILE A O 1
ATOM 2974 N N . ALA A 1 368 ? -13.517 2.290 22.246 1.00 98.06 368 ALA A N 1
ATOM 2975 C CA . ALA A 1 368 ? -14.842 1.710 22.474 1.00 98.06 368 ALA A CA 1
ATOM 2976 C C . ALA A 1 368 ? -14.749 0.204 22.779 1.00 98.06 368 ALA A C 1
ATOM 2978 O O . ALA A 1 368 ? -15.362 -0.275 23.733 1.00 98.06 368 ALA A O 1
ATOM 2979 N N . SER A 1 369 ? -13.915 -0.526 22.032 1.00 97.31 369 SER A N 1
ATOM 2980 C CA . SER A 1 369 ? -13.708 -1.966 22.220 1.00 97.31 369 SER A CA 1
ATOM 2981 C C . SER A 1 369 ? -13.055 -2.267 23.568 1.00 97.31 369 SER A C 1
ATOM 2983 O O . SER A 1 369 ? -13.548 -3.127 24.299 1.00 97.31 369 SER A O 1
ATOM 2985 N N . ARG A 1 370 ? -12.015 -1.505 23.940 1.00 96.94 370 ARG A N 1
ATOM 2986 C CA . ARG A 1 370 ? -11.337 -1.585 25.244 1.00 96.94 370 ARG A CA 1
ATOM 2987 C C . ARG A 1 370 ? -12.291 -1.294 26.393 1.00 96.94 370 ARG A C 1
ATOM 2989 O O . ARG A 1 370 ? -12.308 -2.025 27.378 1.00 96.94 370 ARG A O 1
ATOM 2996 N N . THR A 1 371 ? -13.115 -0.261 26.247 1.00 97.06 371 THR A N 1
ATOM 2997 C CA . THR A 1 371 ? -14.106 0.131 27.254 1.00 97.06 371 THR A CA 1
ATOM 2998 C C . THR A 1 371 ? -15.161 -0.956 27.441 1.00 97.06 371 THR A C 1
ATOM 3000 O O . THR A 1 371 ? -15.463 -1.319 28.571 1.00 97.06 371 THR A O 1
ATOM 3003 N N . TYR A 1 372 ? -15.692 -1.525 26.355 1.00 96.31 372 TYR A N 1
ATOM 3004 C CA . TYR A 1 372 ? -16.659 -2.621 26.431 1.00 96.31 372 TYR A CA 1
ATOM 3005 C C . TYR A 1 372 ? -16.062 -3.865 27.102 1.00 96.31 372 TYR A C 1
ATOM 3007 O O . TYR A 1 372 ? -16.698 -4.473 27.963 1.00 96.31 372 TYR A O 1
ATOM 3015 N N . ALA A 1 373 ? -14.825 -4.220 26.751 1.00 95.19 373 ALA A N 1
ATOM 3016 C CA . ALA A 1 373 ? -14.108 -5.332 27.363 1.00 95.19 373 ALA A CA 1
ATOM 3017 C C . ALA A 1 373 ? -13.856 -5.089 28.864 1.00 95.19 373 ALA A C 1
ATOM 3019 O O . ALA A 1 373 ? -14.128 -5.966 29.681 1.00 95.19 373 ALA A O 1
ATOM 3020 N N . GLN A 1 374 ? -13.435 -3.880 29.250 1.00 95.00 374 GLN A N 1
ATOM 3021 C CA . GLN A 1 374 ? -13.275 -3.493 30.655 1.00 95.00 374 GLN A CA 1
ATOM 3022 C C . GLN A 1 374 ? -14.610 -3.523 31.416 1.00 95.00 374 GLN A C 1
ATOM 3024 O O . GLN A 1 374 ? -14.671 -4.058 32.523 1.00 95.00 374 GLN A O 1
ATOM 3029 N N . TYR A 1 375 ? -15.694 -3.026 30.815 1.00 94.44 375 TYR A N 1
ATOM 3030 C CA . TYR A 1 375 ? -17.037 -3.109 31.389 1.00 94.44 375 TYR A CA 1
ATOM 3031 C C . TYR A 1 375 ? -17.462 -4.564 31.622 1.00 94.44 375 TYR A C 1
ATOM 3033 O O . TYR A 1 375 ? -18.047 -4.870 32.658 1.00 94.44 375 TYR A O 1
ATOM 3041 N N . ALA A 1 376 ? -17.136 -5.471 30.694 1.00 93.56 376 ALA A N 1
ATOM 3042 C CA . ALA A 1 376 ? -17.421 -6.899 30.815 1.00 93.56 376 ALA A CA 1
ATOM 3043 C C . ALA A 1 376 ? -16.603 -7.581 31.928 1.00 93.56 376 ALA A C 1
ATOM 3045 O O . ALA A 1 376 ? -17.136 -8.451 32.611 1.00 93.56 376 ALA A O 1
ATOM 3046 N N . ILE A 1 377 ? -15.359 -7.153 32.174 1.00 92.62 377 ILE A N 1
ATOM 3047 C CA . ILE A 1 377 ? -14.560 -7.610 33.327 1.00 92.62 377 ILE A CA 1
ATOM 3048 C C . ILE A 1 377 ? -15.207 -7.167 34.650 1.00 92.62 377 ILE A C 1
ATOM 3050 O O . ILE A 1 377 ? -15.239 -7.925 35.618 1.00 92.62 377 ILE A O 1
ATOM 3054 N N . GLU A 1 378 ? -15.722 -5.937 34.712 1.00 91.38 378 GLU A N 1
ATOM 3055 C CA . GLU A 1 378 ? -16.402 -5.398 35.901 1.00 91.38 378 GLU A CA 1
ATOM 3056 C C . GLU A 1 378 ? -17.808 -5.998 36.103 1.00 91.38 378 GLU A C 1
ATOM 3058 O O . GLU A 1 378 ? -18.292 -6.088 37.232 1.00 91.38 378 GLU A O 1
ATOM 3063 N N . HIS A 1 379 ? -18.447 -6.445 35.018 1.00 90.25 379 HIS A N 1
ATOM 3064 C CA . HIS A 1 379 ? -19.816 -6.969 34.987 1.00 90.25 379 HIS A CA 1
ATOM 3065 C C . HIS A 1 379 ? -19.895 -8.295 34.202 1.00 90.25 379 HIS A C 1
ATOM 3067 O O . HIS A 1 379 ? -20.568 -8.363 33.164 1.00 90.25 379 HIS A O 1
ATOM 3073 N N . PRO A 1 380 ? -19.227 -9.366 34.673 1.00 85.31 380 PRO A N 1
ATOM 3074 C CA . PRO A 1 380 ? -19.088 -10.604 33.918 1.00 85.31 380 PRO A CA 1
ATOM 3075 C C . PRO A 1 380 ? -20.445 -11.261 33.661 1.00 85.31 380 PRO A C 1
ATOM 3077 O O . PRO A 1 380 ? -21.222 -11.538 34.578 1.00 85.31 380 PRO A O 1
ATOM 3080 N N . LYS A 1 381 ? -20.724 -11.534 32.381 1.00 83.75 381 LYS A N 1
ATOM 3081 C CA . LYS A 1 381 ? -21.940 -12.241 31.941 1.00 83.75 381 LYS A CA 1
ATOM 3082 C C . LYS A 1 381 ? -21.851 -13.749 32.166 1.00 83.75 381 LYS A C 1
ATOM 3084 O O . LYS A 1 381 ? -22.885 -14.412 32.248 1.00 83.75 381 LYS A O 1
ATOM 3089 N N . PHE A 1 382 ? -20.634 -14.288 32.244 1.00 87.06 382 PHE A N 1
ATOM 3090 C CA . PHE A 1 382 ? -20.374 -15.717 32.367 1.00 87.06 382 PHE A CA 1
ATOM 3091 C C . PHE A 1 382 ? -19.754 -16.039 33.735 1.00 87.06 382 PHE A C 1
ATOM 3093 O O . PHE A 1 382 ? -18.986 -15.241 34.267 1.00 87.06 382 PHE A O 1
ATOM 3100 N N . PRO A 1 383 ? -20.025 -17.222 34.318 1.00 83.81 383 PRO A N 1
ATOM 3101 C CA . PRO A 1 383 ? -19.458 -17.594 35.618 1.00 83.81 383 PRO A CA 1
ATOM 3102 C C . PRO A 1 383 ? -17.925 -17.710 35.629 1.00 83.81 383 PRO A C 1
ATOM 3104 O O . PRO A 1 383 ? -17.296 -17.517 36.670 1.00 83.81 383 PRO A O 1
ATOM 3107 N N . HIS A 1 384 ? -17.326 -18.062 34.487 1.00 88.44 384 HIS A N 1
ATOM 3108 C CA . HIS A 1 384 ? -15.905 -18.415 34.377 1.00 88.44 384 HIS A CA 1
ATOM 3109 C C . HIS A 1 384 ? -15.141 -17.609 33.316 1.00 88.44 384 HIS A C 1
ATOM 3111 O O . HIS A 1 384 ? -13.956 -17.857 33.116 1.00 88.44 384 HIS A O 1
ATOM 3117 N N . ALA A 1 385 ? -15.790 -16.639 32.670 1.00 91.06 385 ALA A N 1
ATOM 3118 C CA . ALA A 1 385 ? -15.195 -15.791 31.643 1.00 91.06 385 ALA A CA 1
ATOM 3119 C C . ALA A 1 385 ? -15.766 -14.370 31.718 1.00 91.06 385 ALA A C 1
ATOM 3121 O O . ALA A 1 385 ? -16.881 -14.164 32.200 1.00 91.06 385 ALA A O 1
ATOM 3122 N N . ASP A 1 386 ? -15.004 -13.403 31.223 1.00 90.88 386 ASP A N 1
ATOM 3123 C CA . ASP A 1 386 ? -15.413 -11.999 31.176 1.00 90.88 386 ASP A CA 1
ATOM 3124 C C . ASP A 1 386 ? -16.159 -11.710 29.867 1.00 90.88 386 ASP A C 1
ATOM 3126 O O . ASP A 1 386 ? -17.203 -11.056 29.862 1.00 90.88 386 ASP A O 1
ATOM 3130 N N . ILE A 1 387 ? -15.666 -12.268 28.756 1.00 91.31 387 ILE A N 1
ATOM 3131 C CA . ILE A 1 387 ? -16.190 -12.052 27.404 1.00 91.31 387 ILE A CA 1
ATOM 3132 C C . ILE A 1 387 ? -16.153 -13.345 26.574 1.00 91.31 387 ILE A C 1
ATOM 3134 O O . ILE A 1 387 ? -15.568 -14.341 26.990 1.00 91.31 387 ILE A O 1
ATOM 3138 N N . CYS A 1 388 ? -16.793 -13.337 25.406 1.00 88.00 388 CYS A N 1
ATOM 3139 C CA . CYS A 1 388 ? -16.862 -14.453 24.464 1.00 88.00 388 CYS A CA 1
ATOM 3140 C C . CYS A 1 388 ? -16.408 -14.029 23.058 1.00 88.00 388 CYS A C 1
ATOM 3142 O O . CYS A 1 388 ? -16.489 -12.847 22.733 1.00 88.00 388 CYS A O 1
ATOM 3144 N N . THR A 1 389 ? -15.984 -14.971 22.211 1.00 84.44 389 THR A N 1
ATOM 3145 C CA . THR A 1 389 ? -15.511 -14.686 20.835 1.00 84.44 389 THR A CA 1
ATOM 3146 C C . THR A 1 389 ? -16.625 -14.558 19.787 1.00 84.44 389 THR A C 1
ATOM 3148 O O . THR A 1 389 ? -16.361 -14.260 18.622 1.00 84.44 389 THR A O 1
ATOM 3151 N N . THR A 1 390 ? -17.880 -14.806 20.171 1.00 78.12 390 THR A N 1
ATOM 3152 C CA . THR A 1 390 ? -19.029 -14.757 19.253 1.00 78.12 390 THR A CA 1
ATOM 3153 C C . THR A 1 390 ? -19.633 -13.355 19.165 1.00 78.12 390 THR A C 1
ATOM 3155 O O . THR A 1 390 ? -19.436 -12.503 20.033 1.00 78.12 390 THR A O 1
ATOM 3158 N N . THR A 1 391 ? -20.504 -13.136 18.176 1.00 69.12 391 THR A N 1
ATOM 3159 C CA . THR A 1 391 ? -21.224 -11.863 17.970 1.00 69.12 391 THR A CA 1
ATOM 3160 C C . THR A 1 391 ? -22.178 -11.474 19.111 1.00 69.12 391 THR A C 1
ATOM 3162 O O . THR A 1 391 ? -22.831 -10.437 19.034 1.00 69.12 391 THR A O 1
ATOM 3165 N N . GLN A 1 392 ? -22.323 -12.299 20.156 1.00 74.81 392 GLN A N 1
ATOM 3166 C CA . GLN A 1 392 ? -23.024 -11.912 21.389 1.00 74.81 392 GLN A CA 1
ATOM 3167 C C . GLN A 1 392 ? -22.221 -10.917 22.238 1.00 74.81 392 GLN A C 1
ATOM 3169 O O . GLN A 1 392 ? -22.794 -10.208 23.073 1.00 74.81 392 GLN A O 1
ATOM 3174 N N . CYS A 1 393 ? -20.906 -10.909 22.047 1.00 83.31 393 CYS A N 1
ATOM 3175 C CA . CYS A 1 393 ? -19.960 -10.060 22.739 1.00 83.31 393 CYS A CA 1
ATOM 3176 C C . CYS A 1 393 ? -19.355 -9.081 21.727 1.00 83.31 393 CYS A C 1
ATOM 3178 O O . CYS A 1 393 ? -19.989 -8.082 21.399 1.00 83.31 393 CYS A O 1
ATOM 3180 N N . GLN A 1 394 ? -18.170 -9.399 21.214 1.00 82.31 394 GLN A N 1
ATOM 3181 C CA . GLN A 1 394 ? -17.489 -8.698 20.133 1.00 82.31 394 GLN A CA 1
ATOM 3182 C C . GLN A 1 394 ? -16.923 -9.746 19.178 1.00 82.31 394 GLN A C 1
ATOM 3184 O O . GLN A 1 394 ? -16.629 -10.872 19.584 1.00 82.31 394 GLN A O 1
ATOM 3189 N N . HIS A 1 395 ? -16.787 -9.388 17.910 1.00 86.06 395 HIS A N 1
ATOM 3190 C CA . HIS A 1 395 ? -16.130 -10.220 16.924 1.00 86.06 395 HIS A CA 1
ATOM 3191 C C . HIS A 1 395 ? -14.634 -10.307 17.242 1.00 86.06 395 HIS A C 1
ATOM 3193 O O . HIS A 1 395 ? -13.946 -9.294 17.346 1.00 86.06 395 HIS A O 1
ATOM 3199 N N . TYR A 1 396 ? -14.146 -11.532 17.409 1.00 89.00 396 TYR A N 1
ATOM 3200 C CA . TYR A 1 396 ? -12.749 -11.843 17.683 1.00 89.00 396 TYR A CA 1
ATOM 3201 C C . TYR A 1 396 ? -12.221 -12.745 16.568 1.00 89.00 396 TYR A C 1
ATOM 3203 O O . TYR A 1 396 ? -12.772 -13.821 16.333 1.00 89.00 396 TYR A O 1
ATOM 3211 N N . ASP A 1 397 ? -11.156 -12.320 15.891 1.00 83.69 397 ASP A N 1
ATOM 3212 C CA . ASP A 1 397 ? -10.473 -13.116 14.873 1.00 83.69 397 ASP A CA 1
ATOM 3213 C C . ASP A 1 397 ? -8.948 -12.950 15.005 1.00 83.69 397 ASP A C 1
ATOM 3215 O O . ASP A 1 397 ? -8.390 -11.923 14.601 1.00 83.69 397 ASP A O 1
ATOM 3219 N N . PRO A 1 398 ? -8.233 -13.953 15.549 1.00 81.69 398 PRO A N 1
ATOM 3220 C CA . PRO A 1 398 ? -6.795 -13.856 15.778 1.00 81.69 398 PRO A CA 1
ATOM 3221 C C . PRO A 1 398 ? -5.978 -13.859 14.477 1.00 81.69 398 PRO A C 1
ATOM 3223 O O . PRO A 1 398 ? -4.790 -13.537 14.520 1.00 81.69 398 PRO A O 1
ATOM 3226 N N . ASN A 1 399 ? -6.592 -14.194 13.333 1.00 75.62 399 ASN A N 1
ATOM 3227 C CA . ASN A 1 399 ? -5.938 -14.200 12.024 1.00 75.62 399 ASN A CA 1
ATOM 3228 C C . ASN A 1 399 ? -6.017 -12.843 11.310 1.00 75.62 399 ASN A C 1
ATOM 3230 O O . ASN A 1 399 ? -5.335 -12.651 10.307 1.00 75.62 399 ASN A O 1
ATOM 3234 N N . LYS A 1 400 ? -6.820 -11.894 11.810 1.00 72.69 400 LYS A N 1
ATOM 3235 C CA . LYS A 1 400 ? -7.004 -10.561 11.212 1.00 72.69 400 LYS A CA 1
ATOM 3236 C C . LYS A 1 400 ? -6.066 -9.491 11.776 1.00 72.69 400 LYS A C 1
ATOM 3238 O O . LYS A 1 400 ? -6.407 -8.317 11.756 1.00 72.69 400 LYS A O 1
ATOM 3243 N N . ARG A 1 401 ? -4.890 -9.862 12.288 1.00 74.25 401 ARG A N 1
ATOM 3244 C CA . ARG A 1 401 ? -3.937 -8.875 12.825 1.00 74.25 401 ARG A CA 1
ATOM 3245 C C . ARG A 1 401 ? -3.505 -7.888 11.745 1.00 74.25 401 ARG A C 1
ATOM 3247 O O . ARG A 1 401 ? -3.183 -8.296 10.633 1.00 74.25 401 ARG A O 1
ATOM 3254 N N . ASP A 1 402 ? -3.455 -6.610 12.103 1.00 76.12 402 ASP A N 1
ATOM 3255 C CA . ASP A 1 402 ? -3.105 -5.534 11.183 1.00 76.12 402 ASP A CA 1
ATOM 3256 C C . ASP A 1 402 ? -2.290 -4.443 11.891 1.00 76.12 402 ASP A C 1
ATOM 3258 O O . ASP A 1 402 ? -2.672 -3.974 12.967 1.00 76.12 402 ASP A O 1
ATOM 3262 N N . THR A 1 403 ? -1.177 -4.027 11.278 1.00 71.38 403 THR A N 1
ATOM 3263 C CA . THR A 1 403 ? -0.219 -3.068 11.852 1.00 71.38 403 THR A CA 1
ATOM 3264 C C . THR A 1 403 ? -0.814 -1.682 12.084 1.00 71.38 403 THR A C 1
ATOM 3266 O O . THR A 1 403 ? -0.429 -1.015 13.042 1.00 71.38 403 THR A O 1
ATOM 3269 N N . HIS A 1 404 ? -1.768 -1.247 11.256 1.00 70.88 404 HIS A N 1
ATOM 3270 C CA . HIS A 1 404 ? -2.434 0.044 11.413 1.00 70.88 404 HIS A CA 1
ATOM 3271 C C . HIS A 1 404 ? -3.359 0.030 12.634 1.00 70.88 404 HIS A C 1
ATOM 3273 O O . HIS A 1 404 ? -3.323 0.939 13.466 1.00 70.88 404 HIS A O 1
ATOM 3279 N N . SER A 1 405 ? -4.136 -1.046 12.798 1.00 79.56 405 SER A N 1
ATOM 3280 C CA . SER A 1 405 ? -4.962 -1.227 13.998 1.00 79.56 405 SER A CA 1
ATOM 3281 C C . SER A 1 405 ? -4.121 -1.428 15.265 1.00 79.56 405 SER A C 1
ATOM 3283 O O . SER A 1 405 ? -4.456 -0.860 16.302 1.00 79.56 405 SER A O 1
ATOM 3285 N N . ASP A 1 406 ? -2.992 -2.142 15.179 1.00 80.50 406 ASP A N 1
ATOM 3286 C CA . ASP A 1 406 ? -2.040 -2.310 16.284 1.00 80.50 406 ASP A CA 1
ATOM 3287 C C . ASP A 1 406 ? -1.475 -0.954 16.742 1.00 80.50 406 ASP A C 1
ATOM 3289 O O . ASP A 1 406 ? -1.371 -0.698 17.944 1.00 80.50 406 ASP A O 1
ATOM 3293 N N . GLN A 1 407 ? -1.166 -0.053 15.802 1.00 77.00 407 GLN A N 1
ATOM 3294 C CA . GLN A 1 407 ? -0.720 1.304 16.116 1.00 77.00 407 GLN A CA 1
ATOM 3295 C C . GLN A 1 407 ? -1.829 2.127 16.789 1.00 77.00 407 GLN A C 1
ATOM 3297 O O . GLN A 1 407 ? -1.568 2.791 17.790 1.00 77.00 407 GLN A O 1
ATOM 3302 N N . ALA A 1 408 ? -3.076 2.052 16.310 1.00 85.38 408 ALA A N 1
ATOM 3303 C CA . ALA A 1 408 ? -4.205 2.735 16.950 1.00 85.38 408 ALA A CA 1
ATOM 3304 C C . ALA A 1 408 ? -4.444 2.230 18.385 1.00 85.38 408 ALA A C 1
ATOM 3306 O O . ALA A 1 408 ? -4.726 3.016 19.294 1.00 85.38 408 ALA A O 1
ATOM 3307 N N . ILE A 1 409 ? -4.306 0.918 18.603 1.00 90.44 409 ILE A N 1
ATOM 3308 C CA . ILE A 1 409 ? -4.382 0.289 19.926 1.00 90.44 409 ILE A CA 1
ATOM 3309 C C . ILE A 1 409 ? -3.263 0.824 20.825 1.00 90.44 409 ILE A C 1
ATOM 3311 O O . ILE A 1 409 ? -3.550 1.225 21.953 1.00 90.44 409 ILE A O 1
ATOM 3315 N N . ALA A 1 410 ? -2.027 0.889 20.321 1.00 84.19 410 ALA A N 1
ATOM 3316 C CA . ALA A 1 410 ? -0.869 1.382 21.061 1.00 84.19 410 ALA A CA 1
ATOM 3317 C C . ALA A 1 410 ? -0.964 2.880 21.407 1.00 84.19 410 ALA A C 1
ATOM 3319 O O . ALA A 1 410 ? -0.721 3.253 22.552 1.00 84.19 410 ALA A O 1
ATOM 3320 N N . GLU A 1 411 ? -1.374 3.737 20.467 1.00 86.38 411 GLU A N 1
ATOM 3321 C CA . GLU A 1 411 ? -1.535 5.183 20.704 1.00 86.38 411 GLU A CA 1
ATOM 3322 C C . GLU A 1 411 ? -2.682 5.504 21.672 1.00 86.38 411 GLU A C 1
ATOM 3324 O O . GLU A 1 411 ? -2.679 6.547 22.321 1.00 86.38 411 GLU A O 1
ATOM 3329 N N . THR A 1 412 ? -3.651 4.595 21.805 1.00 94.69 412 THR A N 1
ATOM 3330 C CA . THR A 1 412 ? -4.781 4.720 22.740 1.00 94.69 412 THR A CA 1
ATOM 3331 C C . THR A 1 412 ? -4.659 3.785 23.942 1.00 94.69 412 THR A C 1
ATOM 3333 O O . THR A 1 412 ? -5.660 3.496 24.607 1.00 94.69 412 THR A O 1
ATOM 3336 N N . ARG A 1 413 ? -3.452 3.270 24.220 1.00 92.94 413 ARG A N 1
ATOM 3337 C CA . ARG A 1 413 ? -3.206 2.257 25.255 1.00 92.94 413 ARG A CA 1
ATOM 3338 C C . ARG A 1 413 ? -3.805 2.686 26.590 1.00 92.94 413 ARG A C 1
ATOM 3340 O O . ARG A 1 413 ? -3.574 3.793 27.072 1.00 92.94 413 ARG A O 1
ATOM 3347 N N . GLY A 1 414 ? -4.591 1.794 27.189 1.00 91.25 414 GLY A N 1
ATOM 3348 C CA . GLY A 1 414 ? -5.233 2.039 28.479 1.00 91.25 414 GLY A CA 1
ATOM 3349 C C . GLY A 1 414 ? -6.340 3.102 28.495 1.00 91.25 414 GLY A C 1
ATOM 3350 O O . GLY A 1 414 ? -6.944 3.276 29.549 1.00 91.25 414 GLY A O 1
ATOM 3351 N N . MET A 1 415 ? -6.656 3.781 27.387 1.00 96.25 415 MET A N 1
ATOM 3352 C CA . MET A 1 415 ? -7.737 4.773 27.344 1.00 96.25 415 MET A CA 1
ATOM 3353 C C . MET A 1 415 ? -9.115 4.099 27.284 1.00 96.25 415 MET A C 1
ATOM 3355 O O . MET A 1 415 ? -9.362 3.239 26.434 1.00 96.25 415 MET A O 1
ATOM 3359 N N . VAL A 1 416 ? -10.027 4.518 28.162 1.00 97.06 416 VAL A N 1
ATOM 3360 C CA . VAL A 1 416 ? -11.416 4.035 28.256 1.00 97.06 416 VAL A CA 1
ATOM 3361 C C . VAL A 1 416 ? -12.397 5.197 28.398 1.00 97.06 416 VAL A C 1
ATOM 3363 O O . VAL A 1 416 ? -12.006 6.317 28.720 1.00 97.06 416 VAL A O 1
ATOM 3366 N N . LEU A 1 417 ? -13.685 4.938 28.180 1.00 97.56 417 LEU A N 1
ATOM 3367 C CA . LEU A 1 417 ? -14.752 5.914 28.398 1.00 97.56 417 LEU A CA 1
ATOM 3368 C C . LEU A 1 417 ? -15.410 5.714 29.760 1.00 97.56 417 LEU A C 1
ATOM 3370 O O . LEU A 1 417 ? -15.873 4.621 30.096 1.00 97.56 417 LEU A O 1
ATOM 3374 N N . LEU A 1 418 ? -15.486 6.805 30.517 1.00 96.31 418 LEU A N 1
ATOM 3375 C CA . LEU A 1 418 ? -16.082 6.852 31.843 1.00 96.31 418 LEU A CA 1
ATOM 3376 C C . LEU A 1 418 ? -17.310 7.764 31.848 1.00 96.31 418 LEU A C 1
ATOM 3378 O O . LEU A 1 418 ? -17.287 8.849 31.268 1.00 96.31 418 LEU A O 1
ATOM 3382 N N . HIS A 1 419 ? -18.356 7.371 32.566 1.00 95.06 419 HIS A N 1
ATOM 3383 C CA . HIS A 1 419 ? -19.483 8.233 32.908 1.00 95.06 419 HIS A CA 1
ATOM 3384 C C . HIS A 1 419 ? -19.688 8.188 34.418 1.00 95.06 419 HIS A C 1
ATOM 3386 O O . HIS A 1 419 ? -19.720 7.113 35.007 1.00 95.06 419 HIS A O 1
ATOM 3392 N N . GLU A 1 420 ? -19.734 9.359 35.058 1.00 92.12 420 GLU A N 1
ATOM 3393 C CA . GLU A 1 420 ? -19.789 9.475 36.527 1.00 92.12 420 GLU A CA 1
ATOM 3394 C C . GLU A 1 420 ? -18.668 8.691 37.249 1.00 92.12 420 GLU A C 1
ATOM 3396 O O . GLU A 1 420 ? -18.837 8.191 38.358 1.00 92.12 420 GLU A O 1
ATOM 3401 N N . GLY A 1 421 ? -17.493 8.591 36.613 1.00 90.00 421 GLY A N 1
ATOM 3402 C CA . GLY A 1 421 ? -16.323 7.882 37.144 1.00 90.00 421 GLY A CA 1
ATOM 3403 C C . GLY A 1 421 ? -16.355 6.358 36.982 1.00 90.00 421 GLY A C 1
ATOM 3404 O O . GLY A 1 421 ? -15.426 5.698 37.437 1.00 90.00 421 GLY A O 1
ATOM 3405 N N . GLN A 1 422 ? -17.380 5.799 36.333 1.00 92.62 422 GLN A N 1
ATOM 3406 C CA . GLN A 1 422 ? -17.513 4.363 36.073 1.00 92.62 422 GLN A CA 1
ATOM 3407 C C . GLN A 1 422 ? -17.320 4.049 34.589 1.00 92.62 422 GLN A C 1
ATOM 3409 O O . GLN A 1 422 ? -17.736 4.834 33.734 1.00 92.62 422 GLN A O 1
ATOM 3414 N N . THR A 1 423 ? -16.716 2.900 34.277 1.00 95.25 423 THR A N 1
ATOM 3415 C CA . THR A 1 423 ? -16.585 2.409 32.899 1.00 95.25 423 THR A CA 1
ATOM 3416 C C . THR A 1 423 ? -17.970 2.245 32.276 1.00 95.25 423 THR A C 1
ATOM 3418 O O . THR A 1 423 ? -18.854 1.630 32.874 1.00 95.25 423 THR A O 1
ATOM 3421 N N . ILE A 1 424 ? -18.184 2.794 31.077 1.00 95.88 424 ILE A N 1
ATOM 3422 C CA . ILE A 1 424 ? -19.481 2.681 30.397 1.00 95.88 424 ILE A CA 1
ATOM 3423 C C . ILE A 1 424 ? -19.619 1.363 29.632 1.00 95.88 424 ILE A C 1
ATOM 3425 O O . ILE A 1 424 ? -18.637 0.791 29.163 1.00 95.88 424 ILE A O 1
ATOM 3429 N N . ASN A 1 425 ? -20.853 0.926 29.381 1.00 95.12 425 ASN A N 1
ATOM 3430 C CA . ASN A 1 425 ? -21.104 -0.121 28.393 1.00 95.12 425 ASN A CA 1
ATOM 3431 C C . ASN A 1 425 ? -21.013 0.459 26.965 1.00 95.12 425 ASN A C 1
ATOM 3433 O O . ASN A 1 425 ? -22.024 0.864 26.384 1.00 95.12 425 ASN A O 1
ATOM 3437 N N . ALA A 1 426 ? -19.795 0.541 26.419 1.00 96.62 426 ALA A N 1
ATOM 3438 C CA . ALA A 1 426 ? -19.488 1.145 25.116 1.00 96.62 426 ALA A CA 1
ATOM 3439 C C . ALA A 1 426 ? -19.896 0.254 23.925 1.00 96.62 426 ALA A C 1
ATOM 3441 O O . ALA A 1 426 ? -19.061 -0.231 23.162 1.00 96.62 426 ALA A O 1
ATOM 3442 N N . VAL A 1 427 ? -21.198 0.006 23.784 1.00 95.62 427 VAL A N 1
ATOM 3443 C CA . VAL A 1 427 ? -21.765 -0.742 22.654 1.00 95.62 427 VAL A CA 1
ATOM 3444 C C . VAL A 1 427 ? -21.602 0.018 21.336 1.00 95.62 427 VAL A C 1
ATOM 3446 O O . VAL A 1 427 ? -21.743 1.239 21.283 1.00 95.62 427 VAL A O 1
ATOM 3449 N N . PHE A 1 428 ? -21.371 -0.716 20.253 1.00 96.31 428 PHE A N 1
ATOM 3450 C CA . PHE A 1 428 ? -21.215 -0.163 18.911 1.00 96.31 428 PHE A CA 1
ATOM 3451 C C . PHE A 1 428 ? -21.850 -1.081 17.867 1.00 96.31 428 PHE A C 1
ATOM 3453 O O . PHE A 1 428 ? -22.113 -2.253 18.118 1.00 96.31 428 PHE A O 1
ATOM 3460 N N . SER A 1 429 ? -22.123 -0.551 16.679 1.00 92.81 429 SER A N 1
ATOM 3461 C CA . SER A 1 429 ? -22.697 -1.326 15.576 1.00 92.81 429 SER A CA 1
ATOM 3462 C C . SER A 1 429 ? -22.241 -0.792 14.227 1.00 92.81 429 SER A C 1
ATOM 3464 O O . SER A 1 429 ? -21.896 0.386 14.125 1.00 92.81 429 SER A O 1
ATOM 3466 N N . ALA A 1 430 ? -22.301 -1.640 13.197 1.00 88.44 430 ALA A N 1
ATOM 3467 C CA . ALA A 1 430 ? -21.883 -1.288 11.846 1.00 88.44 430 ALA A CA 1
ATOM 3468 C C . ALA A 1 430 ? -22.520 0.021 11.368 1.00 88.44 430 ALA A C 1
ATOM 3470 O O . ALA A 1 430 ? -21.826 1.024 11.203 1.00 88.44 430 ALA A O 1
ATOM 3471 N N . ASN A 1 431 ? -23.841 0.053 11.201 1.00 88.38 431 ASN A N 1
ATOM 3472 C CA . ASN A 1 431 ? -24.526 1.245 10.712 1.00 88.38 431 ASN A CA 1
ATOM 3473 C C . ASN A 1 431 ? -25.854 1.467 11.447 1.00 88.38 431 ASN A C 1
ATOM 3475 O O . ASN A 1 431 ? -26.633 0.535 11.652 1.00 88.38 431 ASN A O 1
ATOM 3479 N N . CYS A 1 432 ? -26.128 2.707 11.850 1.00 90.19 432 CYS A N 1
ATOM 3480 C CA . CYS A 1 432 ? -27.339 3.064 12.585 1.00 90.19 432 CYS A CA 1
ATOM 3481 C C . CYS A 1 432 ? -28.517 3.507 11.700 1.00 90.19 432 CYS A C 1
ATOM 3483 O O . CYS A 1 432 ? -29.646 3.519 12.190 1.00 90.19 432 CYS A O 1
ATOM 3485 N N . GLY A 1 433 ? -28.302 3.810 10.415 1.00 88.31 433 GLY A N 1
ATOM 3486 C CA . GLY A 1 433 ? -29.366 4.285 9.526 1.00 88.31 433 GLY A CA 1
ATOM 3487 C C . GLY A 1 433 ? -29.646 5.785 9.611 1.00 88.31 433 GLY A C 1
ATOM 3488 O O . GLY A 1 433 ? -30.808 6.186 9.584 1.00 88.31 433 GLY A O 1
ATOM 3489 N N . GLY A 1 434 ? -28.614 6.618 9.776 1.00 91.31 434 GLY A N 1
ATOM 3490 C CA . GLY A 1 434 ? -28.746 8.081 9.871 1.00 91.31 434 GLY A CA 1
ATOM 3491 C C . GLY A 1 434 ? -29.064 8.624 11.265 1.00 91.31 434 GLY A C 1
ATOM 3492 O O . GLY A 1 434 ? -28.954 9.827 11.496 1.00 91.31 434 GLY A O 1
ATOM 3493 N N . HIS A 1 435 ? -29.422 7.767 12.222 1.00 96.94 435 HIS A N 1
ATOM 3494 C CA . HIS A 1 435 ? -29.647 8.174 13.607 1.00 96.94 435 HIS A CA 1
ATOM 3495 C C . HIS A 1 435 ? -29.477 6.984 14.557 1.00 96.94 435 HIS A C 1
ATOM 3497 O O . HIS A 1 435 ? -30.065 5.922 14.342 1.00 96.94 435 HIS A O 1
ATOM 3503 N N . THR A 1 436 ? -28.709 7.152 15.633 1.00 96.88 436 THR A N 1
ATOM 3504 C CA . THR A 1 436 ? -28.576 6.109 16.661 1.00 96.88 436 THR A CA 1
ATOM 3505 C C . THR A 1 436 ? -29.832 6.041 17.535 1.00 96.88 436 THR A C 1
ATOM 3507 O O . THR A 1 436 ? -30.703 6.913 17.499 1.00 96.88 436 THR A O 1
ATOM 3510 N N . ARG A 1 437 ? -29.978 4.971 18.310 1.00 95.06 437 ARG A N 1
ATOM 3511 C CA . ARG A 1 437 ? -31.143 4.693 19.155 1.00 95.06 437 ARG A CA 1
ATOM 3512 C C . ARG A 1 437 ? -30.797 4.857 20.625 1.00 95.06 437 ARG A C 1
ATOM 3514 O O . ARG A 1 437 ? -29.648 4.661 21.017 1.00 95.06 437 ARG A O 1
ATOM 3521 N N . ASN A 1 438 ? -31.812 5.144 21.436 1.00 96.56 438 ASN A N 1
ATOM 3522 C CA . ASN A 1 438 ? -31.667 5.020 22.880 1.00 96.56 438 ASN A CA 1
ATOM 3523 C C . ASN A 1 438 ? -31.529 3.541 23.255 1.00 96.56 438 ASN A C 1
ATOM 3525 O O . ASN A 1 438 ? -32.070 2.663 22.574 1.00 96.56 438 ASN A O 1
ATOM 3529 N N . ASN A 1 439 ? -30.831 3.252 24.351 1.00 95.81 439 ASN A N 1
ATOM 3530 C CA . ASN A 1 439 ? -30.636 1.871 24.783 1.00 95.81 439 ASN A CA 1
ATOM 3531 C C . ASN A 1 439 ? -31.961 1.183 25.159 1.00 95.81 439 ASN A C 1
ATOM 3533 O O . ASN A 1 439 ? -32.145 0.011 24.826 1.00 95.81 439 ASN A O 1
ATOM 3537 N N . GLU A 1 440 ? -32.902 1.904 25.778 1.00 94.50 440 GLU A N 1
ATOM 3538 C CA . GLU A 1 440 ? -34.208 1.363 26.178 1.00 94.50 440 GLU A CA 1
ATOM 3539 C C . GLU A 1 440 ? -35.150 1.040 25.003 1.00 94.50 440 GLU A C 1
ATOM 3541 O O . GLU A 1 440 ? -36.086 0.256 25.163 1.00 94.50 440 GLU A O 1
ATOM 3546 N N . ASP A 1 441 ? -34.885 1.588 23.812 1.00 92.50 441 ASP A N 1
ATOM 3547 C CA . ASP A 1 441 ? -35.648 1.285 22.593 1.00 92.50 441 ASP A CA 1
ATOM 3548 C C . ASP A 1 441 ? -35.241 -0.064 21.973 1.00 92.50 441 ASP A C 1
ATOM 3550 O O . ASP A 1 441 ? -35.912 -0.573 21.070 1.00 92.50 441 ASP A O 1
ATOM 3554 N N . VAL A 1 442 ? -34.117 -0.632 22.421 1.00 92.06 442 VAL A N 1
ATOM 3555 C CA . VAL A 1 442 ? -33.523 -1.858 21.871 1.00 92.06 442 VAL A CA 1
ATOM 3556 C C . VAL A 1 442 ? -33.471 -2.971 22.912 1.00 92.06 442 VAL A C 1
ATOM 3558 O O . VAL A 1 442 ? -33.847 -4.107 22.616 1.00 92.06 442 VAL A O 1
ATOM 3561 N N . TRP A 1 443 ? -33.040 -2.662 24.133 1.00 91.81 443 TRP A N 1
ATOM 3562 C CA . TRP A 1 443 ? -32.912 -3.627 25.220 1.00 91.81 443 TRP A CA 1
ATOM 3563 C C . TRP A 1 443 ? -33.815 -3.259 26.395 1.00 91.81 443 TRP A C 1
ATOM 3565 O O . TRP A 1 443 ? -34.048 -2.091 26.695 1.00 91.81 443 TRP A O 1
ATOM 3575 N N . ARG A 1 444 ? -34.308 -4.274 27.113 1.00 83.94 444 ARG A N 1
ATOM 3576 C CA . ARG A 1 444 ? -35.047 -4.051 28.362 1.00 83.94 444 ARG A CA 1
ATOM 3577 C C . ARG A 1 444 ? -34.066 -3.583 29.435 1.00 83.94 444 ARG A C 1
ATOM 3579 O O . ARG A 1 444 ? -33.175 -4.339 29.805 1.00 83.94 444 ARG A O 1
ATOM 3586 N N . GLY A 1 445 ? -34.246 -2.375 29.953 1.00 84.56 445 GLY A N 1
ATOM 3587 C CA . GLY A 1 445 ? -33.342 -1.816 30.953 1.00 84.56 445 GLY A CA 1
ATOM 3588 C C . GLY A 1 445 ? -33.701 -0.389 31.339 1.00 84.56 445 GLY A C 1
ATOM 3589 O O . GLY A 1 445 ? -34.716 0.150 30.895 1.00 84.56 445 GLY A O 1
ATOM 3590 N N . ARG A 1 446 ? -32.874 0.207 32.203 1.00 88.94 446 ARG A N 1
ATOM 3591 C CA . ARG A 1 446 ? -32.983 1.630 32.527 1.00 88.94 446 ARG A CA 1
ATOM 3592 C C . ARG A 1 446 ? -32.369 2.471 31.401 1.00 88.94 446 ARG A C 1
ATOM 3594 O O . ARG A 1 446 ? -31.408 2.019 30.781 1.00 88.94 446 ARG A O 1
ATOM 3601 N N . PRO A 1 447 ? -32.902 3.675 31.148 1.00 91.75 447 PRO A N 1
ATOM 3602 C CA . PRO A 1 447 ? -32.260 4.632 30.261 1.00 91.75 447 PRO A CA 1
ATOM 3603 C C . PRO A 1 447 ? -30.859 5.004 30.782 1.00 91.75 447 PRO A C 1
ATOM 3605 O O . PRO A 1 447 ? -30.740 5.533 31.884 1.00 91.75 447 PRO A O 1
ATOM 3608 N N . GLU A 1 448 ? -29.819 4.738 29.990 1.00 94.25 448 GLU A N 1
ATOM 3609 C CA . GLU A 1 448 ? -28.439 5.176 30.244 1.00 94.25 448 GLU A CA 1
ATOM 3610 C C . GLU A 1 448 ? -28.187 6.551 29.606 1.00 94.25 448 GLU A C 1
ATOM 3612 O O . GLU A 1 448 ? -28.381 6.731 28.401 1.00 94.25 448 GLU A O 1
ATOM 3617 N N . THR A 1 449 ? -27.755 7.542 30.380 1.00 94.38 449 THR A N 1
ATOM 3618 C CA . THR A 1 449 ? -27.550 8.937 29.930 1.00 94.38 449 THR A CA 1
ATOM 3619 C C . THR A 1 449 ? -26.518 9.079 28.811 1.00 94.38 449 THR A C 1
ATOM 3621 O O . THR A 1 449 ? -26.651 9.983 27.992 1.00 94.38 449 THR A O 1
ATOM 3624 N N . TYR A 1 450 ? -25.554 8.161 28.727 1.00 95.38 450 TYR A N 1
ATOM 3625 C CA . TYR A 1 450 ? -24.525 8.126 27.683 1.00 95.38 450 TYR A CA 1
ATOM 3626 C C . TYR A 1 450 ? -24.913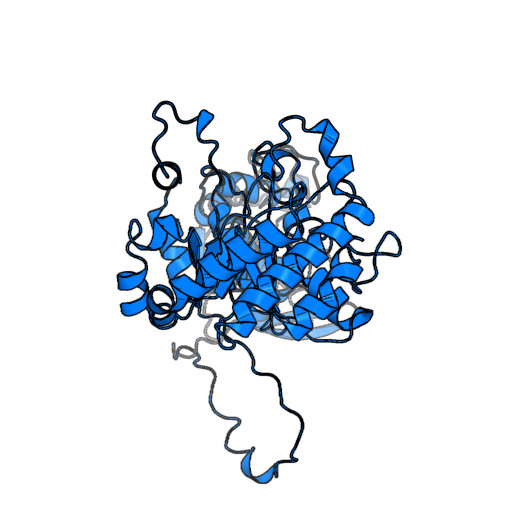 7.318 26.432 1.00 95.38 450 TYR A C 1
ATOM 3628 O O . TYR A 1 450 ? -24.200 7.382 25.436 1.00 95.38 450 TYR A O 1
ATOM 3636 N N . LEU A 1 451 ? -26.043 6.595 26.431 1.00 96.75 451 LEU A N 1
ATOM 3637 C CA . LEU A 1 451 ? -26.553 5.848 25.266 1.00 96.75 451 LEU A CA 1
ATOM 3638 C C . LEU A 1 451 ? -27.862 6.455 24.755 1.00 96.75 451 LEU A C 1
ATOM 3640 O O . LEU A 1 451 ? -28.935 5.848 24.829 1.00 96.75 451 LEU A O 1
ATOM 3644 N N . ARG A 1 452 ? -27.761 7.685 24.250 1.00 96.75 452 ARG A N 1
ATOM 3645 C CA . ARG A 1 452 ? -28.877 8.447 23.680 1.00 96.75 452 ARG A CA 1
ATOM 3646 C C . ARG A 1 452 ? -28.817 8.441 22.159 1.00 96.75 452 ARG A C 1
ATOM 3648 O O . ARG A 1 452 ? -27.740 8.409 21.569 1.00 96.75 452 ARG A O 1
ATOM 3655 N N . GLY A 1 453 ? -29.986 8.501 21.526 1.00 95.88 453 GLY A N 1
ATOM 3656 C CA . GLY A 1 453 ? -30.069 8.658 20.079 1.00 95.88 453 GLY A CA 1
ATOM 3657 C C . GLY A 1 453 ? -29.474 9.993 19.621 1.00 95.88 453 GLY A C 1
ATOM 3658 O O . GLY A 1 453 ? -29.901 11.049 20.088 1.00 95.88 453 GLY A O 1
ATOM 3659 N N . VAL A 1 454 ? -28.538 9.945 18.675 1.00 96.69 454 VAL A N 1
ATOM 3660 C CA . VAL A 1 454 ? -27.896 11.104 18.044 1.00 96.69 454 VAL A CA 1
ATOM 3661 C C . VAL A 1 454 ? -27.962 11.019 16.526 1.00 96.69 454 VAL A C 1
ATOM 3663 O O . VAL A 1 454 ? -27.976 9.930 15.949 1.00 96.69 454 VAL A O 1
ATOM 3666 N N . SER A 1 455 ? -27.956 12.184 15.875 1.00 95.88 455 SER A N 1
ATOM 3667 C CA . SER A 1 455 ? -27.819 12.277 14.419 1.00 95.88 455 SER A CA 1
ATOM 3668 C C . SER A 1 455 ? -26.505 11.638 13.970 1.00 95.88 455 SER A C 1
ATOM 3670 O O . SER A 1 455 ? -25.462 11.876 14.577 1.00 95.88 455 SER A O 1
ATOM 3672 N N . CYS A 1 456 ? -26.543 10.844 12.904 1.00 93.56 456 CYS A N 1
ATOM 3673 C CA . CYS A 1 456 ? -25.364 10.221 12.318 1.00 93.56 456 CYS A CA 1
ATOM 3674 C C . CYS A 1 456 ? -25.181 10.731 10.883 1.00 93.56 456 CYS A C 1
ATOM 3676 O O . CYS A 1 456 ? -26.141 10.709 10.112 1.00 93.56 456 CYS A O 1
ATOM 3678 N N . PRO A 1 457 ? -23.971 11.173 10.495 1.00 86.75 457 PRO A N 1
ATOM 3679 C CA . PRO A 1 457 ? -23.719 11.658 9.136 1.00 86.75 457 PRO A CA 1
ATOM 3680 C C . PRO A 1 457 ? -23.871 10.567 8.066 1.00 86.75 457 PRO A C 1
ATOM 3682 O O . PRO A 1 457 ? -24.149 10.882 6.912 1.00 86.75 457 PRO A O 1
ATOM 3685 N N . ASP A 1 458 ? -23.712 9.295 8.435 1.00 82.50 458 ASP A N 1
ATOM 3686 C CA . ASP A 1 458 ? -23.943 8.171 7.531 1.00 82.50 458 ASP A CA 1
ATOM 3687 C C . ASP A 1 458 ? -25.417 7.734 7.562 1.00 82.50 458 ASP A C 1
ATOM 3689 O O . ASP A 1 458 ? -25.941 7.368 8.618 1.00 82.50 458 ASP A O 1
ATOM 3693 N N . THR A 1 459 ? -26.068 7.787 6.395 1.00 84.81 459 THR A N 1
ATOM 3694 C CA . THR A 1 459 ? -27.491 7.458 6.179 1.00 84.81 459 THR A CA 1
ATOM 3695 C C . THR A 1 459 ? -27.697 6.126 5.449 1.00 84.81 459 THR A C 1
ATOM 3697 O O . THR A 1 459 ? -28.789 5.870 4.942 1.00 84.81 459 THR A O 1
ATOM 3700 N N . GLY A 1 460 ? -26.660 5.283 5.380 1.00 78.94 460 GLY A N 1
ATOM 3701 C CA . GLY A 1 460 ? -26.731 3.947 4.793 1.00 78.94 460 GLY A CA 1
ATOM 3702 C C . GLY A 1 460 ? -27.685 3.008 5.536 1.00 78.94 460 GLY A C 1
ATOM 3703 O O . GLY A 1 460 ? -28.269 3.356 6.559 1.00 78.94 460 GLY A O 1
ATOM 3704 N N . ASP A 1 461 ? -27.860 1.791 5.027 1.00 82.50 461 ASP A N 1
ATOM 3705 C CA . ASP A 1 461 ? -28.790 0.835 5.631 1.00 82.50 461 ASP A CA 1
ATOM 3706 C C . ASP A 1 461 ? -28.345 0.417 7.038 1.00 82.50 461 ASP A C 1
ATOM 3708 O O . ASP A 1 461 ? -27.190 0.056 7.271 1.00 82.50 461 ASP A O 1
ATOM 3712 N N . LYS A 1 462 ? -29.287 0.413 7.991 1.00 89.00 462 LYS A N 1
ATOM 3713 C CA . LYS A 1 462 ? -29.019 -0.008 9.371 1.00 89.00 462 LYS A CA 1
ATOM 3714 C C . LYS A 1 462 ? -28.533 -1.462 9.409 1.00 89.00 462 LYS A C 1
ATOM 3716 O O . LYS A 1 462 ? -29.254 -2.375 9.010 1.00 89.00 462 LYS A O 1
ATOM 3721 N N . SER A 1 463 ? -27.376 -1.676 10.026 1.00 86.75 463 SER A N 1
ATOM 3722 C CA . SER A 1 463 ? -26.771 -2.984 10.270 1.00 86.75 463 SER A CA 1
ATOM 3723 C C . SER A 1 463 ? -26.266 -3.064 11.714 1.00 86.75 463 SER A C 1
ATOM 3725 O O . SER A 1 463 ? -25.464 -2.242 12.154 1.00 86.75 463 SER A O 1
ATOM 3727 N N . GLY A 1 464 ? -26.775 -4.034 12.477 1.00 88.50 464 GLY A N 1
ATOM 3728 C CA . GLY A 1 464 ? -26.569 -4.137 13.927 1.00 88.50 464 GLY A CA 1
ATOM 3729 C C . GLY A 1 464 ? -27.659 -3.439 14.750 1.00 88.50 464 GLY A C 1
ATOM 3730 O O . GLY A 1 464 ? -28.737 -3.108 14.242 1.00 88.50 464 GLY A O 1
ATOM 3731 N N . HIS A 1 465 ? -27.428 -3.260 16.053 1.00 91.81 465 HIS A N 1
ATOM 3732 C CA . HIS A 1 465 ? -28.453 -2.757 16.978 1.00 91.81 465 HIS A CA 1
ATOM 3733 C C . HIS A 1 465 ? -28.693 -1.240 16.874 1.00 91.81 465 HIS A C 1
ATOM 3735 O O . HIS A 1 465 ? -29.830 -0.803 17.064 1.00 91.81 465 HIS A O 1
ATOM 3741 N N . GLY A 1 466 ? -27.682 -0.451 16.492 1.00 93.38 466 GLY A N 1
ATOM 3742 C CA . GLY A 1 466 ? -27.801 0.996 16.281 1.00 93.38 466 GLY A CA 1
ATOM 3743 C C . GLY A 1 466 ? -27.767 1.835 17.561 1.00 93.38 466 GLY A C 1
ATOM 3744 O O . GLY A 1 466 ? -28.309 2.931 17.557 1.00 93.38 466 GLY A O 1
ATOM 3745 N N . VAL A 1 467 ? -27.177 1.333 18.648 1.00 96.38 467 VAL A N 1
ATOM 3746 C CA . VAL A 1 467 ? -27.021 2.048 19.935 1.00 96.38 467 VAL A CA 1
ATOM 3747 C C . VAL A 1 467 ? -25.535 2.315 20.148 1.00 96.38 467 VAL A C 1
ATOM 3749 O O . VAL A 1 467 ? -24.734 1.445 19.816 1.00 96.38 467 VAL A O 1
ATOM 3752 N N . GLY A 1 468 ? -25.182 3.479 20.695 1.00 97.31 468 GLY A N 1
ATOM 3753 C CA . GLY A 1 468 ? -23.789 3.884 20.896 1.00 97.31 468 GLY A CA 1
ATOM 3754 C C . GLY A 1 468 ? -23.086 4.224 19.580 1.00 97.31 468 GLY A C 1
ATOM 3755 O O . GLY A 1 468 ? -23.684 4.870 18.715 1.00 97.31 468 GLY A O 1
ATOM 3756 N N . LEU A 1 469 ? -21.824 3.818 19.428 1.00 98.12 469 LEU A N 1
ATOM 3757 C CA . LEU A 1 469 ? -21.008 4.202 18.273 1.00 98.12 469 LEU A CA 1
ATOM 3758 C C . LEU A 1 469 ? -21.486 3.531 16.975 1.00 98.12 469 LEU A C 1
ATOM 3760 O O . LEU A 1 469 ? -21.593 2.308 16.875 1.00 98.12 469 LEU A O 1
ATOM 3764 N N . CYS A 1 470 ? -21.765 4.351 15.961 1.00 97.19 470 CYS A N 1
ATOM 3765 C CA . CYS A 1 470 ? -21.984 3.905 14.586 1.00 97.19 470 CYS A CA 1
ATOM 3766 C C . CYS A 1 470 ? -20.628 3.840 13.880 1.00 97.19 470 CYS A C 1
ATOM 3768 O O . CYS A 1 470 ? -19.997 4.881 13.716 1.00 97.19 470 CYS A O 1
ATOM 3770 N N . GLN A 1 471 ? -20.182 2.663 13.438 1.00 94.38 471 GLN A N 1
ATOM 3771 C CA . GLN A 1 471 ? -18.863 2.507 12.818 1.00 94.38 471 GLN A CA 1
ATOM 3772 C C . GLN A 1 471 ? -18.761 3.325 11.521 1.00 94.38 471 GLN A C 1
ATOM 3774 O O . GLN A 1 471 ? -17.857 4.148 11.379 1.00 94.38 471 GLN A O 1
ATOM 3779 N N . TYR A 1 472 ? -19.714 3.170 10.594 1.00 87.81 472 TYR A N 1
ATOM 3780 C CA . TYR A 1 472 ? -19.736 3.955 9.347 1.00 87.81 472 TYR A CA 1
ATOM 3781 C C . TYR A 1 472 ? -19.863 5.462 9.614 1.00 87.81 472 TYR A C 1
ATOM 3783 O O . TYR A 1 472 ? -19.247 6.289 8.942 1.00 87.81 472 TYR A O 1
ATOM 3791 N N . GLY A 1 473 ? -20.606 5.830 10.657 1.00 91.19 473 GLY A N 1
ATOM 3792 C CA . GLY A 1 473 ? -20.711 7.214 11.091 1.00 91.19 473 GLY 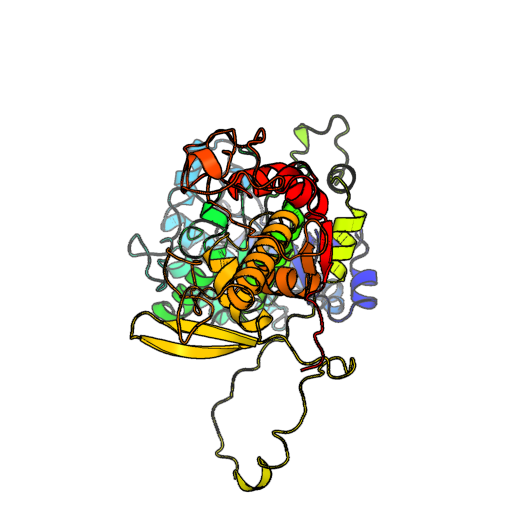A CA 1
ATOM 3793 C C . GLY A 1 473 ? -19.405 7.760 11.680 1.00 91.19 473 GLY A C 1
ATOM 3794 O O . GLY A 1 473 ? -19.051 8.897 11.393 1.00 91.19 473 GLY A O 1
ATOM 3795 N N . ALA A 1 474 ? -18.670 6.971 12.467 1.00 95.00 474 ALA A N 1
ATOM 3796 C CA . ALA A 1 474 ? -17.344 7.318 12.981 1.00 95.00 474 ALA A CA 1
ATOM 3797 C C . ALA A 1 474 ? -16.350 7.544 11.836 1.00 95.00 474 ALA A C 1
ATOM 3799 O O . ALA A 1 474 ? -15.657 8.558 11.822 1.00 95.00 474 ALA A O 1
ATOM 3800 N N . ARG A 1 475 ? -16.363 6.675 10.816 1.00 86.06 475 ARG A N 1
ATOM 3801 C CA . ARG A 1 475 ? -15.610 6.879 9.568 1.00 86.06 475 ARG A CA 1
ATOM 3802 C C . ARG A 1 475 ? -15.966 8.205 8.899 1.00 86.06 475 ARG A C 1
ATOM 3804 O O . ARG A 1 475 ? -15.074 8.949 8.505 1.00 86.06 475 ARG A O 1
ATOM 3811 N N . ALA A 1 476 ? -17.254 8.506 8.746 1.00 79.00 476 ALA A N 1
ATOM 3812 C CA . ALA A 1 476 ? -17.689 9.734 8.088 1.00 79.00 476 ALA A CA 1
ATOM 3813 C C . ALA A 1 476 ? -17.275 10.997 8.870 1.00 79.00 476 ALA A C 1
ATOM 3815 O O . ALA A 1 476 ? -16.850 11.978 8.261 1.00 79.00 476 ALA A O 1
ATOM 3816 N N . LEU A 1 477 ? -17.342 10.965 10.206 1.00 82.31 477 LEU A N 1
ATOM 3817 C CA . LEU A 1 477 ? -16.859 12.053 11.065 1.00 82.31 477 LEU A CA 1
ATOM 3818 C C . LEU A 1 477 ? -15.338 12.220 10.961 1.00 82.31 477 LEU A C 1
ATOM 3820 O O . LEU A 1 477 ? -14.869 13.339 10.754 1.00 82.31 477 LEU A O 1
ATOM 3824 N N . ALA A 1 478 ? -14.575 11.128 11.015 1.00 81.62 478 ALA A N 1
ATOM 3825 C CA . ALA A 1 478 ? -13.123 11.172 10.863 1.00 81.62 478 ALA A CA 1
ATOM 3826 C C . ALA A 1 478 ? -12.702 11.750 9.500 1.00 81.62 478 ALA A C 1
ATOM 3828 O O . ALA A 1 478 ? -11.858 12.635 9.436 1.00 81.62 478 ALA A O 1
ATOM 3829 N N . ARG A 1 479 ? -13.386 11.367 8.413 1.00 72.94 479 ARG A N 1
ATOM 3830 C CA . ARG A 1 479 ? -13.182 11.951 7.070 1.00 72.94 479 ARG A CA 1
ATOM 3831 C C . ARG A 1 479 ? -13.486 13.441 6.984 1.00 72.94 479 ARG A C 1
ATOM 3833 O O . ARG A 1 479 ? -12.987 14.120 6.094 1.00 72.94 479 ARG A O 1
ATOM 3840 N N . SER A 1 480 ? -14.321 13.953 7.883 1.00 74.00 480 SER A N 1
ATOM 3841 C CA . SER A 1 480 ? -14.574 15.391 8.006 1.00 74.00 480 SER A CA 1
ATOM 3842 C C . SER A 1 480 ? -13.539 16.120 8.875 1.00 74.00 480 SER A C 1
ATOM 3844 O O . SER A 1 480 ? -13.709 17.307 9.145 1.00 74.00 480 SER A O 1
ATOM 3846 N N . GLY A 1 481 ? -12.474 15.426 9.294 1.00 73.88 481 GLY A N 1
ATOM 3847 C CA . GLY A 1 481 ? -11.384 15.957 10.109 1.00 73.88 481 GLY A CA 1
ATOM 3848 C C . GLY A 1 481 ? -11.637 15.904 11.616 1.00 73.88 481 GLY A C 1
ATOM 3849 O O . GLY A 1 481 ? -10.959 16.611 12.356 1.00 73.88 481 GLY A O 1
ATOM 3850 N N . GLN A 1 482 ? -12.623 15.128 12.086 1.00 82.12 482 GLN A N 1
ATOM 3851 C CA . GLN A 1 482 ? -12.850 14.981 13.526 1.00 82.12 482 GLN A CA 1
ATOM 3852 C C . GLN A 1 482 ? -11.870 13.997 14.161 1.00 82.12 482 GLN A C 1
ATOM 3854 O O . GLN A 1 482 ? -11.599 12.937 13.596 1.00 82.12 482 GLN A O 1
ATOM 3859 N N . THR A 1 483 ? -11.403 14.329 15.364 1.00 89.75 483 THR A N 1
ATOM 3860 C CA . THR A 1 483 ? -10.527 13.454 16.153 1.00 89.75 483 THR A CA 1
ATOM 3861 C C . THR A 1 483 ? -11.313 12.333 16.833 1.00 89.75 483 THR A C 1
ATOM 3863 O O . THR A 1 483 ? -12.537 12.416 16.993 1.00 89.75 483 THR A O 1
ATOM 3866 N N . TYR A 1 484 ? -10.627 11.285 17.288 1.00 95.06 484 TYR A N 1
ATOM 3867 C CA . TYR A 1 484 ? -11.249 10.170 18.000 1.00 95.06 484 TYR A CA 1
ATOM 3868 C C . TYR A 1 484 ? -11.989 10.637 19.260 1.00 95.06 484 TYR A C 1
ATOM 3870 O O . TYR A 1 484 ? -13.063 10.116 19.561 1.00 95.06 484 TYR A O 1
ATOM 3878 N N . GLU A 1 485 ? -11.492 11.659 19.968 1.00 96.00 485 GLU A N 1
ATOM 3879 C CA . GLU A 1 485 ? -12.169 12.236 21.133 1.00 96.00 485 GLU A CA 1
ATOM 3880 C C . GLU A 1 485 ? -13.519 12.849 20.750 1.00 96.00 485 GLU A C 1
ATOM 3882 O O . GLU A 1 485 ? -14.526 12.602 21.415 1.00 96.00 485 GLU A O 1
ATOM 3887 N N . GLN A 1 486 ? -13.556 13.611 19.653 1.00 95.44 486 GLN A N 1
ATOM 3888 C CA . GLN A 1 486 ? -14.778 14.244 19.151 1.00 95.44 486 GLN A CA 1
ATOM 3889 C C . GLN A 1 486 ? -15.791 13.197 18.677 1.00 95.44 486 GLN A C 1
ATOM 3891 O O . GLN A 1 486 ? -16.978 13.288 18.998 1.00 95.44 486 GLN A O 1
ATOM 3896 N N . ILE A 1 487 ? -15.315 12.160 17.982 1.00 98.00 487 ILE A N 1
ATOM 3897 C CA . ILE A 1 487 ? -16.134 11.034 17.524 1.00 98.00 487 ILE A CA 1
ATOM 3898 C C . ILE A 1 487 ? -16.763 10.308 18.718 1.00 98.00 487 ILE A C 1
ATOM 3900 O O . ILE A 1 487 ? -17.970 10.059 18.733 1.00 98.00 487 ILE A O 1
ATOM 3904 N N . LEU A 1 488 ? -15.967 9.973 19.734 1.00 98.38 488 LEU A N 1
ATOM 3905 C CA . LEU A 1 488 ? -16.453 9.285 20.928 1.00 98.38 488 LEU A CA 1
ATOM 3906 C C . LEU A 1 488 ? -17.447 10.147 21.709 1.00 98.38 488 LEU A C 1
ATOM 3908 O O . LEU A 1 488 ? -18.497 9.646 22.110 1.00 98.38 488 LEU A O 1
ATOM 3912 N N . GLN A 1 489 ? -17.164 11.441 21.872 1.00 97.06 489 GLN A N 1
ATOM 3913 C CA . GLN A 1 489 ? -18.054 12.377 22.560 1.00 97.06 489 GLN A CA 1
ATOM 3914 C C .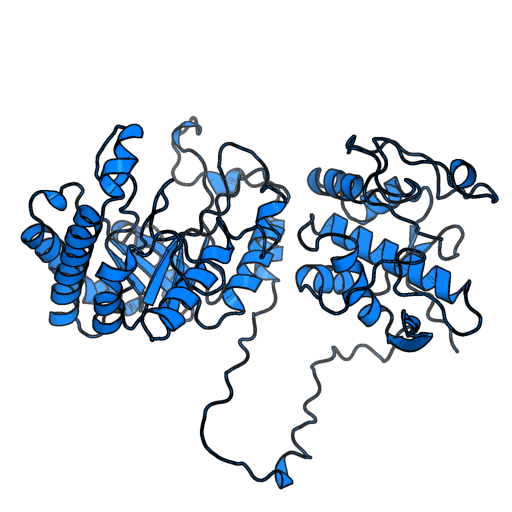 GLN A 1 489 ? -19.392 12.564 21.829 1.00 97.06 489 GLN A C 1
ATOM 3916 O O . GLN A 1 489 ? -20.426 12.754 22.474 1.00 97.06 489 GLN A O 1
ATOM 3921 N N . HIS A 1 490 ? -19.393 12.482 20.495 1.00 97.31 490 HIS A N 1
ATOM 3922 C CA . HIS A 1 490 ? -20.613 12.527 19.687 1.00 97.31 490 HIS A CA 1
ATOM 3923 C C . HIS A 1 490 ? -21.539 11.337 19.974 1.00 97.31 490 HIS A C 1
ATOM 3925 O O . HIS A 1 490 ? -22.744 11.526 20.144 1.00 97.31 490 HIS A O 1
ATOM 3931 N N . TYR A 1 491 ? -20.990 10.120 20.054 1.00 98.25 491 TYR A N 1
ATOM 3932 C CA . TYR A 1 491 ? -21.783 8.894 20.229 1.00 98.25 491 TYR A CA 1
ATOM 3933 C C . TYR A 1 491 ? -22.086 8.528 21.686 1.00 98.25 491 TYR A C 1
ATOM 3935 O O . TYR A 1 491 ? -23.136 7.940 21.950 1.00 98.25 491 TYR A O 1
ATOM 3943 N N . TYR A 1 492 ? -21.202 8.870 22.623 1.00 97.81 492 TYR A N 1
ATOM 3944 C CA . TYR A 1 492 ? -21.329 8.544 24.044 1.00 97.81 492 TYR A CA 1
ATOM 3945 C C . TYR A 1 492 ? -21.492 9.823 24.871 1.00 97.81 492 TYR A C 1
ATOM 3947 O O . TYR A 1 492 ? -20.548 10.344 25.466 1.00 97.81 492 TYR A O 1
ATOM 3955 N N . GLN A 1 493 ? -22.710 10.367 24.884 1.00 93.00 493 GLN A N 1
ATOM 3956 C CA . GLN A 1 493 ? -22.975 11.694 25.443 1.00 93.00 493 GLN A CA 1
ATOM 3957 C C . GLN A 1 493 ? -22.625 11.796 26.933 1.00 93.00 493 GLN A C 1
ATOM 3959 O O . GLN A 1 493 ? -23.109 11.035 27.765 1.00 93.00 493 GLN A O 1
ATOM 3964 N N . GLY A 1 494 ? -21.798 12.780 27.289 1.00 91.31 494 GLY A N 1
ATOM 3965 C CA . GLY A 1 494 ? -21.383 12.999 28.677 1.00 91.31 494 GLY A CA 1
ATOM 3966 C C . GLY A 1 494 ? -20.410 11.950 29.222 1.00 91.31 494 GLY A C 1
ATOM 3967 O O . GLY A 1 494 ? -20.068 12.017 30.402 1.00 91.31 494 GLY A O 1
ATOM 3968 N N . ALA A 1 495 ? -19.962 10.992 28.406 1.00 95.31 495 ALA A N 1
ATOM 3969 C CA . ALA A 1 495 ? -18.792 10.193 28.731 1.00 95.31 495 ALA A CA 1
ATOM 3970 C C . ALA A 1 495 ? -17.518 11.020 28.500 1.00 95.31 495 ALA A C 1
ATOM 3972 O O . ALA A 1 495 ? -17.474 11.900 27.637 1.00 95.31 495 ALA A O 1
ATOM 3973 N N . VAL A 1 496 ? -16.482 10.738 29.281 1.00 95.50 496 VAL A N 1
ATOM 3974 C CA . VAL A 1 496 ? -15.166 11.373 29.182 1.00 95.50 496 VAL A CA 1
ATOM 3975 C C . VAL A 1 496 ? -14.089 10.309 29.062 1.00 95.50 496 VAL A C 1
ATOM 3977 O O . VAL A 1 496 ? -14.252 9.196 29.563 1.00 95.50 496 VAL A O 1
ATOM 3980 N N . LEU A 1 497 ? -12.981 10.651 28.410 1.00 95.50 497 LEU A N 1
ATOM 3981 C CA . LEU A 1 497 ? -11.815 9.779 28.396 1.00 95.50 497 LEU A CA 1
ATOM 3982 C C . LEU A 1 497 ? -11.206 9.698 29.795 1.00 95.50 497 LEU A C 1
ATOM 3984 O O . LEU A 1 497 ? -11.002 10.709 30.467 1.00 95.50 497 LEU A O 1
ATOM 3988 N N . GLY A 1 498 ? -10.913 8.476 30.208 1.00 92.31 498 GLY A N 1
ATOM 3989 C CA . GLY A 1 498 ? -10.116 8.154 31.376 1.00 92.31 498 GLY A CA 1
ATOM 3990 C C . GLY A 1 498 ? -9.134 7.041 31.041 1.00 92.31 498 GLY A C 1
ATOM 3991 O O . GLY A 1 498 ? -9.040 6.595 29.897 1.00 92.31 498 GLY A O 1
ATOM 3992 N N . SER A 1 499 ? -8.423 6.572 32.055 1.00 88.19 499 SER A N 1
ATOM 3993 C CA . SER A 1 499 ? -7.544 5.412 31.939 1.00 88.19 499 SER A CA 1
ATOM 3994 C C . SER A 1 499 ? -8.163 4.225 32.663 1.00 88.19 499 SER A C 1
ATOM 3996 O O . SER A 1 499 ? -8.928 4.419 33.611 1.00 88.19 499 SER A O 1
ATOM 3998 N N . ILE A 1 500 ? -7.830 3.003 32.238 1.00 80.06 500 ILE A N 1
ATOM 3999 C CA . ILE A 1 500 ? -8.184 1.788 32.980 1.00 80.06 500 ILE A CA 1
ATOM 4000 C C . ILE A 1 500 ? -7.791 2.006 34.448 1.00 80.06 500 ILE A C 1
ATOM 4002 O O . ILE A 1 500 ? -6.634 2.354 34.706 1.00 80.06 500 ILE A O 1
ATOM 4006 N N . PRO A 1 501 ? -8.713 1.814 35.408 1.00 61.22 501 PRO A N 1
ATOM 4007 C CA . PRO A 1 501 ? -8.373 1.904 36.816 1.00 61.22 501 PRO A CA 1
ATOM 4008 C C . PRO A 1 501 ? -7.259 0.900 37.120 1.00 61.22 501 PRO A C 1
ATOM 4010 O O . PRO A 1 501 ? -7.470 -0.314 37.043 1.00 61.22 501 PRO A O 1
ATOM 4013 N N . THR A 1 502 ? -6.065 1.390 37.456 1.00 54.12 502 THR A N 1
ATOM 4014 C CA . THR A 1 502 ? -4.997 0.569 38.032 1.00 54.12 502 THR A CA 1
ATOM 4015 C C . THR A 1 502 ? -5.426 0.226 39.453 1.00 54.12 502 THR A C 1
ATOM 4017 O O . THR A 1 502 ? -5.089 0.923 40.406 1.00 54.12 502 THR A O 1
ATOM 4020 N N . GLY A 1 503 ? -6.298 -0.769 39.590 1.00 44.06 503 GLY A N 1
ATOM 4021 C CA . GLY A 1 503 ? -6.659 -1.298 40.895 1.00 44.06 503 GLY A CA 1
ATOM 4022 C C . GLY A 1 503 ? -5.462 -2.040 41.470 1.00 44.06 503 GLY A C 1
ATOM 4023 O O . GLY A 1 503 ? -5.006 -3.005 40.857 1.00 44.06 503 GLY A O 1
ATOM 4024 N N . ASP A 1 504 ? -4.979 -1.594 42.630 1.00 32.47 504 ASP A N 1
ATOM 4025 C CA . ASP A 1 504 ? -4.205 -2.440 43.536 1.00 32.47 504 ASP A CA 1
ATOM 4026 C C . ASP A 1 504 ? -5.009 -3.733 43.758 1.00 32.47 504 ASP A C 1
ATOM 4028 O O . ASP A 1 504 ? -6.155 -3.683 44.219 1.00 32.47 504 ASP A O 1
ATOM 4032 N N . VAL A 1 505 ? -4.441 -4.870 43.346 1.00 33.31 505 VAL A N 1
ATOM 4033 C CA . VAL A 1 505 ? -4.980 -6.210 43.633 1.00 33.31 505 VAL A CA 1
ATOM 4034 C C . VAL A 1 505 ? -4.706 -6.569 45.084 1.00 33.31 505 VAL A C 1
ATOM 4036 O O . VAL A 1 505 ? -3.546 -6.384 45.520 1.00 33.31 505 VAL A O 1
#

Radius of gyration: 27.05 Å; chains: 1; bounding box: 66×56×81 Å

Secondary structure (DSSP, 8-state):
-EE-TTT-EEEEGGGTTTTTHHHHHHH-TT--EEEEEPPPTTTTTSHHHHHHHHHHHHHHTHHHHGGG-PEEEE-SS-SSTTTTT---GGGGGGTSSHHHHHHHHHHHHHHHHHHHHH-TT-EEEBPP----TT-TT---TTS--TTS--GGGGTHHHHHHHSTTEEEEE---S-TTTSS--GGGTSTTTGGGTTSHHHHHHHHIIIII-S--EEEEEEEEEE-TT-TTHHHHHHHHHHHHHTSTTEEEEEEEE---GGG-TT--TTGGGGGSTTHHHHHHHHHSSPP--------S--PPPGGGTTTTS-------------PPEEEEE-TTS-EEEEEHHHHHHHHHHHHS-TTS-HHHHHHHHHHHHHHHHHHHHS-SSSS-SEESSTTS----TT---HHHHHHHHHTTTEEEEETTEE----EESB-SSB-B-GGGTSSSPPPTTS---B-S--S--BS--BSEEHHHHHHHHHTT--HHHHHHHHSTT-EEEE------